Protein AF-A0A556V1G5-F1 (afdb_monomer_lite)

Foldseek 3Di:
DDDDDDDDDDQDQDWDKDWDFPDDDDDDDDPVDDQPDWDWDDDDTTTITTTGDHDDPDDDDDDDPPPDPDAAAFAKEWADDQFKIKMKGFAAQWAPWDWADDQQKIWTWTFGDPVRHIHIDIAGFLGTFDRVPWDWDDDRGIIMTITTGPDGRDDDPDGHNDPDDDPRYYYDPVPYDPCNPDDPPPPDPVVVVVVVVVVPPDDDDDDDDDDPPVLLVVLLVVLVVDPLLVQLLLLLLQLLLQLLLQLLLQQWCPDPDRDLLSSLLSNLVSQLVSCVVCCVRHVSQLFLLLLLLCLLLLNAAPSSSVSSVVSSLNSNQNSLVVNCVPDDPVGCPLSLAWAFDPPADLVNLLQLLLQLLLQLNLLSCQLPPPPDDDDSDRSSSSSSVSSSVSSSPNCNGTNRLLGLSSNNNSCVVNVNCVSSVSSVNSSNNSSSNNSCCVCPPVPHDDDDPVSSVCSHSSNDPPPDPDDDDPPDDPDDDDDDDD

Sequence (482 aa):
MRHGAHTENHVETRVISWNFGSFKSKLEVDPDMQPSTAKWYDRWDSVFIEFCVEDSKDVKVKFDESNLQFRHPSTAKWYDRRDSVFIEFCVEDSKDVDVKFDKSKLQFSCVGGVDGIKYHNEVELFEGIDPNESKHKRTDRSIYCCLRKAEAGKSWPRLTKDKAKFNWLSVDFNNWKDWEDDSDEELSSYDRFSEMMNNMGGEDDLPDMDGADDLISTSAMWEFRSMSFWRAVFAEFYGTMFFVFFGLGSALRWTSAYNVLHVSFSFGLAAATFIQSIGHISGGHINPAVTFAYVVSSQISLFRAFFYICAQCLGALAGAAILYGVTPGNIRGNLALNTLQPGVSLGMATTIEVFLTLQLVVCVFAVTDERRNGRMGSAALAIGFSVLLGHLLGMYYTGAGMNPARSFAPAVLFRNFINHWVYWVGPFIGGALGSLLYDFILFPRMRSFSERIAALKGSQHAEAEGQQDPRGEPIELKTQAL

Secondary structure (DSSP, 8-state):
--------------EEEEEEES----PPPPTT---S-EEEEEETTEEEEEEE-SS-S---PPP-GGG----BPPEEEEEE-SSEEEEEEE-TT-EEEEEEEETTEEEEEEEETTTTEEEEEEEEBSS-EEEEEEEEEE-SS-EEEEEEESSTT---S-SBSSSPPPTTEEE-TTT---GGG--TT-TTHHHHHHHHHHTTS----PPP---TTHHHHHHHHHHHH-HHHHHHHHHHHHHHHHHHHHHHHHHS--SSS--HHHHHHHHHHHHHHHHHHHHHHH----SHHHHHHHHHTT-S-HHHHHHHHHHHHHHHHHH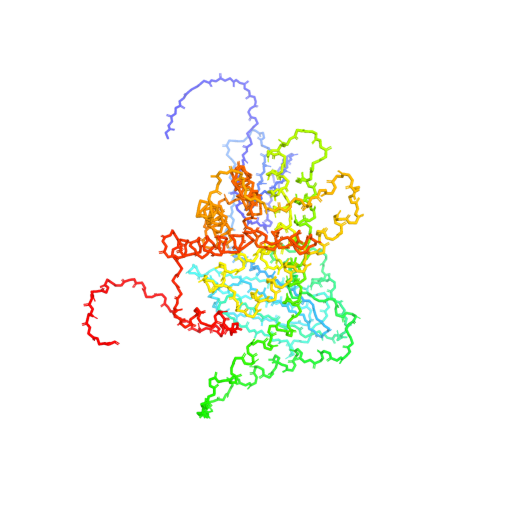HHHHHHHS-HHHHTTTT---PPTT--HHHHHHHHHHHHHHHHHHHHHHH-TT--S----HHHHHHHHHHHHHHHHTTTTS----HHHHHHHHHHTT--TTTTHHHHHHHHHHHHHHHIIIIIIS-----HHHHHHHHHT------------------------

Radius of gyration: 30.75 Å; chains: 1; bounding box: 73×93×72 Å

Organism: Bagarius yarrelli (NCBI:txid175774)

pLDDT: mean 76.0, std 25.27, range [25.33, 98.88]

Structure (mmCIF, N/CA/C/O backbone):
data_AF-A0A556V1G5-F1
#
_entry.id   AF-A0A556V1G5-F1
#
loop_
_atom_site.group_PDB
_atom_site.id
_atom_site.type_symbol
_atom_site.label_atom_id
_atom_site.label_alt_id
_atom_site.label_comp_id
_atom_site.label_asym_id
_atom_site.label_entity_id
_atom_site.label_seq_id
_atom_site.pdbx_PDB_ins_code
_atom_site.Cartn_x
_atom_site.Cartn_y
_atom_site.Cartn_z
_atom_site.occupancy
_atom_site.B_iso_or_equiv
_atom_site.auth_seq_id
_atom_site.auth_comp_id
_atom_site.auth_asym_id
_atom_site.auth_atom_id
_atom_site.pdbx_PDB_model_num
ATOM 1 N N . MET A 1 1 ? 2.181 41.955 38.109 1.00 29.75 1 MET A N 1
ATOM 2 C CA . MET A 1 1 ? 3.318 42.905 38.112 1.00 29.75 1 MET A CA 1
ATOM 3 C C . MET A 1 1 ? 2.880 44.175 37.390 1.00 29.75 1 MET A C 1
ATOM 5 O O . MET A 1 1 ? 2.262 44.049 36.344 1.00 29.75 1 MET A O 1
ATOM 9 N N . ARG A 1 2 ? 3.116 45.368 37.958 1.00 26.55 2 ARG A N 1
ATOM 10 C CA . ARG A 1 2 ? 2.852 46.676 37.316 1.00 26.55 2 ARG A CA 1
ATOM 11 C C . ARG A 1 2 ? 4.106 47.166 36.586 1.00 26.55 2 ARG A C 1
ATOM 13 O O . ARG A 1 2 ? 5.180 47.068 37.170 1.00 26.55 2 ARG A O 1
ATOM 20 N N . HIS A 1 3 ? 3.946 47.781 35.414 1.00 27.09 3 HIS A N 1
ATOM 21 C CA . HIS A 1 3 ? 4.858 48.773 34.817 1.00 27.09 3 HIS A CA 1
ATOM 22 C C . HIS A 1 3 ? 4.003 49.920 34.227 1.00 27.09 3 HIS A C 1
ATOM 24 O O . HIS A 1 3 ? 2.965 49.647 33.631 1.00 27.09 3 HIS A O 1
ATOM 30 N N . GLY A 1 4 ? 4.396 51.181 34.473 1.00 25.70 4 GLY A N 1
ATOM 31 C CA . GLY A 1 4 ? 3.840 52.404 33.845 1.00 25.70 4 GLY A CA 1
ATOM 32 C C . GLY A 1 4 ? 4.522 52.700 32.496 1.00 25.70 4 GLY A C 1
ATOM 33 O O . GLY A 1 4 ? 5.414 51.953 32.117 1.00 25.70 4 GLY A O 1
ATOM 34 N N . ALA A 1 5 ? 4.223 53.747 31.719 1.00 26.12 5 ALA A N 1
ATOM 35 C CA . ALA A 1 5 ? 3.450 54.978 31.904 1.00 26.12 5 ALA A CA 1
ATOM 36 C C . ALA A 1 5 ? 3.119 55.609 30.516 1.00 26.12 5 ALA A C 1
ATOM 38 O O . ALA A 1 5 ? 3.575 55.098 29.498 1.00 26.12 5 ALA A O 1
ATOM 39 N N . HIS A 1 6 ? 2.447 56.771 30.544 1.00 25.33 6 HIS A N 1
ATOM 40 C CA . HIS A 1 6 ? 2.207 57.799 29.504 1.00 25.33 6 HIS A CA 1
ATOM 41 C C . HIS A 1 6 ? 0.825 57.890 28.826 1.00 25.33 6 HIS A C 1
ATOM 43 O O . HIS A 1 6 ? 0.235 56.920 28.370 1.00 25.33 6 HIS A O 1
ATOM 49 N N . THR A 1 7 ? 0.333 59.132 28.841 1.00 36.38 7 THR A N 1
ATOM 50 C CA . THR A 1 7 ? -0.991 59.667 28.499 1.00 36.38 7 THR A CA 1
ATOM 51 C C . THR A 1 7 ? -1.051 60.203 27.069 1.00 36.38 7 THR A C 1
ATOM 53 O O . THR A 1 7 ? -0.241 61.065 26.735 1.00 36.38 7 THR A O 1
ATOM 56 N N . GLU A 1 8 ? -2.085 59.840 26.309 1.00 25.47 8 GLU A N 1
ATOM 57 C CA . GLU A 1 8 ? -2.628 60.631 25.193 1.00 25.47 8 GLU A CA 1
ATOM 58 C C . GLU A 1 8 ? -4.163 60.564 25.247 1.00 25.47 8 GLU A C 1
ATOM 60 O O . GLU A 1 8 ? -4.742 59.492 25.414 1.00 25.47 8 GLU A O 1
ATOM 65 N N . ASN A 1 9 ? -4.826 61.723 25.169 1.00 29.84 9 ASN A N 1
ATOM 66 C CA . ASN A 1 9 ? -6.285 61.836 25.149 1.00 29.84 9 ASN A CA 1
ATOM 67 C C . ASN A 1 9 ? -6.830 61.303 23.816 1.00 29.84 9 ASN A C 1
ATOM 69 O O . ASN A 1 9 ? -7.024 62.060 22.867 1.00 29.84 9 ASN A O 1
ATOM 73 N N . HIS A 1 10 ? -7.111 60.007 23.769 1.00 27.09 10 HIS A N 1
ATOM 74 C CA . HIS A 1 10 ? -8.029 59.409 22.810 1.00 27.09 10 HIS A CA 1
ATOM 75 C C . HIS A 1 10 ? -9.304 59.006 23.553 1.00 27.09 10 HIS A C 1
ATOM 77 O O . HIS A 1 10 ? -9.232 58.461 24.653 1.00 27.09 10 HIS A O 1
ATOM 83 N N . VAL A 1 11 ? -10.471 59.295 22.968 1.00 31.27 11 VAL A N 1
ATOM 84 C CA . VAL A 1 11 ? -11.757 58.734 23.408 1.00 31.27 11 VAL A CA 1
ATOM 85 C C . VAL A 1 11 ? -11.616 57.215 23.330 1.00 31.27 11 VAL A C 1
ATOM 87 O O . VAL A 1 11 ? -11.609 56.631 22.249 1.00 31.27 11 VAL A O 1
ATOM 90 N N . GLU A 1 12 ? -11.363 56.591 24.476 1.00 29.66 12 GLU A N 1
ATOM 91 C CA . GLU A 1 12 ? -11.013 55.181 24.572 1.00 29.66 12 GLU A CA 1
ATOM 92 C C . GLU A 1 12 ? -12.320 54.381 24.560 1.00 29.66 12 GLU A C 1
ATOM 94 O O . GLU A 1 12 ? -12.944 54.166 25.598 1.00 29.66 12 GLU A O 1
ATOM 99 N N . THR A 1 13 ? -12.779 53.964 23.376 1.00 33.91 13 THR A N 1
ATOM 100 C CA . THR A 1 13 ? -13.850 52.967 23.268 1.00 33.91 13 THR A CA 1
ATOM 101 C C . THR A 1 13 ? -13.346 51.677 23.912 1.00 33.91 13 THR A C 1
ATOM 103 O O . THR A 1 13 ? -12.539 50.949 23.332 1.00 33.91 13 THR A O 1
ATOM 106 N N . ARG A 1 14 ? -13.776 51.393 25.143 1.00 35.84 14 ARG A N 1
ATOM 107 C CA . ARG A 1 14 ? -13.380 50.169 25.843 1.00 35.84 14 ARG A CA 1
ATOM 108 C C . ARG A 1 14 ? -14.261 49.018 25.397 1.00 35.84 14 ARG A C 1
ATOM 110 O O . ARG A 1 14 ? -15.422 48.923 25.778 1.00 35.84 14 ARG A O 1
ATOM 117 N N . VAL A 1 15 ? -13.681 48.122 24.611 1.00 37.31 15 VAL A N 1
ATOM 118 C CA . VAL A 1 15 ? -14.271 46.814 24.339 1.00 37.31 15 VAL A CA 1
ATOM 119 C C . VAL A 1 15 ? -13.996 45.926 25.548 1.00 37.31 15 VAL A C 1
ATOM 121 O O . VAL A 1 15 ? -12.847 45.588 25.830 1.00 37.31 15 VAL A O 1
ATOM 124 N N . ILE A 1 16 ? -15.044 45.576 26.291 1.00 40.28 16 ILE A N 1
ATOM 125 C CA . ILE A 1 16 ? -14.941 44.638 27.410 1.00 40.28 16 ILE A CA 1
ATOM 126 C C . ILE A 1 16 ? -15.424 43.275 26.915 1.00 40.28 16 ILE A C 1
ATOM 128 O O . ILE A 1 16 ? -16.623 43.042 26.782 1.00 40.28 16 ILE A O 1
ATOM 132 N N . SER A 1 17 ? -14.481 42.379 26.624 1.00 36.53 17 SER A N 1
ATOM 133 C CA . SER A 1 17 ? -14.766 41.006 26.206 1.00 36.53 17 SER A CA 1
ATOM 134 C C . SER A 1 17 ? -14.776 40.071 27.415 1.00 36.53 17 SER A C 1
ATOM 136 O O . SER A 1 17 ? -13.755 39.923 28.090 1.00 36.53 17 SER A O 1
ATOM 138 N N . TRP A 1 18 ? -15.897 39.396 27.654 1.00 43.28 18 TRP A N 1
ATOM 139 C CA . TRP A 1 18 ? -15.992 38.320 28.641 1.00 43.28 18 TRP A CA 1
ATOM 140 C C . TRP A 1 18 ? -16.058 36.975 27.918 1.00 43.28 18 TRP A C 1
ATOM 142 O O . TRP A 1 18 ? -16.853 36.800 26.996 1.00 43.28 18 TRP A O 1
ATOM 152 N N . ASN A 1 19 ? -15.196 36.038 28.317 1.00 37.34 19 ASN A N 1
ATOM 153 C CA . ASN A 1 19 ? -15.224 34.667 27.821 1.00 37.34 19 ASN A CA 1
ATOM 154 C C . ASN A 1 19 ? -16.165 33.854 28.712 1.00 37.34 19 ASN A C 1
ATOM 156 O O . ASN A 1 19 ? -15.793 33.474 29.822 1.00 37.34 19 ASN A O 1
ATOM 160 N N . PHE A 1 20 ? -17.375 33.605 28.225 1.00 41.84 20 PHE A N 1
ATOM 161 C CA . PHE A 1 20 ? -18.262 32.618 28.814 1.00 41.84 20 PHE A CA 1
ATOM 162 C C . PHE A 1 20 ? -18.092 31.347 27.981 1.00 41.84 20 PHE A C 1
ATOM 164 O O . PHE A 1 20 ? -18.421 31.341 26.794 1.00 41.84 20 PHE A O 1
ATOM 171 N N . GLY A 1 21 ? -17.527 30.284 28.562 1.00 38.91 21 GLY A N 1
ATOM 172 C CA . GLY A 1 21 ? -17.505 28.966 27.912 1.00 38.91 21 GLY A CA 1
ATOM 173 C C . GLY A 1 21 ? -18.917 28.516 27.502 1.00 38.91 21 GLY A C 1
ATOM 174 O O . GLY A 1 21 ? -19.891 29.185 27.827 1.00 38.91 21 GLY A O 1
ATOM 175 N N . SER A 1 22 ? -19.034 27.405 26.771 1.00 36.16 22 SER A N 1
ATOM 176 C CA . SER A 1 22 ? -20.282 26.863 26.197 1.00 36.16 22 SER A CA 1
ATOM 177 C C . SER A 1 22 ? -21.533 26.958 27.102 1.00 36.16 22 SER A C 1
ATOM 179 O O . SER A 1 22 ? -21.911 25.997 27.772 1.00 36.16 22 SER A O 1
ATOM 181 N N . PHE A 1 23 ? -22.234 28.093 27.057 1.00 38.69 23 PHE A N 1
ATOM 182 C CA . PHE A 1 23 ? -23.469 28.345 27.792 1.00 38.69 23 PHE A CA 1
ATOM 183 C C . PHE A 1 23 ? -24.398 29.213 26.942 1.00 38.69 23 PHE A C 1
ATOM 185 O O . PHE A 1 23 ? -24.063 30.333 26.562 1.00 38.69 23 PHE A O 1
ATOM 192 N N . LYS A 1 24 ? -25.591 28.692 26.641 1.00 34.44 24 LYS A N 1
ATOM 193 C CA . LYS A 1 24 ? -26.668 29.443 25.989 1.00 34.44 24 LYS A CA 1
ATOM 194 C C . LYS A 1 24 ? -27.941 29.276 26.813 1.00 34.44 24 LYS A C 1
ATOM 196 O O . LYS A 1 24 ? -28.720 28.356 26.594 1.00 34.44 24 LYS A O 1
ATOM 201 N N . SER A 1 25 ? -28.164 30.181 27.758 1.00 35.97 25 SER A N 1
ATOM 202 C CA . SER A 1 25 ? -29.498 30.427 28.311 1.00 35.97 25 SER A CA 1
ATOM 203 C C . SER A 1 25 ? -29.659 31.908 28.648 1.00 35.97 25 SER A C 1
ATOM 205 O O . SER A 1 25 ? -28.713 32.547 29.098 1.00 35.97 25 SER A O 1
ATOM 207 N N . LYS A 1 26 ? -30.854 32.432 28.339 1.00 35.03 26 LYS A N 1
ATOM 208 C CA . LYS A 1 26 ? -31.285 33.842 28.338 1.00 35.03 26 LYS A CA 1
ATOM 209 C C . LYS A 1 26 ? -30.613 34.722 29.406 1.00 35.03 26 LYS A C 1
ATOM 211 O O . LYS A 1 26 ? -30.884 34.556 30.589 1.00 35.03 26 LYS A O 1
ATOM 216 N N . LEU A 1 27 ? -29.837 35.713 28.962 1.00 34.50 27 LEU A N 1
ATOM 217 C CA . LEU A 1 27 ? -29.585 36.933 29.733 1.00 34.50 27 LEU A CA 1
ATOM 218 C C . LEU A 1 27 ? -30.745 37.904 29.480 1.00 34.50 27 LEU A C 1
ATOM 220 O O . LEU A 1 27 ? -30.987 38.273 28.330 1.00 34.50 27 LEU A O 1
ATOM 224 N N . GLU A 1 28 ? -31.444 38.322 30.532 1.00 35.69 28 GLU A N 1
ATOM 225 C CA . GLU A 1 28 ? -32.285 39.521 30.492 1.00 35.69 28 GLU A CA 1
ATOM 226 C C . GLU A 1 28 ? -31.430 40.735 30.866 1.00 35.69 28 GLU A C 1
ATOM 228 O O . GLU A 1 28 ? -30.692 40.714 31.851 1.00 35.69 28 GLU A O 1
ATOM 233 N N . VAL A 1 29 ? -31.488 41.772 30.030 1.00 37.16 29 VAL A N 1
ATOM 234 C CA . VAL A 1 29 ? -30.816 43.055 30.262 1.00 37.16 29 VAL A CA 1
ATOM 235 C C . VAL A 1 29 ? -31.778 43.951 31.036 1.00 37.16 29 VAL A C 1
ATOM 237 O O . VAL A 1 29 ? -32.957 44.027 30.693 1.00 37.16 29 VAL A O 1
ATOM 240 N N . ASP A 1 30 ? -31.268 44.608 32.076 1.00 34.88 30 ASP A N 1
ATOM 241 C CA . ASP A 1 30 ? -32.003 45.583 32.884 1.00 34.88 30 ASP A CA 1
ATOM 242 C C . ASP A 1 30 ? -32.606 46.679 31.973 1.00 34.88 30 ASP A C 1
ATOM 244 O O . ASP A 1 30 ? -31.857 47.280 31.194 1.00 34.88 30 ASP A O 1
ATOM 248 N N . PRO A 1 31 ? -33.929 46.931 32.002 1.00 35.59 31 PRO A N 1
ATOM 249 C CA . PRO A 1 31 ? -34.599 47.843 31.070 1.00 35.59 31 PRO A CA 1
ATOM 250 C C . PRO A 1 31 ? -34.098 49.298 31.102 1.00 35.59 31 PRO A C 1
ATOM 252 O O . PRO A 1 31 ? -34.352 50.032 30.146 1.00 35.59 31 PRO A O 1
ATOM 255 N N . ASP A 1 32 ? -33.359 49.707 32.138 1.00 35.34 32 ASP A N 1
ATOM 256 C CA . ASP A 1 32 ? -32.773 51.051 32.245 1.00 35.34 32 ASP A CA 1
ATOM 257 C C . ASP A 1 32 ? -31.431 51.213 31.496 1.00 35.34 32 ASP A C 1
ATOM 259 O O . ASP A 1 32 ? -30.930 52.330 31.346 1.00 35.34 32 ASP A O 1
ATOM 263 N N . MET A 1 33 ? -30.849 50.130 30.966 1.00 39.50 33 MET A N 1
ATOM 264 C CA . MET A 1 33 ? -29.702 50.190 30.055 1.00 39.50 33 MET A CA 1
ATOM 265 C C . MET A 1 33 ? -30.174 50.027 28.608 1.00 39.50 33 MET A C 1
ATOM 267 O O . MET A 1 33 ? -30.569 48.940 28.196 1.00 39.50 33 MET A O 1
ATOM 271 N N . GLN A 1 34 ? -30.076 51.083 27.796 1.00 35.19 34 GLN A N 1
ATOM 272 C CA . GLN A 1 34 ? -30.181 50.970 26.337 1.00 35.19 34 GLN A CA 1
ATOM 273 C C . GLN A 1 34 ? -28.788 50.725 25.729 1.00 35.19 34 GLN A C 1
ATOM 275 O O . GLN A 1 34 ? -28.042 51.686 25.529 1.00 35.19 34 GLN A O 1
ATOM 280 N N . PRO A 1 35 ? -28.385 49.479 25.412 1.00 40.28 35 PRO A N 1
ATOM 281 C CA . PRO A 1 35 ? -27.157 49.245 24.665 1.00 40.28 35 PRO A CA 1
ATOM 282 C C . PRO A 1 35 ? -27.363 49.660 23.203 1.00 40.28 35 PRO A C 1
ATOM 284 O O . PRO A 1 35 ? -28.228 49.126 22.510 1.00 40.28 35 PRO A O 1
ATOM 287 N N . SER A 1 36 ? -26.551 50.597 22.710 1.00 42.38 36 SER A N 1
ATOM 288 C CA . SER A 1 36 ? -26.666 51.101 21.335 1.00 42.38 36 SER A CA 1
ATOM 289 C C . SER A 1 36 ? -26.238 50.080 20.274 1.00 42.38 36 SER A C 1
ATOM 291 O O . SER A 1 36 ? -26.660 50.206 19.132 1.00 42.38 36 SER A O 1
ATOM 293 N N . THR A 1 37 ? -25.478 49.033 20.619 1.00 40.59 37 THR A N 1
ATOM 294 C CA . THR A 1 37 ? -25.330 47.800 19.815 1.00 40.59 37 THR A CA 1
ATOM 295 C C . THR A 1 37 ? -24.678 46.684 20.645 1.00 40.59 37 THR A C 1
ATOM 297 O O . THR A 1 37 ? -23.596 46.875 21.193 1.00 40.59 37 THR A O 1
ATOM 300 N N . ALA A 1 38 ? -25.297 45.500 20.706 1.00 40.44 38 ALA A N 1
ATOM 301 C CA . ALA A 1 38 ? -24.651 44.270 21.176 1.00 40.44 38 ALA A CA 1
ATOM 302 C C . ALA A 1 38 ? -24.363 43.370 19.966 1.00 40.44 38 ALA A C 1
ATOM 304 O O . ALA A 1 38 ? -25.262 43.110 19.161 1.00 40.44 38 ALA A O 1
ATOM 305 N N . LYS A 1 39 ? -23.116 42.910 19.813 1.00 37.41 39 LYS A N 1
ATOM 306 C CA . LYS A 1 39 ? -22.721 41.968 18.752 1.00 37.41 39 LYS A CA 1
ATOM 307 C C . LYS A 1 39 ? -22.369 40.613 19.357 1.00 37.41 39 LYS A C 1
ATOM 309 O O . LYS A 1 39 ? -21.656 40.538 20.353 1.00 37.41 39 LYS A O 1
ATOM 314 N N . TRP A 1 40 ? -22.878 39.557 18.729 1.00 40.47 40 TRP A N 1
ATOM 315 C CA . TRP A 1 40 ? -22.685 38.167 19.138 1.00 40.47 40 TRP A CA 1
ATOM 316 C C . TRP A 1 40 ? -21.661 37.499 18.224 1.00 40.47 40 TRP A C 1
ATOM 318 O O . TRP A 1 40 ? -21.790 37.583 17.000 1.00 40.47 40 TRP A O 1
ATOM 328 N N . TYR A 1 41 ? -20.681 36.806 18.805 1.00 36.72 41 TYR A N 1
ATOM 329 C CA . TYR A 1 41 ? -19.727 35.987 18.055 1.00 36.72 41 TYR A CA 1
ATOM 330 C C . TYR A 1 41 ? -19.654 34.576 18.646 1.00 36.72 41 TYR A C 1
ATOM 332 O O . TYR A 1 41 ? -19.380 34.421 19.836 1.00 36.72 41 TYR A O 1
ATOM 340 N N . ASP A 1 42 ? -19.837 33.562 17.794 1.00 32.41 42 ASP A N 1
ATOM 341 C CA . ASP A 1 42 ? -19.604 32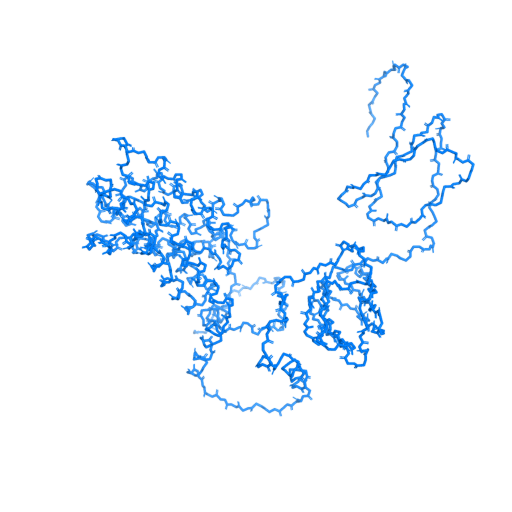.153 18.128 1.00 32.41 42 ASP A CA 1
ATOM 342 C C . ASP A 1 42 ? -18.212 31.744 17.617 1.00 32.41 42 ASP A C 1
ATOM 344 O O . ASP A 1 42 ? -17.916 31.855 16.421 1.00 32.41 42 ASP A O 1
ATOM 348 N N . ARG A 1 43 ? -17.332 31.272 18.509 1.00 31.89 43 ARG A N 1
ATOM 349 C CA . ARG A 1 43 ? -16.025 30.717 18.122 1.00 31.89 43 ARG A CA 1
ATOM 350 C C . ARG A 1 43 ? -15.676 29.519 19.016 1.00 31.89 43 ARG A C 1
ATOM 352 O O . ARG A 1 43 ? -15.393 29.718 20.189 1.00 31.89 43 ARG A O 1
ATOM 359 N N . TRP A 1 44 ? -15.715 28.313 18.430 1.00 32.50 44 TRP A N 1
ATOM 360 C CA . TRP A 1 44 ? -15.111 27.047 18.899 1.00 32.50 44 TRP A CA 1
ATOM 361 C C . TRP A 1 44 ? -14.977 26.891 20.431 1.00 32.50 44 TRP A C 1
ATOM 363 O O . TRP A 1 44 ? -13.864 26.736 20.910 1.00 32.50 44 TRP A O 1
ATOM 373 N N . ASP A 1 45 ? -16.106 26.939 21.156 1.00 29.25 45 ASP A N 1
ATOM 374 C CA . ASP A 1 45 ? -16.296 26.587 22.590 1.00 29.25 45 ASP A CA 1
ATOM 375 C C . ASP A 1 45 ? -16.636 27.742 23.561 1.00 29.25 45 ASP A C 1
ATOM 377 O O . ASP A 1 45 ? -16.893 27.488 24.742 1.00 29.25 45 ASP A O 1
ATOM 381 N N . SER A 1 46 ? -16.766 28.986 23.075 1.00 32.75 46 SER A N 1
ATOM 382 C CA . SER A 1 46 ? -17.152 30.148 23.901 1.00 32.75 46 SER A CA 1
ATOM 383 C C . SER A 1 46 ? -18.145 31.095 23.216 1.00 32.75 46 SER A C 1
ATOM 385 O O . SER A 1 46 ? -18.064 31.328 22.006 1.00 32.75 46 SER A O 1
ATOM 387 N N . VAL A 1 47 ? -19.041 31.693 24.012 1.00 35.81 47 VAL A N 1
ATOM 388 C CA . VAL A 1 47 ? -19.922 32.799 23.605 1.00 35.81 47 VAL A CA 1
ATOM 389 C C . VAL A 1 47 ? -19.332 34.109 24.123 1.00 35.81 47 VAL A C 1
ATOM 391 O O . VAL A 1 47 ? -19.138 34.286 25.327 1.00 35.81 47 VAL A O 1
ATOM 394 N N . PHE A 1 48 ? -19.060 35.043 23.212 1.00 37.50 48 PHE A N 1
ATOM 395 C CA . PHE A 1 48 ? -18.592 36.386 23.552 1.00 37.50 48 PHE A CA 1
ATOM 396 C C . PHE A 1 48 ? -19.743 37.379 23.416 1.00 37.50 48 PHE A C 1
ATOM 398 O O . PHE A 1 48 ? -20.411 37.422 22.380 1.00 37.50 48 PHE A O 1
ATOM 405 N N . ILE A 1 49 ? -19.949 38.194 24.450 1.00 43.00 49 ILE A N 1
ATOM 406 C CA . ILE A 1 49 ? -20.867 39.332 24.406 1.00 43.00 49 ILE A CA 1
ATOM 407 C C . ILE A 1 49 ? -20.025 40.596 24.542 1.00 43.00 49 ILE A C 1
ATOM 409 O O . ILE A 1 49 ? -19.390 40.813 25.574 1.00 43.00 49 ILE A O 1
ATOM 413 N N . GLU A 1 50 ? -20.001 41.410 23.490 1.00 41.88 50 GLU A N 1
ATOM 414 C CA . GLU A 1 50 ? -19.404 42.745 23.524 1.00 41.88 50 GLU A CA 1
ATOM 415 C C . GLU A 1 50 ? -20.497 43.786 23.758 1.00 41.88 50 GLU A C 1
ATOM 417 O O . GLU A 1 50 ? -21.454 43.888 22.984 1.00 41.88 50 GLU A O 1
ATOM 422 N N . PHE A 1 51 ? -20.320 44.586 24.806 1.00 43.69 51 PHE A N 1
ATOM 423 C CA . PHE A 1 51 ? -21.091 45.803 25.026 1.00 43.69 51 PHE A CA 1
ATOM 424 C C . PHE A 1 51 ? -20.217 47.006 24.682 1.00 43.69 51 PHE A C 1
ATOM 426 O O . PHE A 1 51 ? -19.096 47.125 25.176 1.00 43.69 51 PHE A O 1
ATOM 433 N N . CYS A 1 52 ? -20.735 47.908 23.852 1.00 39.50 52 CYS A N 1
ATOM 434 C CA . CYS A 1 52 ? -20.149 49.229 23.675 1.00 39.50 52 CYS A CA 1
ATOM 435 C C . CYS A 1 52 ? -20.796 50.160 24.707 1.00 39.50 52 CYS A C 1
ATOM 437 O O . CYS A 1 52 ? -22.002 50.395 24.642 1.00 39.50 52 CYS A O 1
ATOM 439 N N . VAL A 1 53 ? -20.025 50.624 25.692 1.00 47.47 53 VAL A N 1
ATOM 440 C CA . VAL A 1 53 ? -20.520 51.509 26.756 1.00 47.47 53 VAL A CA 1
ATOM 441 C C . VAL A 1 53 ? -19.737 52.815 26.696 1.00 47.47 53 VAL A C 1
ATOM 443 O O . VAL A 1 53 ? -18.519 52.808 26.873 1.00 47.47 53 VAL A O 1
ATOM 446 N N . GLU A 1 54 ? -20.424 53.927 26.444 1.00 40.78 54 GLU A N 1
ATOM 447 C CA . GLU A 1 54 ? -19.858 55.269 26.610 1.00 40.78 54 GLU A CA 1
ATOM 448 C C . GLU A 1 54 ? -20.033 55.712 28.071 1.00 40.78 54 GLU A C 1
ATOM 450 O O . GLU A 1 54 ? -21.122 55.620 28.631 1.00 40.78 54 GLU A O 1
ATOM 455 N N . ASP A 1 55 ? -18.932 56.142 28.694 1.00 45.38 55 ASP A N 1
ATOM 456 C CA . ASP A 1 55 ? -18.871 56.804 30.005 1.00 45.38 55 ASP A CA 1
ATOM 457 C C . ASP A 1 55 ? -19.648 56.156 31.172 1.00 45.38 55 ASP A C 1
ATOM 459 O O . ASP A 1 55 ? -20.515 56.765 31.800 1.00 45.38 55 ASP A O 1
ATOM 463 N N . SER A 1 56 ? -19.240 54.954 31.600 1.00 42.72 56 SER A N 1
ATOM 464 C CA . SER A 1 56 ? -19.540 54.503 32.969 1.00 42.72 56 SER A CA 1
ATOM 465 C C . SER A 1 56 ? -18.330 53.848 33.638 1.00 42.72 56 SER A C 1
ATOM 467 O O . SER A 1 56 ? -17.606 53.059 33.032 1.00 42.72 56 SER A O 1
ATOM 469 N N . LYS A 1 57 ? -18.072 54.220 34.899 1.00 43.03 57 LYS A N 1
ATOM 470 C CA . LYS A 1 57 ? -16.896 53.768 35.665 1.00 43.03 57 LYS A CA 1
ATOM 471 C C . LYS A 1 57 ? -17.087 52.449 36.418 1.00 43.03 57 LYS A C 1
ATOM 473 O O . LYS A 1 57 ? -16.107 51.960 36.958 1.00 43.03 57 LYS A O 1
ATOM 478 N N . ASP A 1 58 ? -18.275 51.848 36.416 1.00 41.50 58 ASP A N 1
ATOM 479 C CA . ASP A 1 58 ? -18.525 50.571 37.096 1.00 41.50 58 ASP A CA 1
ATOM 480 C C . ASP A 1 58 ? -19.706 49.827 36.453 1.00 41.50 58 ASP A C 1
ATOM 482 O O . ASP A 1 58 ? -20.867 50.077 36.774 1.00 41.50 58 ASP A O 1
ATOM 486 N N . VAL A 1 59 ? -19.416 48.878 35.558 1.00 42.66 59 VAL A N 1
ATOM 487 C CA . VAL A 1 59 ? -20.415 47.931 35.037 1.00 42.66 59 VAL A CA 1
ATOM 488 C C . VAL A 1 59 ? -20.410 46.696 35.939 1.00 42.66 59 VAL A C 1
ATOM 490 O O . VAL A 1 59 ? -19.444 45.934 35.948 1.00 42.66 59 VAL A O 1
ATOM 493 N N . LYS A 1 60 ? -21.480 46.487 36.714 1.00 38.09 60 LYS A N 1
ATOM 494 C CA . LYS A 1 60 ? -21.678 45.270 37.519 1.00 38.09 60 LYS A CA 1
ATOM 495 C C . LYS A 1 60 ? -22.728 44.382 36.865 1.00 38.09 60 LYS A C 1
ATOM 497 O O . LYS A 1 60 ? -23.913 44.689 36.914 1.00 38.09 60 LYS A O 1
ATOM 502 N N . VAL A 1 61 ? -22.291 43.260 36.302 1.00 42.34 61 VAL A N 1
ATOM 503 C CA . VAL A 1 61 ? -23.181 42.191 35.833 1.00 42.34 61 VAL A CA 1
ATOM 504 C C . VAL A 1 61 ? -23.487 41.282 37.024 1.00 42.34 61 VAL A C 1
ATOM 506 O O . VAL A 1 61 ? -22.568 40.728 37.625 1.00 42.34 61 VAL A O 1
ATOM 509 N N . LYS A 1 62 ? -24.762 41.153 37.406 1.00 32.84 62 LYS A N 1
ATOM 510 C CA . LYS A 1 62 ? -25.200 40.173 38.410 1.00 32.84 62 LYS A CA 1
ATOM 511 C C . LYS A 1 62 ? -25.639 38.896 37.701 1.00 32.84 62 LYS A C 1
ATOM 513 O O . LYS A 1 62 ? -26.538 38.943 36.870 1.00 32.84 62 LYS A O 1
ATOM 518 N N . PHE A 1 63 ? -25.022 37.777 38.061 1.00 35.97 63 PHE A N 1
ATOM 519 C CA . PHE A 1 63 ? -25.495 36.441 37.710 1.00 35.97 63 PHE A CA 1
ATOM 520 C C . PHE A 1 63 ? -26.262 35.861 38.898 1.00 35.97 63 PHE A C 1
ATOM 522 O O . PHE A 1 63 ? -25.763 35.878 40.023 1.00 35.97 63 PHE A O 1
ATOM 529 N N . ASP A 1 64 ? -27.472 35.368 38.648 1.00 33.31 64 ASP A N 1
ATOM 530 C CA . ASP A 1 64 ? -28.215 34.556 39.608 1.00 33.31 64 ASP A CA 1
ATOM 531 C C . ASP A 1 64 ? -27.914 33.076 39.327 1.00 33.31 64 ASP A C 1
ATOM 533 O O . ASP A 1 64 ? -28.434 32.482 38.382 1.00 33.31 64 ASP A O 1
ATOM 537 N N . GLU A 1 65 ? -27.006 32.494 40.112 1.00 35.09 65 GLU A N 1
ATOM 538 C CA . GLU A 1 65 ? -26.575 31.093 39.979 1.00 35.09 65 GLU A CA 1
ATOM 539 C C . GLU A 1 65 ? -27.624 30.089 40.487 1.00 35.09 65 GLU A C 1
ATOM 541 O O . GLU A 1 65 ? -27.504 28.889 40.238 1.00 35.09 65 GLU A O 1
ATOM 546 N N . SER A 1 66 ? -28.672 30.545 41.181 1.00 30.92 66 SER A N 1
ATOM 547 C CA . SER A 1 66 ? -29.558 29.662 41.951 1.00 30.92 66 SER A CA 1
ATOM 548 C C . SER A 1 66 ? -30.483 28.761 41.112 1.00 30.92 66 SER A C 1
ATOM 550 O O . SER A 1 66 ? -31.069 27.827 41.658 1.00 30.92 66 SER A O 1
ATOM 552 N N . ASN A 1 67 ? -30.574 28.972 39.790 1.00 31.22 67 ASN A N 1
ATOM 553 C CA . ASN A 1 67 ? -31.460 28.223 38.884 1.00 31.22 67 ASN A CA 1
ATOM 554 C C . ASN A 1 67 ? -30.753 27.423 37.766 1.00 31.22 67 ASN A C 1
ATOM 556 O O . ASN A 1 67 ? -31.421 26.826 36.918 1.00 31.22 67 ASN A O 1
ATOM 560 N N . LEU A 1 68 ? -29.418 27.358 37.742 1.00 36.00 68 LEU A N 1
ATOM 561 C CA . LEU A 1 68 ? -28.669 26.628 36.709 1.00 36.00 68 LEU A CA 1
ATOM 562 C C . LEU A 1 68 ? -28.408 25.170 37.126 1.00 36.00 68 LEU A C 1
ATOM 564 O O . LEU A 1 68 ? -27.353 24.825 37.650 1.00 36.00 68 LEU A O 1
ATOM 568 N N . GLN A 1 69 ? -29.356 24.268 36.847 1.00 40.12 69 GLN A N 1
ATOM 569 C CA . GLN A 1 69 ? -29.017 22.843 36.744 1.00 40.12 69 GLN A CA 1
ATOM 570 C C . GLN A 1 69 ? -28.215 22.628 35.453 1.00 40.12 69 GLN A C 1
ATOM 572 O O . GLN A 1 69 ? -28.787 22.507 34.371 1.00 40.12 69 GLN A O 1
ATOM 577 N N . PHE A 1 70 ? -26.889 22.598 35.569 1.00 41.66 70 PHE A N 1
ATOM 578 C CA . PHE A 1 70 ? -25.964 22.249 34.491 1.00 41.66 70 PHE A CA 1
ATOM 579 C C . PHE A 1 70 ? -26.338 20.880 33.898 1.00 41.66 70 PHE A C 1
ATOM 581 O O . PHE A 1 70 ? -26.255 19.857 34.578 1.00 41.66 70 PHE A O 1
ATOM 588 N N . ARG A 1 71 ? -26.787 20.854 32.638 1.00 56.34 71 ARG A N 1
ATOM 589 C CA . ARG A 1 71 ? -27.073 19.621 31.890 1.00 56.34 71 ARG A CA 1
ATOM 590 C C . ARG A 1 71 ? -26.184 19.592 30.656 1.00 56.34 71 ARG A C 1
ATOM 592 O O . ARG A 1 71 ? -26.409 20.352 29.718 1.00 56.34 71 ARG A O 1
ATOM 599 N N . HIS A 1 72 ? -25.160 18.745 30.672 1.00 73.19 72 HIS A N 1
ATOM 600 C CA . HIS A 1 72 ? -24.275 18.563 29.525 1.00 73.19 72 HIS A CA 1
ATOM 601 C C . HIS A 1 72 ? -24.910 17.553 28.555 1.00 73.19 72 HIS A C 1
ATOM 603 O O . HIS A 1 72 ? -25.253 16.452 28.979 1.00 73.19 72 HIS A O 1
ATOM 609 N N . PRO A 1 73 ? -25.114 17.868 27.266 1.00 81.69 73 PRO A N 1
ATOM 610 C CA . PRO A 1 73 ? -25.575 16.862 26.318 1.00 81.69 73 PRO A CA 1
ATOM 611 C C . PRO A 1 73 ? -24.445 15.872 26.017 1.00 81.69 73 PRO A C 1
ATOM 613 O O . PRO A 1 73 ? -23.307 16.275 25.777 1.00 81.69 73 PRO A O 1
ATOM 616 N N . SER A 1 74 ? -24.753 14.576 26.014 1.00 86.06 74 SER A N 1
ATOM 617 C CA . SER A 1 74 ? -23.828 13.553 25.517 1.00 86.06 74 SER A CA 1
ATOM 618 C C . SER A 1 74 ? -23.792 13.560 23.990 1.00 86.06 74 SER A C 1
ATOM 620 O O . SER A 1 74 ? -24.783 13.913 23.340 1.00 86.06 74 SER A O 1
ATOM 622 N N . THR A 1 75 ? -22.650 13.185 23.411 1.00 88.88 75 THR A N 1
ATOM 623 C CA . THR A 1 75 ? -22.566 12.990 21.959 1.00 88.88 75 THR A CA 1
ATOM 624 C C . THR A 1 75 ? -23.328 11.734 21.564 1.00 88.88 75 THR A C 1
ATOM 626 O O . THR A 1 75 ? -23.286 10.729 22.273 1.00 88.88 75 THR A O 1
ATOM 629 N N . ALA A 1 76 ? -24.050 11.803 20.450 1.00 90.75 76 ALA A N 1
ATOM 630 C CA . ALA A 1 76 ? -24.886 10.717 19.982 1.00 90.75 76 ALA A CA 1
ATOM 631 C C . ALA A 1 76 ? -24.751 10.495 18.477 1.00 90.75 76 ALA A C 1
ATOM 633 O O . ALA A 1 76 ? -24.605 11.439 17.687 1.00 90.75 76 ALA A O 1
ATOM 634 N N . LYS A 1 77 ? -24.846 9.230 18.083 1.00 91.69 77 LYS A N 1
ATOM 635 C CA . LYS A 1 77 ? -24.897 8.792 16.691 1.00 91.69 77 LYS A CA 1
ATOM 636 C C . LYS A 1 77 ? -26.194 8.044 16.435 1.00 91.69 77 LYS A C 1
ATOM 638 O O . LYS A 1 77 ? -26.667 7.340 17.318 1.00 91.69 77 LYS A O 1
ATOM 643 N N . TRP A 1 78 ? -26.783 8.188 15.255 1.00 92.81 78 TRP A N 1
ATOM 644 C CA . TRP A 1 78 ? -28.018 7.476 14.923 1.00 92.81 78 TRP A CA 1
ATOM 645 C C . TRP A 1 78 ? -28.027 6.963 13.486 1.00 92.81 78 TRP A C 1
ATOM 647 O O . TRP A 1 78 ? -27.384 7.544 12.610 1.00 92.81 78 TRP A O 1
ATOM 657 N N . TYR A 1 79 ? -28.781 5.898 13.234 1.00 87.56 79 TYR A N 1
ATOM 658 C CA . TYR A 1 79 ? -29.013 5.377 11.890 1.00 87.56 79 TYR A CA 1
ATOM 659 C C . TYR A 1 79 ? -30.393 4.736 11.757 1.00 87.56 79 TYR A C 1
ATOM 661 O O . TYR A 1 79 ? -30.995 4.292 12.739 1.00 87.56 79 TYR A O 1
ATOM 669 N N . ASP A 1 80 ? -30.881 4.691 10.519 1.00 86.94 80 ASP A N 1
ATOM 670 C CA . ASP A 1 80 ? -32.208 4.189 10.186 1.00 86.94 80 ASP A CA 1
ATOM 671 C C . ASP A 1 80 ? -32.203 2.732 9.685 1.00 86.94 80 ASP A C 1
ATOM 673 O O . ASP A 1 80 ? -31.244 2.257 9.059 1.00 86.94 80 ASP A O 1
ATOM 677 N N . ARG A 1 81 ? -33.302 2.021 9.955 1.00 82.69 81 ARG A N 1
ATOM 678 C CA . ARG A 1 81 ? -33.644 0.692 9.420 1.00 82.69 81 ARG A CA 1
ATOM 679 C C . ARG A 1 81 ? -35.135 0.627 9.093 1.00 82.69 81 ARG A C 1
ATOM 681 O O . ARG A 1 81 ? -35.908 1.466 9.548 1.00 82.69 81 ARG A O 1
ATOM 688 N N . ARG A 1 82 ? -35.554 -0.405 8.352 1.00 79.94 82 ARG A N 1
ATOM 689 C CA . ARG A 1 82 ? -36.950 -0.596 7.917 1.00 79.94 82 ARG A CA 1
ATOM 690 C C . ARG A 1 82 ? -37.966 -0.441 9.053 1.00 79.94 82 ARG A C 1
ATOM 692 O O . ARG A 1 82 ? -38.895 0.354 8.932 1.00 79.94 82 ARG A O 1
ATOM 699 N N . ASP A 1 83 ? -37.724 -1.119 10.175 1.00 83.31 83 ASP A N 1
ATOM 700 C CA . ASP A 1 83 ? -38.699 -1.225 11.275 1.00 83.31 83 ASP A CA 1
ATOM 701 C C . ASP A 1 83 ? -38.250 -0.539 12.572 1.00 83.31 83 ASP A C 1
ATOM 703 O O . ASP A 1 83 ? -39.036 -0.396 13.510 1.00 83.31 83 ASP A O 1
ATOM 707 N N . SER A 1 84 ? -36.994 -0.092 12.636 1.00 86.38 84 SER A N 1
ATOM 708 C CA . SER A 1 84 ? -36.407 0.478 13.848 1.00 86.38 84 SER A CA 1
ATOM 709 C C . SER A 1 84 ? -35.443 1.617 13.544 1.00 86.38 84 SER A C 1
ATOM 711 O O . SER A 1 84 ? -34.850 1.683 12.472 1.00 86.38 84 SER A O 1
ATOM 713 N N . VAL A 1 85 ? -35.243 2.489 14.526 1.00 88.94 85 VAL A N 1
ATOM 714 C CA . VAL A 1 85 ? -34.223 3.539 14.518 1.00 88.94 85 VAL A CA 1
ATOM 715 C C . VAL A 1 85 ? -33.262 3.279 15.666 1.00 88.94 85 VAL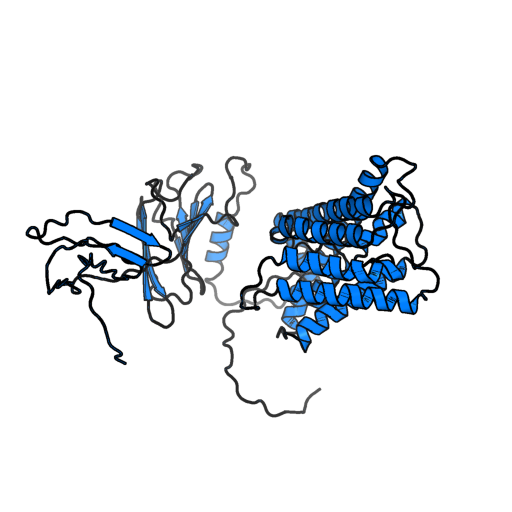 A C 1
ATOM 717 O O . VAL A 1 85 ? -33.690 3.033 16.792 1.00 88.94 85 VAL A O 1
ATOM 720 N N . PHE A 1 86 ? -31.964 3.343 15.396 1.00 90.06 86 PHE A N 1
ATOM 721 C CA . PHE A 1 86 ? -30.939 3.114 16.408 1.00 90.06 86 PHE A CA 1
ATOM 722 C C . PHE A 1 86 ? -30.261 4.421 16.779 1.00 90.06 86 PHE A C 1
ATOM 724 O O . PHE A 1 86 ? -29.951 5.231 15.905 1.00 90.06 86 PHE A O 1
ATOM 731 N N . ILE A 1 87 ? -30.023 4.615 18.074 1.00 92.81 87 ILE A N 1
ATOM 732 C CA . ILE A 1 87 ? -29.303 5.765 18.622 1.00 92.81 87 ILE A CA 1
ATOM 733 C C . ILE A 1 87 ? -28.291 5.253 19.642 1.00 92.81 87 ILE A C 1
ATOM 735 O O . ILE A 1 87 ? -28.649 4.520 20.558 1.00 92.81 87 ILE A O 1
ATOM 739 N N . GLU A 1 88 ? -27.040 5.658 19.504 1.00 91.75 88 GLU A N 1
ATOM 740 C CA . GLU A 1 88 ? -25.958 5.374 20.437 1.00 91.75 88 GLU A CA 1
ATOM 741 C C . GLU A 1 88 ? -25.546 6.672 21.136 1.00 91.75 88 GLU A C 1
ATOM 743 O O . GLU A 1 88 ? -25.144 7.624 20.469 1.00 91.75 88 GLU A O 1
ATOM 748 N N . PHE A 1 89 ? -25.623 6.711 22.467 1.00 91.12 89 PHE A N 1
ATOM 749 C CA . PHE A 1 89 ? -25.075 7.791 23.290 1.00 91.12 89 PHE A CA 1
ATOM 750 C C . PHE A 1 89 ? -23.667 7.409 23.761 1.00 91.12 89 PHE A C 1
ATOM 752 O O . PHE A 1 89 ? -23.505 6.446 24.512 1.00 91.12 89 PHE A O 1
ATOM 759 N N . CYS A 1 90 ? -22.646 8.150 23.330 1.00 87.44 90 CYS A N 1
ATOM 760 C CA . CYS A 1 90 ? -21.241 7.869 23.627 1.00 87.44 90 CYS A CA 1
ATOM 761 C C . CYS A 1 90 ? -20.861 8.445 25.001 1.00 87.44 90 CYS A C 1
ATOM 763 O O . CYS A 1 90 ? -20.351 9.565 25.097 1.00 87.44 90 CYS A O 1
ATOM 765 N N . VAL A 1 91 ? -21.157 7.690 26.062 1.00 85.06 91 VAL A N 1
ATOM 766 C CA . VAL A 1 91 ? -20.755 7.996 27.441 1.00 85.06 91 VAL A CA 1
ATOM 767 C C . VAL A 1 91 ? -20.054 6.777 28.029 1.00 85.06 91 VAL A C 1
ATOM 769 O O . VAL A 1 91 ? -20.697 5.769 28.318 1.00 85.06 91 VAL A O 1
ATOM 772 N N . GLU A 1 92 ? -18.743 6.892 28.218 1.00 81.69 92 GLU A N 1
ATOM 773 C CA . GLU A 1 92 ? -17.922 5.861 28.855 1.00 81.69 92 GLU A CA 1
ATOM 774 C C . GLU A 1 92 ? -18.185 5.810 30.370 1.00 81.69 92 GLU A C 1
ATOM 776 O O . GLU A 1 92 ? -18.449 6.837 31.008 1.00 81.69 92 GLU A O 1
ATOM 781 N N . ASP A 1 93 ? -18.136 4.607 30.946 1.00 80.62 93 ASP A N 1
ATOM 782 C CA . ASP A 1 93 ? -18.319 4.345 32.380 1.00 80.62 93 ASP A CA 1
ATOM 783 C C . ASP A 1 93 ? -19.626 4.915 32.973 1.00 80.62 93 ASP A C 1
ATOM 785 O O . ASP A 1 93 ? -19.693 5.308 34.141 1.00 80.62 93 ASP A O 1
ATOM 789 N N . SER A 1 94 ? -20.700 4.948 32.177 1.00 83.19 94 SER A N 1
ATOM 790 C CA . SER A 1 94 ? -21.969 5.578 32.562 1.00 83.19 94 SER A CA 1
ATOM 791 C C . SER A 1 94 ? -22.634 4.908 33.778 1.00 83.19 94 SER A C 1
ATOM 793 O O . SER A 1 94 ? -22.874 3.705 33.773 1.00 83.19 94 SER A O 1
ATOM 795 N N . LYS A 1 95 ? -23.044 5.674 34.784 1.00 82.44 95 LYS A N 1
ATOM 796 C CA . LYS A 1 95 ? -23.843 5.243 35.944 1.00 82.44 95 LYS A CA 1
ATOM 797 C C . LYS A 1 95 ? -25.223 5.900 35.907 1.00 82.44 95 LYS A C 1
ATOM 799 O O . LYS A 1 95 ? -25.414 6.886 35.200 1.00 82.44 95 LYS A O 1
ATOM 804 N N . ASP A 1 96 ? -26.181 5.345 36.648 1.00 86.12 96 ASP A N 1
ATOM 805 C CA . ASP A 1 96 ? -27.554 5.867 36.767 1.00 86.12 96 ASP A CA 1
ATOM 806 C C . ASP A 1 96 ? -28.217 6.170 35.410 1.00 86.12 96 ASP A C 1
ATOM 808 O O . ASP A 1 96 ? -28.778 7.244 35.191 1.00 86.12 96 ASP A O 1
ATOM 812 N N . VAL A 1 97 ? -28.097 5.229 34.467 1.00 86.69 97 VAL A N 1
ATOM 813 C CA . VAL A 1 97 ? -28.685 5.358 33.129 1.00 86.69 97 VAL A CA 1
ATOM 814 C C . VAL A 1 97 ? -30.208 5.271 33.233 1.00 86.69 97 VAL A C 1
ATOM 816 O O . VAL A 1 97 ? -30.748 4.245 33.636 1.00 86.69 97 VAL A O 1
ATOM 819 N N . ASP A 1 98 ? -30.888 6.341 32.828 1.00 89.44 98 ASP A N 1
ATOM 820 C CA . ASP A 1 98 ? -32.344 6.426 32.709 1.00 89.44 98 ASP A CA 1
ATOM 821 C C . ASP A 1 98 ? -32.700 6.796 31.266 1.00 89.44 98 ASP A C 1
ATOM 823 O O . ASP A 1 98 ? -32.284 7.842 30.752 1.00 89.44 98 ASP A O 1
ATOM 827 N N . VAL A 1 99 ? -33.456 5.918 30.604 1.00 90.31 99 VAL A N 1
ATOM 828 C CA . VAL A 1 99 ? -33.932 6.111 29.230 1.00 90.31 99 VAL A CA 1
ATOM 829 C C . VAL A 1 99 ? -35.444 5.989 29.216 1.00 90.31 99 VAL A C 1
ATOM 831 O O . VAL A 1 99 ? -35.997 4.941 29.547 1.00 90.31 99 VAL A O 1
ATOM 834 N N . LYS A 1 100 ? -36.114 7.060 28.797 1.00 90.62 100 LYS A N 1
ATOM 835 C CA . LYS A 1 100 ? -37.572 7.128 28.707 1.00 90.62 100 LYS A CA 1
ATOM 836 C C . LYS A 1 100 ? -37.998 7.242 27.256 1.00 90.62 100 LYS A C 1
ATOM 838 O O . LYS A 1 100 ? -37.651 8.205 26.568 1.00 90.62 100 LYS A O 1
ATOM 843 N N . PHE A 1 101 ? -38.771 6.252 26.827 1.00 91.81 101 PHE A N 1
ATOM 844 C CA . PHE A 1 101 ? -39.422 6.222 25.527 1.00 91.81 101 PHE A CA 1
ATOM 845 C C . PHE A 1 101 ? -40.851 6.742 25.673 1.00 91.81 101 PHE A C 1
ATOM 847 O O . PHE A 1 101 ? -41.635 6.223 26.464 1.00 91.81 101 PHE A O 1
ATOM 854 N N . ASP A 1 102 ? -41.189 7.758 24.896 1.00 91.19 102 ASP A N 1
ATOM 855 C CA . ASP A 1 102 ? -42.552 8.229 24.681 1.00 91.19 102 ASP A CA 1
ATOM 856 C C . ASP A 1 102 ? -42.847 8.156 23.176 1.00 91.19 102 ASP A C 1
ATOM 858 O O . ASP A 1 102 ? -41.931 8.112 22.351 1.00 91.19 102 ASP A O 1
ATOM 862 N N . LYS A 1 103 ? -44.124 8.156 22.793 1.00 89.44 103 LYS A N 1
ATOM 863 C CA . LYS A 1 103 ? -44.573 7.933 21.412 1.00 89.44 103 LYS A CA 1
ATOM 864 C C . LYS A 1 103 ? -43.887 8.841 20.399 1.00 89.44 103 LYS A C 1
ATOM 866 O O . LYS A 1 103 ? -43.680 8.418 19.274 1.00 89.44 103 LYS A O 1
ATOM 871 N N . SER A 1 104 ? -43.546 10.071 20.771 1.00 88.69 104 SER A N 1
ATOM 872 C CA . SER A 1 104 ? -42.898 11.044 19.881 1.00 88.69 104 SER A CA 1
ATOM 873 C C . SER A 1 104 ? -41.597 11.611 20.445 1.00 88.69 104 SER A C 1
ATOM 875 O O . SER A 1 104 ? -41.103 12.624 19.945 1.00 88.69 104 SER A O 1
ATOM 877 N N . LYS A 1 105 ? -41.065 11.035 21.528 1.00 91.31 105 LYS A N 1
ATOM 878 C CA . LYS A 1 105 ? -39.971 11.654 22.276 1.00 91.31 105 LYS A CA 1
ATOM 879 C C . LYS A 1 105 ? -39.079 10.616 22.942 1.00 91.31 105 LYS A C 1
ATOM 881 O O . LYS A 1 105 ? -39.556 9.648 23.522 1.00 91.31 105 LYS A O 1
ATOM 886 N N . LEU A 1 106 ? -37.778 10.872 22.903 1.00 91.94 106 LEU A N 1
ATOM 887 C CA . LEU A 1 106 ? -36.768 10.125 23.640 1.00 91.94 106 LEU A CA 1
ATOM 888 C C . LEU A 1 106 ? -36.096 11.053 24.650 1.00 91.94 106 LEU A C 1
ATOM 890 O O . LEU A 1 106 ? -35.601 12.121 24.283 1.00 91.94 106 LEU A O 1
ATOM 894 N N . GLN A 1 107 ? -36.047 10.628 25.910 1.00 91.31 107 GLN A N 1
ATOM 895 C CA . GLN A 1 107 ? -35.260 11.284 26.951 1.00 91.31 107 GLN A CA 1
ATOM 896 C C . GLN A 1 107 ? -34.196 10.329 27.478 1.00 91.31 107 GLN A C 1
ATOM 898 O O . GLN A 1 107 ? -34.485 9.184 27.814 1.00 91.31 107 GLN A O 1
ATOM 903 N N . PHE A 1 108 ? -32.971 10.829 27.563 1.00 91.88 108 PHE A N 1
ATOM 904 C CA . PHE A 1 108 ? -31.810 10.112 28.068 1.00 91.88 108 PHE A CA 1
ATOM 905 C C . PHE A 1 108 ? -31.152 10.928 29.178 1.00 91.88 108 PHE A C 1
ATOM 907 O O . PHE A 1 108 ? -30.973 12.144 29.049 1.00 91.88 108 PHE A O 1
ATOM 914 N N . SER A 1 109 ? -30.762 10.266 30.262 1.00 88.69 109 SER A N 1
ATOM 915 C CA . SER A 1 109 ? -29.875 10.836 31.272 1.00 88.69 109 SER A CA 1
ATOM 916 C C . SER A 1 109 ? -28.968 9.782 31.884 1.00 88.69 109 SER A C 1
ATOM 918 O O . SER A 1 109 ? -29.376 8.638 32.057 1.00 88.69 109 SER A O 1
ATOM 920 N N . CYS A 1 110 ? -27.746 10.176 32.225 1.00 87.06 110 CYS A N 1
ATOM 921 C CA . CYS A 1 110 ? -26.810 9.339 32.972 1.00 87.06 110 CYS A CA 1
ATOM 922 C C . CYS A 1 110 ? -25.743 10.196 33.664 1.00 87.06 110 CYS A C 1
ATOM 924 O O . CYS A 1 110 ? -25.684 11.414 33.482 1.00 87.06 110 CYS A O 1
ATOM 926 N N . VAL A 1 111 ? -24.883 9.554 34.446 1.00 83.81 111 VAL A N 1
ATOM 927 C CA . VAL A 1 111 ? -23.696 10.149 35.062 1.00 83.81 111 VAL A CA 1
ATOM 928 C C . VAL A 1 111 ? -22.457 9.505 34.442 1.00 83.81 111 VAL A C 1
ATOM 930 O O . VAL A 1 111 ? -22.324 8.292 34.517 1.00 83.81 111 VAL A O 1
ATOM 933 N N . GLY A 1 112 ? -21.557 10.271 33.825 1.00 79.25 112 GLY A N 1
ATOM 934 C CA . GLY A 1 112 ? -20.362 9.737 33.153 1.00 79.25 112 GLY A CA 1
ATOM 935 C C . GLY A 1 112 ? -19.045 10.282 33.708 1.00 79.25 112 GLY A C 1
ATOM 936 O O . GLY A 1 112 ? -18.998 11.389 34.255 1.00 79.25 112 GLY A O 1
ATOM 937 N N . GLY A 1 113 ? -17.971 9.504 33.533 1.00 66.88 113 GLY A N 1
ATOM 938 C CA . GLY A 1 113 ? -16.597 9.872 33.891 1.00 66.88 113 GLY A CA 1
ATOM 939 C C . GLY A 1 113 ? -16.263 9.852 35.392 1.00 66.88 113 GLY A C 1
ATOM 940 O O . GLY A 1 113 ? -17.122 9.667 36.256 1.00 66.88 113 GLY A O 1
ATOM 941 N N . VAL A 1 114 ? -14.979 10.068 35.706 1.00 57.78 114 VAL A N 1
ATOM 942 C CA . VAL A 1 114 ? -14.434 10.092 37.084 1.00 57.78 114 VAL A CA 1
ATOM 943 C C . VAL A 1 114 ? -14.977 11.278 37.896 1.00 57.78 114 VAL A C 1
ATOM 945 O O . VAL A 1 114 ? -15.154 11.168 39.107 1.00 57.78 114 VAL A O 1
ATOM 948 N N . ASP A 1 115 ? -15.318 12.375 37.214 1.00 62.97 115 ASP A N 1
ATOM 949 C CA . ASP A 1 115 ? -15.798 13.627 37.814 1.00 62.97 115 ASP A CA 1
ATOM 950 C C . ASP A 1 115 ? -17.322 13.653 38.060 1.00 62.97 115 ASP A C 1
ATOM 952 O O . ASP A 1 115 ? -17.853 14.637 38.575 1.00 62.97 115 ASP A O 1
ATOM 956 N N . GLY A 1 116 ? -18.048 12.583 37.706 1.00 73.06 116 GLY A N 1
ATOM 957 C CA . GLY A 1 116 ? -19.486 12.463 37.969 1.00 73.06 116 GLY A CA 1
ATOM 958 C C . GLY A 1 116 ? -20.354 13.448 37.176 1.00 73.06 116 GLY A C 1
ATOM 959 O O . GLY A 1 116 ? -21.338 13.979 37.701 1.00 73.06 116 GLY A O 1
ATOM 960 N N . ILE A 1 117 ? -20.004 13.708 35.914 1.00 78.38 117 ILE A N 1
ATOM 961 C CA . ILE A 1 117 ? -20.707 14.671 35.059 1.00 78.38 117 ILE A CA 1
ATOM 962 C C . ILE A 1 117 ? -22.098 14.135 34.713 1.00 78.38 117 ILE A C 1
ATOM 964 O O . ILE A 1 117 ? -22.244 13.010 34.239 1.00 78.38 117 ILE A O 1
ATOM 968 N N . LYS A 1 118 ? -23.134 14.957 34.917 1.00 83.12 118 LYS A N 1
ATOM 969 C CA . LYS A 1 118 ? -24.520 14.606 34.578 1.00 83.12 118 LYS A CA 1
ATOM 970 C C . LYS A 1 118 ? -24.819 14.933 33.121 1.00 83.12 118 LYS A C 1
ATOM 972 O O . LYS A 1 118 ? -24.837 16.106 32.731 1.00 83.12 118 LYS A O 1
ATOM 977 N N . TYR A 1 119 ? -25.111 13.894 32.349 1.00 85.50 119 TYR A N 1
ATOM 978 C CA . TYR A 1 119 ? -25.523 14.000 30.962 1.00 85.50 119 TYR A CA 1
ATOM 979 C C . TYR A 1 119 ? -27.038 13.964 30.823 1.00 85.50 119 TYR A C 1
ATOM 981 O O . TYR A 1 119 ? -27.722 13.204 31.512 1.00 85.50 119 TYR A O 1
ATOM 989 N N . HIS A 1 120 ? -27.564 14.778 29.911 1.00 87.75 120 HIS A N 1
ATOM 990 C CA . HIS A 1 120 ? -28.978 14.759 29.561 1.00 87.75 120 HIS A CA 1
ATOM 991 C C . HIS A 1 120 ? -29.191 15.122 28.095 1.00 87.75 120 HIS A C 1
ATOM 993 O O . HIS A 1 120 ? -28.722 16.160 27.627 1.00 87.75 120 HIS A O 1
ATOM 999 N N . ASN A 1 121 ? -29.951 14.288 27.393 1.00 90.12 121 ASN A N 1
ATOM 1000 C CA . ASN A 1 121 ? -30.333 14.500 26.007 1.00 90.12 121 ASN A CA 1
ATOM 1001 C C . ASN A 1 121 ? -31.841 14.322 25.863 1.00 90.12 121 ASN A C 1
ATOM 1003 O O . ASN A 1 121 ? -32.447 13.426 26.451 1.00 90.12 121 ASN A O 1
ATOM 1007 N N . GLU A 1 122 ? -32.433 15.168 25.035 1.00 90.38 122 GLU A N 1
ATOM 1008 C CA . GLU A 1 122 ? -33.849 15.126 24.717 1.00 90.38 122 GLU A CA 1
ATOM 1009 C C . GLU A 1 122 ? -34.015 15.257 23.205 1.00 90.38 122 GLU A C 1
ATOM 1011 O O . GLU A 1 122 ? -33.438 16.155 22.589 1.00 90.38 122 GLU A O 1
ATOM 1016 N N . VAL A 1 123 ? -34.773 14.336 22.611 1.00 88.75 123 VAL A N 1
ATOM 1017 C CA . VAL A 1 123 ? -35.021 14.283 21.168 1.00 88.75 123 VAL A CA 1
ATOM 1018 C C . VAL A 1 123 ? -36.518 14.188 20.923 1.00 88.75 123 VAL A C 1
ATOM 1020 O O . VAL A 1 123 ? -37.153 13.208 21.309 1.00 88.75 123 VAL A O 1
ATOM 1023 N N . GLU A 1 124 ? -37.074 15.181 20.234 1.00 91.25 124 GLU A N 1
ATOM 1024 C CA . GLU A 1 124 ? -38.384 15.051 19.596 1.00 91.25 124 GLU A CA 1
ATOM 1025 C C . GLU A 1 124 ? -38.223 14.313 18.269 1.00 91.25 124 GLU A C 1
ATOM 1027 O O . GLU A 1 124 ? -37.528 14.786 17.365 1.00 91.25 124 GLU A O 1
ATOM 1032 N N . LEU A 1 125 ? -38.839 13.140 18.172 1.00 92.50 125 LEU A N 1
ATOM 1033 C CA . LEU A 1 125 ? -38.625 12.198 17.080 1.00 92.50 125 LEU A CA 1
ATOM 1034 C C . LEU A 1 125 ? -39.372 12.624 15.813 1.00 92.50 125 LEU A C 1
ATOM 1036 O O . LEU A 1 125 ? -40.425 13.259 15.875 1.00 92.50 125 LEU A O 1
ATOM 1040 N N . PHE A 1 126 ? -38.805 12.279 14.657 1.00 90.81 126 PHE A N 1
ATOM 1041 C CA . PHE A 1 126 ? -39.360 12.604 13.344 1.00 90.81 126 PHE A CA 1
ATOM 1042 C C . PHE A 1 126 ? -40.772 12.045 13.155 1.00 90.81 126 PHE A C 1
ATOM 1044 O O . PHE A 1 126 ? -41.648 12.767 12.680 1.00 90.81 126 PHE A O 1
ATOM 1051 N N . GLU A 1 127 ? -40.988 10.801 13.577 1.00 90.94 127 GLU A N 1
ATOM 1052 C CA . GLU A 1 127 ? -42.279 10.115 13.563 1.00 90.94 127 GLU A CA 1
ATOM 1053 C C . GLU A 1 127 ? -42.491 9.312 14.852 1.00 90.94 127 GLU A C 1
ATOM 1055 O O . GLU A 1 127 ? -41.624 9.249 15.730 1.00 90.94 127 GLU A O 1
ATOM 1060 N N . GLY A 1 128 ? -43.676 8.713 14.973 1.00 89.31 128 GLY A N 1
ATOM 1061 C CA . GLY A 1 128 ? -44.051 7.913 16.131 1.00 89.31 128 GLY A CA 1
ATOM 1062 C C . GLY A 1 128 ? -43.229 6.628 16.296 1.00 89.31 128 GLY A C 1
ATOM 1063 O O . GLY A 1 128 ? -42.899 5.952 15.318 1.00 89.31 128 GLY A O 1
ATOM 1064 N N . ILE A 1 129 ? -42.967 6.256 17.547 1.00 93.00 129 ILE A N 1
ATOM 1065 C CA . ILE A 1 129 ? -42.377 4.971 17.949 1.00 93.00 129 ILE A CA 1
ATOM 1066 C C . ILE A 1 129 ? -43.341 4.189 18.846 1.00 93.00 129 ILE A C 1
ATOM 1068 O O . ILE A 1 129 ? -44.252 4.779 19.433 1.00 93.00 129 ILE A O 1
ATOM 1072 N N . ASP A 1 130 ? -43.131 2.879 18.976 1.00 89.94 130 ASP A N 1
ATOM 1073 C CA . ASP A 1 130 ? -43.770 2.057 20.008 1.00 89.94 130 ASP A CA 1
ATOM 1074 C C . ASP A 1 130 ? -42.880 2.017 21.267 1.00 89.94 130 ASP A C 1
ATOM 1076 O O . ASP A 1 130 ? -41.810 1.394 21.244 1.00 89.94 130 ASP A O 1
ATOM 1080 N N . PRO A 1 131 ? -43.282 2.662 22.380 1.00 88.38 131 PRO A N 1
ATOM 1081 C CA . PRO A 1 131 ? -42.495 2.667 23.608 1.00 88.38 131 PRO A CA 1
ATOM 1082 C C . PRO A 1 131 ? -42.333 1.286 24.252 1.00 88.38 131 PRO A C 1
ATOM 1084 O O . PRO A 1 131 ? -41.337 1.066 24.933 1.00 88.38 131 PRO A O 1
ATOM 1087 N N . ASN A 1 132 ? -43.284 0.364 24.053 1.00 85.12 132 ASN A N 1
ATOM 1088 C CA . ASN A 1 132 ? -43.262 -0.957 24.691 1.00 85.12 132 ASN A CA 1
ATOM 1089 C C . ASN A 1 132 ? -42.294 -1.917 23.990 1.00 85.12 132 ASN A C 1
ATOM 1091 O O . ASN A 1 132 ? -41.726 -2.804 24.625 1.00 85.12 132 ASN A O 1
ATOM 1095 N N . GLU A 1 133 ? -42.102 -1.742 22.681 1.00 82.94 133 GLU A N 1
ATOM 1096 C CA . GLU A 1 133 ? -41.156 -2.535 21.888 1.00 82.94 133 GLU A CA 1
ATOM 1097 C C . GLU A 1 133 ? -39.764 -1.891 21.792 1.00 82.94 133 GLU A C 1
ATOM 1099 O O . GLU A 1 133 ? -38.805 -2.546 21.373 1.00 82.94 133 GLU A O 1
ATOM 1104 N N . SER A 1 134 ? -39.633 -0.625 22.198 1.00 86.56 134 SER A N 1
ATOM 1105 C CA . SER A 1 134 ? -38.358 0.090 22.238 1.00 86.56 134 SER A CA 1
ATOM 1106 C C . SER A 1 134 ? -37.530 -0.325 23.456 1.00 86.56 134 SER A C 1
ATOM 1108 O O . SER A 1 134 ? -38.034 -0.439 24.572 1.00 86.56 134 SER A O 1
ATOM 1110 N N . LYS A 1 135 ? -36.234 -0.564 23.251 1.00 88.81 135 LYS A N 1
ATOM 1111 C CA . LYS A 1 135 ? -35.326 -1.098 24.279 1.00 88.81 135 LYS A CA 1
ATOM 1112 C C . LYS A 1 135 ? -34.026 -0.306 24.306 1.00 88.81 135 LYS A C 1
ATOM 1114 O O . LYS A 1 135 ? -33.613 0.258 23.295 1.00 88.81 135 LYS A O 1
ATOM 1119 N N . HIS A 1 136 ? -33.349 -0.305 25.448 1.00 88.25 136 HIS A N 1
ATOM 1120 C CA . HIS A 1 136 ? -31.981 0.193 25.552 1.00 88.25 136 HIS A CA 1
ATOM 1121 C C . HIS A 1 136 ? -31.063 -0.855 26.182 1.00 88.25 136 HIS A C 1
ATOM 1123 O O . HIS A 1 136 ? -31.512 -1.718 26.935 1.00 88.25 136 HIS A O 1
ATOM 1129 N N . LYS A 1 137 ? -29.772 -0.771 25.867 1.00 84.25 137 LYS A N 1
ATOM 1130 C CA . LYS A 1 137 ? -28.707 -1.576 26.460 1.00 84.25 137 LYS A CA 1
ATOM 1131 C C . LYS A 1 137 ? -27.520 -0.674 26.764 1.00 84.25 137 LYS A C 1
ATOM 1133 O O . LYS A 1 137 ? -27.050 0.063 25.900 1.00 84.25 137 LYS A O 1
ATOM 1138 N N . ARG A 1 138 ? -27.031 -0.751 27.997 1.00 83.19 138 ARG A N 1
ATOM 1139 C CA . ARG A 1 138 ? -25.784 -0.111 28.404 1.00 83.19 138 ARG A CA 1
ATOM 1140 C C . ARG A 1 138 ? -24.608 -1.033 28.074 1.00 83.19 138 ARG A C 1
ATOM 1142 O O . ARG A 1 138 ? -24.669 -2.227 28.357 1.00 83.19 138 ARG A O 1
ATOM 1149 N N . THR A 1 139 ? -23.552 -0.459 27.516 1.00 77.62 139 THR A N 1
ATOM 1150 C CA . THR A 1 139 ? -22.209 -1.046 27.419 1.00 77.62 139 THR A CA 1
ATOM 1151 C C . THR A 1 139 ? -21.234 -0.196 28.240 1.00 77.62 139 THR A C 1
ATOM 1153 O O . THR A 1 139 ? -21.619 0.853 28.763 1.00 77.62 139 THR A O 1
ATOM 1156 N N . ASP A 1 140 ? -19.975 -0.613 28.350 1.00 72.19 140 ASP A N 1
ATOM 1157 C CA . ASP A 1 140 ? -18.958 0.166 29.071 1.00 72.19 140 ASP A CA 1
ATOM 1158 C C . ASP A 1 140 ? -18.613 1.488 28.370 1.00 72.19 140 ASP A C 1
ATOM 1160 O O . ASP A 1 140 ? -18.219 2.453 29.023 1.00 72.19 140 ASP A O 1
ATOM 1164 N N . ARG A 1 141 ? -18.794 1.556 27.044 1.00 75.25 141 ARG A N 1
ATOM 1165 C CA . ARG A 1 141 ? -18.408 2.714 26.218 1.00 75.25 141 ARG A CA 1
ATOM 1166 C C . ARG A 1 141 ? -19.580 3.593 25.786 1.00 75.25 141 ARG A C 1
ATOM 1168 O O . ARG A 1 141 ? -19.387 4.760 25.445 1.00 75.25 141 ARG A O 1
ATOM 1175 N N . SER A 1 142 ? -20.784 3.034 25.737 1.00 87.62 142 SER A N 1
ATOM 1176 C CA . SER A 1 142 ? -21.955 3.733 25.212 1.00 87.62 142 SER A CA 1
ATOM 1177 C C . SER A 1 142 ? -23.280 3.103 25.633 1.00 87.62 142 SER A C 1
ATOM 1179 O O . SER A 1 142 ? -23.352 1.963 26.098 1.00 87.62 142 SER A O 1
ATOM 1181 N N . ILE A 1 143 ? -24.363 3.853 25.445 1.00 88.38 143 ILE A N 1
ATOM 1182 C CA . ILE A 1 143 ? -25.731 3.389 25.660 1.00 88.38 143 ILE A CA 1
ATOM 1183 C C . ILE A 1 143 ? -26.427 3.298 24.306 1.00 88.38 143 ILE A C 1
ATOM 1185 O O . ILE A 1 143 ? -26.653 4.312 23.645 1.00 88.38 143 ILE A O 1
ATOM 1189 N N . TYR A 1 144 ? -26.803 2.084 23.916 1.00 87.50 144 TYR A N 1
ATOM 1190 C CA . TYR A 1 144 ? -27.541 1.811 22.689 1.00 87.50 144 TYR A CA 1
ATOM 1191 C C . TYR A 1 144 ? -29.040 1.826 22.949 1.00 87.50 144 TYR A C 1
ATOM 1193 O O . TYR A 1 144 ? -29.535 1.123 23.825 1.00 87.50 144 TYR A O 1
ATOM 1201 N N . CYS A 1 145 ? -29.773 2.583 22.145 1.00 88.50 145 CYS A N 1
ATOM 1202 C CA . CYS A 1 145 ? -31.226 2.639 22.124 1.00 88.50 145 CYS A CA 1
ATOM 1203 C C . CYS A 1 145 ? -31.725 2.120 20.773 1.00 88.50 145 CYS A C 1
ATOM 1205 O O . CYS A 1 145 ? -31.309 2.605 19.722 1.00 88.50 145 CYS A O 1
ATOM 1207 N N . CYS A 1 146 ? -32.633 1.150 20.807 1.00 89.88 146 CYS A N 1
ATOM 1208 C CA . CYS A 1 146 ? -33.369 0.652 19.654 1.00 89.88 146 CYS A CA 1
ATOM 1209 C C . CYS A 1 146 ? -34.818 1.122 19.782 1.00 89.88 146 CYS A C 1
ATOM 1211 O O . CYS A 1 146 ? -35.541 0.683 20.678 1.00 89.88 146 CYS A O 1
ATOM 1213 N N . LEU A 1 147 ? -35.221 2.036 18.905 1.00 90.50 147 LEU A N 1
ATOM 1214 C CA . LEU A 1 147 ? -36.570 2.578 18.839 1.00 90.50 147 LEU A CA 1
ATOM 1215 C C . LEU A 1 147 ? -37.368 1.809 17.793 1.00 90.50 147 LEU A C 1
ATOM 1217 O O . LEU A 1 147 ? -37.002 1.812 16.619 1.00 90.50 147 LEU A O 1
ATOM 1221 N N . ARG A 1 148 ? -38.466 1.171 18.189 1.00 88.94 148 ARG A N 1
ATOM 1222 C CA . ARG A 1 148 ? -39.375 0.514 17.245 1.00 88.94 148 ARG A CA 1
ATOM 1223 C C . ARG A 1 148 ? -40.248 1.562 16.562 1.00 88.94 148 ARG A C 1
ATOM 1225 O O . ARG A 1 148 ? -40.937 2.306 17.254 1.00 88.94 148 ARG A O 1
ATOM 1232 N N . LYS A 1 149 ? -40.259 1.625 15.230 1.00 89.31 149 LYS A N 1
ATOM 1233 C CA . LYS A 1 149 ? -41.132 2.557 14.498 1.00 89.31 149 LYS A CA 1
ATOM 1234 C C . LYS A 1 149 ? -42.595 2.148 14.655 1.00 89.31 149 LYS A C 1
ATOM 1236 O O . LYS A 1 149 ? -42.915 0.968 14.562 1.00 89.31 149 LYS A O 1
ATOM 1241 N N . ALA A 1 150 ? -43.487 3.121 14.831 1.00 87.94 150 ALA A N 1
ATOM 1242 C CA . ALA A 1 150 ? -44.928 2.859 14.823 1.00 87.94 150 ALA A CA 1
ATOM 1243 C C . ALA A 1 150 ? -45.433 2.453 13.422 1.00 87.94 150 ALA A C 1
ATOM 1245 O O . ALA A 1 150 ? -46.362 1.660 13.303 1.00 87.94 150 ALA A O 1
ATOM 1246 N N . GLU A 1 151 ? -44.799 2.974 12.366 1.00 83.81 151 GLU A N 1
ATOM 1247 C CA . GLU A 1 151 ? -45.034 2.600 10.968 1.00 83.81 151 GLU A CA 1
ATOM 1248 C C . GLU A 1 151 ? -43.774 1.931 10.400 1.00 83.81 151 GLU A C 1
ATOM 1250 O O . GLU A 1 151 ? -42.774 2.595 10.111 1.00 83.81 151 GLU A O 1
ATOM 1255 N N . ALA A 1 152 ? -43.821 0.607 10.251 1.00 77.75 152 ALA A N 1
ATOM 1256 C CA . ALA A 1 152 ? -42.783 -0.175 9.585 1.00 77.75 152 ALA A CA 1
ATOM 1257 C C . ALA A 1 152 ? -42.654 0.212 8.099 1.00 77.75 152 ALA A C 1
ATOM 1259 O O . ALA A 1 152 ? -43.643 0.536 7.440 1.00 77.75 152 ALA A O 1
ATOM 1260 N N . GLY A 1 153 ? -41.435 0.175 7.556 1.00 75.56 153 GLY A N 1
ATOM 1261 C CA . GLY A 1 153 ? -41.181 0.424 6.132 1.00 75.56 153 GLY A CA 1
ATOM 1262 C C . GLY A 1 153 ? -41.192 1.894 5.701 1.00 75.56 153 GLY A C 1
ATOM 1263 O O . GLY A 1 153 ? -41.108 2.170 4.508 1.00 75.56 153 GLY A O 1
ATOM 1264 N N . LYS A 1 154 ? -41.245 2.848 6.640 1.00 81.75 154 LYS A N 1
ATOM 1265 C CA . LYS A 1 154 ? -41.148 4.289 6.353 1.00 81.75 154 LYS A CA 1
ATOM 1266 C C . LYS A 1 154 ? -39.754 4.836 6.659 1.00 81.75 154 LYS A C 1
ATOM 1268 O O . LYS A 1 154 ? -39.295 4.764 7.801 1.00 81.75 154 LYS A O 1
ATOM 1273 N N . SER A 1 155 ? -39.081 5.375 5.643 1.00 81.69 155 SER A N 1
ATOM 1274 C CA . SER A 1 155 ? -37.735 5.950 5.768 1.00 81.69 155 SER A CA 1
ATOM 1275 C C . SER A 1 155 ? -37.731 7.216 6.616 1.00 81.69 155 SER A C 1
ATOM 1277 O O . SER A 1 155 ? -38.601 8.082 6.473 1.00 81.69 155 SER A O 1
ATOM 1279 N N . TRP A 1 156 ? -36.771 7.310 7.540 1.00 87.19 156 TRP A N 1
ATOM 1280 C CA . TRP A 1 156 ? -36.572 8.499 8.366 1.00 87.19 156 TRP A CA 1
ATOM 1281 C C . TRP A 1 156 ? -35.411 9.322 7.795 1.00 87.19 156 TRP A C 1
ATOM 1283 O O . TRP A 1 156 ? -34.253 9.037 8.094 1.00 87.19 156 TRP A O 1
ATOM 1293 N N . PRO A 1 157 ? -35.672 10.398 7.025 1.00 85.44 157 PRO A N 1
ATOM 1294 C CA . PRO A 1 157 ? -34.610 11.235 6.459 1.00 85.44 157 PRO A CA 1
ATOM 1295 C C . PRO A 1 157 ? -33.844 12.036 7.526 1.00 85.44 157 PRO A C 1
ATOM 1297 O O . PRO A 1 157 ? -32.819 12.653 7.241 1.00 85.44 157 PRO A O 1
ATOM 1300 N N . ARG A 1 158 ? -34.375 12.096 8.751 1.00 88.00 158 ARG A N 1
ATOM 1301 C CA . ARG A 1 158 ? -33.759 12.708 9.929 1.00 88.00 158 ARG A CA 1
ATOM 1302 C C . ARG A 1 158 ? -34.328 12.067 11.191 1.00 88.00 158 ARG A C 1
ATOM 1304 O O . ARG A 1 158 ? -35.459 11.594 11.169 1.00 88.00 158 ARG A O 1
ATOM 1311 N N . LEU A 1 159 ? -33.579 12.120 12.291 1.00 88.31 159 LEU A N 1
ATOM 1312 C CA . LEU A 1 159 ? -34.062 11.636 13.584 1.00 88.31 159 LEU A CA 1
ATOM 1313 C C . LEU A 1 159 ? -35.088 12.579 14.215 1.00 88.31 159 LEU A C 1
ATOM 1315 O O . LEU A 1 159 ? -35.998 12.132 14.903 1.00 88.31 159 LEU A O 1
ATOM 1319 N N . THR A 1 160 ? -34.912 13.884 14.009 1.00 89.81 160 THR A N 1
ATOM 1320 C CA . THR A 1 160 ? -35.642 14.930 14.723 1.00 89.81 160 THR A CA 1
ATOM 1321 C C . THR A 1 160 ? -36.854 15.418 13.943 1.00 89.81 160 THR A C 1
ATOM 1323 O O . THR A 1 160 ? -36.807 15.565 12.717 1.00 89.81 160 THR A O 1
ATOM 1326 N N . LYS A 1 161 ? -37.934 15.758 14.648 1.00 87.56 161 LYS A N 1
ATOM 1327 C CA . LYS A 1 161 ? -39.116 16.392 14.046 1.00 87.56 161 LYS A CA 1
ATOM 1328 C C . LYS A 1 161 ? -38.750 17.683 13.319 1.00 87.56 161 LYS A C 1
ATOM 1330 O O . LYS A 1 161 ? -39.037 17.840 12.125 1.00 87.56 161 LYS A O 1
ATOM 1335 N N . ASP A 1 162 ? -38.022 18.553 14.009 1.00 81.50 162 ASP A N 1
ATOM 1336 C CA . ASP A 1 162 ? -37.540 19.816 13.469 1.00 81.50 162 ASP A CA 1
ATOM 1337 C C . ASP A 1 162 ? -36.284 19.646 12.612 1.00 81.50 162 ASP A C 1
ATOM 1339 O O . ASP A 1 162 ? -35.488 18.722 12.781 1.00 81.50 162 ASP A O 1
ATOM 1343 N N . LYS A 1 163 ? -36.086 20.587 11.682 1.00 77.06 163 LYS A N 1
ATOM 1344 C CA . LYS A 1 163 ? -34.893 20.651 10.819 1.00 77.06 163 LYS A CA 1
ATOM 1345 C C . LYS A 1 163 ? -33.671 21.268 11.516 1.00 77.06 163 LYS A C 1
ATOM 1347 O O . LYS A 1 163 ? -32.615 21.383 10.894 1.00 77.06 163 LYS A O 1
ATOM 1352 N N . ALA A 1 164 ? -33.818 21.712 12.765 1.00 75.25 164 ALA A N 1
ATOM 1353 C CA . ALA A 1 164 ? -32.725 22.268 13.547 1.00 75.25 164 ALA A CA 1
ATOM 1354 C C . ALA A 1 164 ? -31.674 21.183 13.819 1.00 75.25 164 ALA A C 1
ATOM 1356 O O . ALA A 1 164 ? -32.004 20.076 14.238 1.00 75.25 164 ALA A O 1
ATOM 1357 N N . LYS A 1 165 ? -30.401 21.493 13.559 1.00 71.75 165 LYS A N 1
ATOM 1358 C CA . LYS A 1 165 ? -29.300 20.562 13.817 1.00 71.75 165 LYS A CA 1
ATOM 1359 C C . LYS A 1 165 ? -28.842 20.695 15.265 1.00 71.75 165 LYS A C 1
ATOM 1361 O O . LYS A 1 165 ? -28.509 21.793 15.704 1.00 71.75 165 LYS A O 1
ATOM 1366 N N . PHE A 1 166 ? -28.781 19.574 15.977 1.00 79.88 166 PHE A N 1
ATOM 1367 C CA . PHE A 1 166 ? -28.113 19.495 17.271 1.00 79.88 166 PHE A CA 1
ATOM 1368 C C . PHE A 1 166 ? -26.618 19.254 17.060 1.00 79.88 166 PHE A C 1
ATOM 1370 O O . PHE A 1 166 ? -26.239 18.317 16.366 1.00 79.88 166 PHE A O 1
ATOM 1377 N N . ASN A 1 167 ? -25.764 20.063 17.688 1.00 80.25 167 ASN A N 1
ATOM 1378 C CA . ASN A 1 167 ? -24.306 19.926 17.557 1.00 80.25 167 ASN A CA 1
ATOM 1379 C C . ASN A 1 167 ? -23.764 18.617 18.159 1.00 80.25 167 ASN A C 1
ATOM 1381 O O . ASN A 1 167 ? -22.667 18.193 17.816 1.00 80.25 167 ASN A O 1
ATOM 1385 N N . TRP A 1 168 ? -24.528 17.987 19.053 1.00 87.50 168 TRP A N 1
ATOM 1386 C CA . TRP A 1 168 ? -24.167 16.740 19.723 1.00 87.50 168 TRP A CA 1
ATOM 1387 C C . TRP A 1 168 ? -24.700 15.485 19.015 1.00 87.50 168 TRP A C 1
ATOM 1389 O O . TRP A 1 168 ? -24.318 14.387 19.401 1.00 87.50 168 TRP A O 1
ATOM 1399 N N . LEU A 1 169 ? -25.558 15.617 17.994 1.00 88.62 169 LEU A N 1
ATOM 1400 C CA . LEU A 1 169 ? -26.179 14.490 17.289 1.00 88.62 169 LEU A CA 1
ATOM 1401 C C . LEU A 1 169 ? -25.645 14.385 15.856 1.00 88.62 169 LEU A C 1
ATOM 1403 O O . LEU A 1 169 ? -25.725 15.338 15.082 1.00 88.62 169 LEU A O 1
ATOM 1407 N N . SER A 1 170 ? -25.160 13.206 15.475 1.00 88.75 170 SER A N 1
ATOM 1408 C CA . SER A 1 170 ? -24.612 12.935 14.141 1.00 88.75 170 SER A CA 1
ATOM 1409 C C . SER A 1 170 ? -25.173 11.646 13.536 1.00 88.75 170 SER A C 1
ATOM 1411 O O . SER A 1 170 ? -25.697 10.794 14.246 1.00 88.75 170 SER A O 1
ATOM 1413 N N . VAL A 1 171 ? -25.115 11.518 12.210 1.00 86.31 171 VAL A N 1
ATOM 1414 C CA . VAL A 1 171 ? -25.523 10.287 11.514 1.00 86.31 171 VAL A CA 1
ATOM 1415 C C . VAL A 1 171 ? -24.384 9.273 11.594 1.00 86.31 171 VAL A C 1
ATOM 1417 O O . VAL A 1 171 ? -23.231 9.610 11.321 1.00 86.31 171 VAL A O 1
ATOM 1420 N N . ASP A 1 172 ? -24.707 8.033 11.943 1.00 83.88 172 ASP A N 1
ATOM 1421 C CA . ASP A 1 172 ? -23.773 6.915 11.895 1.00 83.88 172 ASP A CA 1
ATOM 1422 C C . ASP A 1 172 ? -23.682 6.347 10.475 1.00 83.88 172 ASP A C 1
ATOM 1424 O O . ASP A 1 172 ? -24.409 5.428 10.095 1.00 83.88 172 ASP A O 1
ATOM 1428 N N . PHE A 1 173 ? -22.770 6.892 9.675 1.00 79.94 173 PHE A N 1
ATOM 1429 C CA . PHE A 1 173 ? -22.552 6.437 8.300 1.00 79.94 173 PHE A CA 1
ATOM 1430 C C . PHE A 1 173 ? -21.976 5.020 8.196 1.00 79.94 173 PHE A C 1
ATOM 1432 O O . PHE A 1 173 ? -22.106 4.407 7.139 1.00 79.94 173 PHE A O 1
ATOM 1439 N N . ASN A 1 174 ? -21.362 4.486 9.258 1.00 70.00 174 ASN A N 1
ATOM 1440 C CA . ASN A 1 174 ? -20.843 3.117 9.235 1.00 70.00 174 ASN A CA 1
ATOM 1441 C C . ASN A 1 174 ? -21.987 2.103 9.260 1.00 70.00 174 ASN A C 1
ATOM 1443 O O . ASN A 1 174 ? -21.901 1.054 8.623 1.00 70.00 174 ASN A O 1
ATOM 1447 N N . ASN A 1 175 ? -23.060 2.440 9.979 1.00 70.94 175 ASN A N 1
ATOM 1448 C CA . ASN A 1 175 ? -24.244 1.608 10.094 1.00 70.94 175 ASN A CA 1
ATOM 1449 C C . ASN A 1 175 ? -25.382 2.041 9.161 1.00 70.94 175 ASN A C 1
ATOM 1451 O O . ASN A 1 175 ? -26.303 1.257 8.969 1.00 70.94 175 ASN A O 1
ATOM 1455 N N . TRP A 1 176 ? -25.363 3.225 8.547 1.00 72.56 176 TRP A N 1
ATOM 1456 C CA . TRP A 1 176 ? -26.407 3.650 7.606 1.00 72.56 176 TRP A CA 1
ATOM 1457 C C . TRP A 1 176 ? -26.505 2.722 6.380 1.00 72.56 176 TRP A C 1
ATOM 1459 O O . TRP A 1 176 ? -25.497 2.387 5.759 1.00 72.56 176 TRP A O 1
ATOM 1469 N N . LYS A 1 177 ? -27.727 2.316 6.017 1.00 61.88 177 LYS A N 1
ATOM 1470 C CA . LYS A 1 177 ? -28.033 1.561 4.791 1.00 61.88 177 LYS A CA 1
ATOM 1471 C C . LYS A 1 177 ? -29.295 2.143 4.156 1.00 61.88 177 LYS A C 1
ATOM 1473 O O . LYS A 1 177 ? -30.266 2.358 4.877 1.00 61.88 177 LYS A O 1
ATOM 1478 N N . ASP A 1 178 ? -29.290 2.344 2.841 1.00 61.81 178 ASP A N 1
ATOM 1479 C CA . ASP A 1 178 ? -30.497 2.690 2.083 1.00 61.81 178 ASP A CA 1
ATOM 1480 C C . ASP A 1 178 ? -31.298 1.402 1.863 1.00 61.81 178 ASP A C 1
ATOM 1482 O O . ASP A 1 178 ? -31.035 0.632 0.949 1.00 61.81 178 ASP A O 1
ATOM 1486 N N . TRP A 1 179 ? -32.221 1.124 2.782 1.00 59.06 179 TRP A N 1
ATOM 1487 C CA . TRP A 1 179 ? -32.973 -0.134 2.844 1.00 59.06 179 TRP A CA 1
ATOM 1488 C C . TRP A 1 179 ? -34.246 -0.134 1.972 1.00 59.06 179 TRP A C 1
ATOM 1490 O O . TRP A 1 179 ? -35.034 -1.073 2.046 1.00 59.06 179 TRP A O 1
ATOM 1500 N N . GLU A 1 180 ? -34.464 0.898 1.146 1.00 53.84 180 GLU A N 1
ATOM 1501 C CA . GLU A 1 180 ? -35.598 0.986 0.203 1.00 53.84 180 GLU A CA 1
ATOM 1502 C C . GLU A 1 180 ? -35.438 0.067 -1.029 1.00 53.84 180 GLU A C 1
ATOM 1504 O O . GLU A 1 180 ? -36.430 -0.212 -1.697 1.00 53.84 180 GLU A O 1
ATOM 1509 N N . ASP A 1 181 ? -34.225 -0.443 -1.290 1.00 48.19 181 ASP A N 1
ATOM 1510 C CA . ASP A 1 181 ? -33.887 -1.310 -2.437 1.00 48.19 181 ASP A CA 1
ATOM 1511 C C . ASP A 1 181 ? -33.605 -2.783 -2.050 1.00 48.19 181 ASP A C 1
ATOM 1513 O O . ASP A 1 181 ? -33.287 -3.603 -2.914 1.00 48.19 181 ASP A O 1
ATOM 1517 N N . ASP A 1 182 ? -33.732 -3.151 -0.768 1.00 45.22 182 ASP A N 1
ATOM 1518 C CA . ASP A 1 182 ? -33.435 -4.510 -0.294 1.00 45.22 182 ASP A CA 1
ATOM 1519 C C . ASP A 1 182 ? -34.687 -5.410 -0.354 1.00 45.22 182 ASP A C 1
ATOM 1521 O O . ASP A 1 182 ? -35.702 -5.167 0.303 1.00 45.22 182 ASP A O 1
ATOM 1525 N N . SER A 1 183 ? -34.606 -6.488 -1.142 1.00 44.56 183 SER A N 1
ATOM 1526 C CA . SER A 1 183 ? -35.608 -7.561 -1.198 1.00 44.56 183 SER A CA 1
ATOM 1527 C C . SER A 1 183 ? -35.811 -8.227 0.170 1.00 44.56 183 SER A C 1
ATOM 1529 O O . SER A 1 183 ? -34.857 -8.365 0.934 1.00 44.56 183 SER A O 1
ATOM 1531 N N . ASP A 1 184 ? -37.026 -8.723 0.435 1.00 47.25 184 ASP A N 1
ATOM 1532 C CA . ASP A 1 184 ? -37.496 -9.332 1.698 1.00 47.25 184 ASP A CA 1
ATOM 1533 C C . ASP A 1 184 ? -36.715 -10.590 2.195 1.00 47.25 184 ASP A C 1
ATOM 1535 O O . ASP A 1 184 ? -37.180 -11.299 3.082 1.00 47.25 184 ASP A O 1
ATOM 1539 N N . GLU A 1 185 ? -35.521 -10.890 1.672 1.00 45.22 185 GLU A N 1
ATOM 1540 C CA . GLU A 1 185 ? -34.695 -12.053 2.043 1.00 45.22 185 GLU A CA 1
ATOM 1541 C C . GLU A 1 185 ? -33.562 -11.752 3.056 1.00 45.22 185 GLU A C 1
ATOM 1543 O O . GLU A 1 185 ? -32.949 -12.688 3.568 1.00 45.22 185 GLU A O 1
ATOM 1548 N N . GLU A 1 186 ? -33.313 -10.492 3.452 1.00 42.50 186 GLU A N 1
ATOM 1549 C CA . GLU A 1 186 ? -32.405 -10.147 4.579 1.00 42.50 186 GLU A CA 1
ATOM 1550 C C . GLU A 1 186 ? -33.137 -10.023 5.941 1.00 42.50 186 GLU A C 1
ATOM 1552 O O . GLU A 1 186 ? -32.733 -9.293 6.854 1.00 42.50 186 GLU A O 1
ATOM 1557 N N . LEU A 1 187 ? -34.224 -10.777 6.119 1.00 45.22 187 LEU A N 1
ATOM 1558 C CA . LEU A 1 187 ? -34.971 -10.894 7.374 1.00 45.22 187 LEU A CA 1
ATOM 1559 C C . LEU A 1 187 ? -34.187 -11.726 8.410 1.00 45.22 187 LEU A C 1
ATOM 1561 O O . LEU A 1 187 ? -34.379 -12.928 8.542 1.00 45.22 187 LEU A O 1
ATOM 1565 N N . SER A 1 188 ? -33.264 -11.103 9.153 1.00 48.41 188 SER A N 1
ATOM 1566 C CA . SER A 1 188 ? -32.768 -11.692 10.419 1.00 48.41 188 SER A CA 1
ATOM 1567 C C . SER A 1 188 ? -32.124 -10.718 11.414 1.00 48.41 188 SER A C 1
ATOM 1569 O O . SER A 1 188 ? -31.598 -11.154 12.431 1.00 48.41 188 SER A O 1
ATOM 1571 N N . SER A 1 189 ? -32.126 -9.400 11.182 1.00 53.41 189 SER A N 1
ATOM 1572 C CA . SER A 1 189 ? -31.445 -8.459 12.093 1.00 53.41 189 SER A CA 1
ATOM 1573 C C . SER A 1 189 ? -32.156 -8.289 13.443 1.00 53.41 189 SER A C 1
ATOM 1575 O O . SER A 1 189 ? -31.481 -8.062 14.446 1.00 53.41 189 SER A O 1
ATOM 1577 N N . TYR A 1 190 ? -33.490 -8.368 13.475 1.00 47.16 190 TYR A N 1
ATOM 1578 C CA . TYR A 1 190 ? -34.269 -8.234 14.710 1.00 47.16 190 T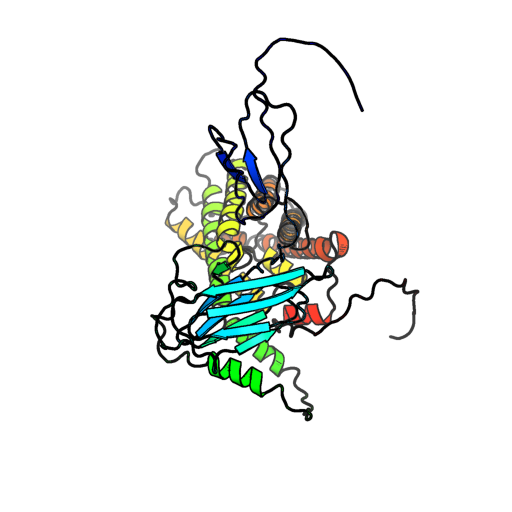YR A CA 1
ATOM 1579 C C . TYR A 1 190 ? -34.300 -9.550 15.489 1.00 47.16 190 TYR A C 1
ATOM 1581 O O . TYR A 1 190 ? -33.973 -9.555 16.673 1.00 47.16 190 TYR A O 1
ATOM 1589 N N . ASP A 1 191 ? -34.577 -10.667 14.810 1.00 51.41 191 ASP A N 1
ATOM 1590 C CA . ASP A 1 191 ? -34.593 -11.994 15.433 1.00 51.41 191 ASP A CA 1
ATOM 1591 C C . ASP A 1 191 ? -33.226 -12.358 16.011 1.00 51.41 191 ASP A C 1
ATOM 1593 O O . ASP A 1 191 ? -33.153 -12.802 17.147 1.00 51.41 191 ASP A O 1
ATOM 1597 N N . ARG A 1 192 ? -32.128 -12.034 15.317 1.00 53.22 192 ARG A N 1
ATOM 1598 C CA . ARG A 1 192 ? -30.763 -12.289 15.805 1.00 53.22 192 ARG A CA 1
ATOM 1599 C C . ARG A 1 192 ? -30.379 -11.411 17.003 1.00 53.22 192 ARG A C 1
ATOM 1601 O O . ARG A 1 192 ? -29.674 -11.870 17.898 1.00 53.22 192 ARG A O 1
ATOM 1608 N N . PHE A 1 193 ? -30.851 -10.161 17.051 1.00 47.94 193 PHE A N 1
ATOM 1609 C CA . PHE A 1 193 ? -30.669 -9.290 18.219 1.00 47.94 193 PHE A CA 1
ATOM 1610 C C . PHE A 1 193 ? -31.530 -9.759 19.402 1.00 47.94 193 PHE A C 1
ATOM 1612 O O . PHE A 1 193 ? -31.076 -9.738 20.543 1.00 47.94 193 PHE A O 1
ATOM 1619 N N . SER A 1 194 ? -32.751 -10.230 19.141 1.00 52.06 194 SER A N 1
ATOM 1620 C CA . SER A 1 194 ? -33.656 -10.747 20.168 1.00 52.06 194 SER A CA 1
ATOM 1621 C C . SER A 1 194 ? -33.226 -12.131 20.688 1.00 52.06 194 SER A C 1
ATOM 1623 O O . SER A 1 194 ? -33.333 -12.380 21.884 1.00 52.06 194 SER A O 1
ATOM 1625 N N . GLU A 1 195 ? -32.658 -12.995 19.841 1.00 49.66 195 GLU A N 1
ATOM 1626 C CA . GLU A 1 195 ? -32.028 -14.271 20.217 1.00 49.66 195 GLU A CA 1
ATOM 1627 C C . GLU A 1 195 ? -30.770 -14.058 21.065 1.00 49.66 195 GLU A C 1
ATOM 1629 O O . GLU A 1 195 ? -30.621 -14.707 22.100 1.00 49.66 195 GLU A O 1
ATOM 1634 N N . MET A 1 196 ? -29.904 -13.099 20.707 1.00 47.88 196 MET A N 1
ATOM 1635 C CA . MET A 1 196 ? -28.761 -12.720 21.554 1.00 47.88 196 MET A CA 1
ATOM 1636 C C . MET A 1 196 ? -29.194 -12.197 22.933 1.00 47.88 196 MET A C 1
ATOM 1638 O O . MET A 1 196 ? -28.460 -12.366 23.901 1.00 47.88 196 MET A O 1
ATOM 1642 N N . MET A 1 197 ? -30.375 -11.578 23.040 1.00 47.00 197 MET A N 1
ATOM 1643 C CA . MET A 1 197 ? -30.927 -11.096 24.314 1.00 47.00 197 MET A CA 1
ATOM 1644 C C . MET A 1 197 ? -31.600 -12.209 25.135 1.00 47.00 197 MET A C 1
ATOM 1646 O O . MET A 1 197 ? -31.591 -12.135 26.360 1.00 47.00 197 MET A O 1
ATOM 1650 N N . ASN A 1 198 ? -32.157 -13.239 24.487 1.00 48.41 198 ASN A N 1
ATOM 1651 C CA . ASN A 1 198 ? -32.814 -14.368 25.157 1.00 48.41 198 ASN A CA 1
ATOM 1652 C C . ASN A 1 198 ? -31.820 -15.437 25.653 1.00 48.41 198 ASN A C 1
ATOM 1654 O O . ASN A 1 198 ? -32.087 -16.090 26.657 1.00 48.41 198 ASN A O 1
ATOM 1658 N N . ASN A 1 199 ? -30.664 -15.590 25.000 1.00 46.88 199 ASN A N 1
ATOM 1659 C CA . ASN A 1 199 ? -29.669 -16.622 25.332 1.00 46.88 199 ASN A CA 1
ATOM 1660 C C . ASN A 1 199 ? -28.684 -16.247 26.457 1.00 46.88 199 ASN A C 1
ATOM 1662 O O . ASN A 1 199 ? -27.774 -17.017 26.741 1.00 46.88 199 ASN A O 1
ATOM 1666 N N . MET A 1 200 ? -28.845 -15.097 27.120 1.00 46.38 200 MET A N 1
ATOM 1667 C CA . MET A 1 200 ? -27.988 -14.680 28.248 1.00 46.38 200 MET A CA 1
ATOM 1668 C C . MET A 1 200 ? -28.658 -14.833 29.628 1.00 46.38 200 MET A C 1
ATOM 1670 O O . MET A 1 200 ? -28.201 -14.248 30.605 1.00 46.38 200 MET A O 1
ATOM 1674 N N . GLY A 1 201 ? -29.742 -15.611 29.719 1.00 42.56 201 GLY A N 1
ATOM 1675 C CA . GLY A 1 201 ? -30.526 -15.797 30.947 1.00 42.56 201 GLY A CA 1
ATOM 1676 C C . GLY A 1 201 ? -30.541 -17.211 31.539 1.00 42.56 201 GLY A C 1
ATOM 1677 O O . GLY A 1 201 ? -31.477 -17.511 32.274 1.00 42.56 201 GLY A O 1
ATOM 1678 N N . GLY A 1 202 ? -29.581 -18.086 31.224 1.00 31.88 202 GLY A N 1
ATOM 1679 C CA . GLY A 1 202 ? -29.564 -19.464 31.733 1.00 31.88 202 GLY A CA 1
ATOM 1680 C C . GLY A 1 202 ? -28.174 -19.920 32.167 1.00 31.88 202 GLY A C 1
ATOM 1681 O O . GLY A 1 202 ? -27.260 -19.955 31.348 1.00 31.88 202 GLY A O 1
ATOM 1682 N N . GLU A 1 203 ? -28.045 -20.240 33.455 1.00 35.47 203 GLU A N 1
ATOM 1683 C CA . GLU A 1 203 ? -26.939 -20.996 34.050 1.00 35.47 203 GLU A CA 1
ATOM 1684 C C . GLU A 1 203 ? -26.822 -22.409 33.444 1.00 35.47 203 GLU A C 1
ATOM 1686 O O . GLU A 1 203 ? -27.822 -23.000 33.040 1.00 35.47 203 GLU A O 1
ATOM 1691 N N . ASP A 1 204 ? -25.584 -22.911 33.462 1.00 41.00 204 ASP A N 1
ATOM 1692 C CA . ASP A 1 204 ? -25.157 -24.314 33.448 1.00 41.00 204 ASP A CA 1
ATOM 1693 C C . ASP A 1 204 ? -25.586 -25.207 32.268 1.00 41.00 204 ASP A C 1
ATOM 1695 O O . ASP A 1 204 ? -26.660 -25.796 32.258 1.00 41.00 204 ASP A O 1
ATOM 1699 N N . ASP A 1 205 ? -24.679 -25.366 31.294 1.00 32.25 205 ASP A N 1
ATOM 1700 C CA . ASP A 1 205 ? -24.147 -26.681 30.888 1.00 32.25 205 ASP A CA 1
ATOM 1701 C C . ASP A 1 205 ? -23.117 -26.515 29.751 1.00 32.25 205 ASP A C 1
ATOM 1703 O O . ASP A 1 205 ? -23.437 -26.180 28.609 1.00 32.25 205 ASP A O 1
ATOM 1707 N N . LEU A 1 206 ? -21.845 -26.760 30.072 1.00 30.33 206 LEU A N 1
ATOM 1708 C CA . LEU A 1 206 ? -20.750 -26.892 29.108 1.00 30.33 206 LEU A CA 1
ATOM 1709 C C . LEU A 1 206 ? -20.712 -28.334 28.583 1.00 30.33 206 LEU A C 1
ATOM 1711 O O . LEU A 1 206 ? -20.507 -29.246 29.388 1.00 30.33 206 LEU A O 1
ATOM 1715 N N . PRO A 1 207 ? -20.788 -28.582 27.265 1.00 30.55 207 PRO A N 1
ATOM 1716 C CA . PRO A 1 207 ? -20.226 -29.793 26.704 1.00 30.55 207 PRO A CA 1
ATOM 1717 C C . PRO A 1 207 ? -18.764 -29.544 26.314 1.00 30.55 207 PRO A C 1
ATOM 1719 O O . PRO A 1 207 ? -18.450 -28.644 25.531 1.00 30.55 207 PRO A O 1
ATOM 1722 N N . ASP A 1 208 ? -17.878 -30.380 26.852 1.00 38.41 208 ASP A N 1
ATOM 1723 C CA . ASP A 1 208 ? -16.524 -30.589 26.343 1.00 38.41 208 ASP A CA 1
ATOM 1724 C C . ASP A 1 208 ? -16.569 -30.880 24.834 1.00 38.41 208 ASP A C 1
ATOM 1726 O O . ASP A 1 208 ? -17.271 -31.792 24.393 1.00 38.41 208 ASP A O 1
ATOM 1730 N N . MET A 1 209 ? -15.803 -30.130 24.038 1.00 37.72 209 MET A N 1
ATOM 1731 C CA . MET A 1 209 ? -15.632 -30.383 22.604 1.00 37.72 209 MET A CA 1
ATOM 1732 C C . MET A 1 209 ? -14.181 -30.118 22.188 1.00 37.72 209 MET A C 1
ATOM 1734 O O . MET A 1 209 ? -13.774 -28.993 21.891 1.00 37.72 209 MET A O 1
ATOM 1738 N N . ASP A 1 210 ? -13.414 -31.208 22.159 1.00 34.31 210 ASP A N 1
ATOM 1739 C CA . ASP A 1 210 ? -12.233 -31.388 21.315 1.00 34.31 210 ASP A CA 1
ATOM 1740 C C . ASP A 1 210 ? -12.583 -31.022 19.862 1.00 34.31 210 ASP A C 1
ATOM 1742 O O . ASP A 1 210 ? -13.415 -31.674 19.233 1.00 34.31 210 ASP A O 1
ATOM 1746 N N . GLY A 1 211 ? -11.954 -29.980 19.312 1.00 34.50 211 GLY A N 1
ATOM 1747 C CA . GLY A 1 211 ? -12.275 -29.510 17.960 1.00 34.50 211 GLY A CA 1
ATOM 1748 C C . GLY A 1 211 ? -11.397 -28.366 17.462 1.00 34.50 211 GLY A C 1
ATOM 1749 O O . GLY A 1 211 ? -11.897 -27.362 16.960 1.00 34.50 211 GLY A O 1
ATOM 1750 N N . ALA A 1 212 ? -10.074 -28.483 17.604 1.00 37.34 212 ALA A N 1
ATOM 1751 C CA . ALA A 1 212 ? -9.133 -27.460 17.132 1.00 37.34 212 ALA A CA 1
ATOM 1752 C C . ALA A 1 212 ? -9.133 -27.268 15.596 1.00 37.34 212 ALA A C 1
ATOM 1754 O O . ALA A 1 212 ? -8.674 -26.227 15.115 1.00 37.34 212 ALA A O 1
ATOM 1755 N N . ASP A 1 213 ? -9.691 -28.220 14.841 1.00 36.41 213 ASP A N 1
ATOM 1756 C CA . ASP A 1 213 ? -9.667 -28.229 13.375 1.00 36.41 213 ASP A CA 1
ATOM 1757 C C . ASP A 1 213 ? -10.900 -27.553 12.731 1.00 36.41 213 ASP A C 1
ATOM 1759 O O . ASP A 1 213 ? -10.782 -26.956 11.658 1.00 36.41 213 ASP A O 1
ATOM 1763 N N . ASP A 1 214 ? -12.053 -27.504 13.411 1.00 36.41 214 ASP A N 1
ATOM 1764 C CA . ASP A 1 214 ? -13.283 -26.876 12.883 1.00 36.41 214 ASP A CA 1
ATOM 1765 C C . ASP A 1 214 ? -13.326 -25.344 13.070 1.00 36.41 214 ASP A C 1
ATOM 1767 O O . ASP A 1 214 ? -14.048 -24.616 12.374 1.00 36.41 214 ASP A O 1
ATOM 1771 N N . LEU A 1 215 ? -12.486 -24.813 13.961 1.00 40.81 215 LEU A N 1
ATOM 1772 C CA . LEU A 1 215 ? -12.374 -23.376 14.244 1.00 40.81 215 LEU A CA 1
ATOM 1773 C C . LEU A 1 215 ? -11.652 -22.591 13.134 1.00 40.81 215 LEU A C 1
ATOM 1775 O O . LEU A 1 215 ? -11.916 -21.405 12.939 1.00 40.81 215 LEU A O 1
ATOM 1779 N N . ILE A 1 216 ? -10.758 -23.239 12.378 1.00 40.78 216 ILE A N 1
ATOM 1780 C CA . ILE A 1 216 ? -10.026 -22.605 11.263 1.00 40.78 216 ILE A CA 1
ATOM 1781 C C . ILE A 1 216 ? -10.948 -22.403 10.052 1.00 40.78 216 ILE A C 1
ATOM 1783 O O . ILE A 1 216 ? -10.854 -21.398 9.347 1.00 40.78 216 ILE A O 1
ATOM 1787 N N . SER A 1 217 ? -11.868 -23.343 9.826 1.00 39.97 217 SER A N 1
ATOM 1788 C CA . SER A 1 217 ? -12.835 -23.274 8.727 1.00 39.97 217 SER A CA 1
ATOM 1789 C C . SER A 1 217 ? -13.877 -22.176 8.975 1.00 39.97 217 SER A C 1
ATOM 1791 O O . SER A 1 217 ? -14.183 -21.372 8.094 1.00 39.97 217 SER A O 1
ATOM 1793 N N . THR A 1 218 ? -14.372 -22.070 10.209 1.00 48.31 218 THR A N 1
ATOM 1794 C CA . THR A 1 218 ? -15.399 -21.093 10.603 1.00 48.31 218 THR A CA 1
ATOM 1795 C C . THR A 1 218 ? -14.887 -19.650 10.665 1.00 48.31 218 THR A C 1
ATOM 1797 O O . THR A 1 218 ? -15.619 -18.740 10.263 1.00 48.31 218 THR A O 1
ATOM 1800 N N . SER A 1 219 ? -13.628 -19.416 11.065 1.00 50.91 219 SER A N 1
ATOM 1801 C CA . SER A 1 219 ? -13.045 -18.065 11.101 1.00 50.91 219 SER A CA 1
ATOM 1802 C C . SER A 1 219 ? -12.773 -17.486 9.703 1.00 50.91 219 SER A C 1
ATOM 1804 O O . SER A 1 219 ? -13.071 -16.326 9.436 1.00 50.91 219 SER A O 1
ATOM 1806 N N . ALA A 1 220 ? -12.279 -18.291 8.759 1.00 53.34 220 ALA A N 1
ATOM 1807 C CA . ALA A 1 220 ? -12.103 -17.842 7.376 1.00 53.34 220 ALA A CA 1
ATOM 1808 C C . ALA A 1 220 ? -13.452 -17.605 6.665 1.00 53.34 220 ALA A C 1
ATOM 1810 O O . ALA A 1 220 ? -13.586 -16.693 5.844 1.00 53.34 220 ALA A O 1
ATOM 1811 N N . MET A 1 221 ? -14.474 -18.401 7.004 1.00 54.28 221 MET A N 1
ATOM 1812 C CA . MET A 1 221 ? -15.800 -18.314 6.389 1.00 54.28 221 MET A CA 1
ATOM 1813 C C . MET A 1 221 ? -16.535 -16.999 6.680 1.00 54.28 221 MET A C 1
ATOM 1815 O O . MET A 1 221 ? -17.282 -16.541 5.814 1.00 54.28 221 MET A O 1
ATOM 1819 N N . TRP A 1 222 ? -16.355 -16.365 7.844 1.00 64.69 222 TRP A N 1
ATOM 1820 C CA . TRP A 1 222 ? -17.078 -15.117 8.133 1.00 64.69 222 TRP A CA 1
ATOM 1821 C C . TRP A 1 222 ? -16.468 -13.904 7.417 1.00 64.69 222 TRP A C 1
ATOM 1823 O O . TRP A 1 222 ? -17.224 -13.090 6.885 1.00 64.69 222 TRP A O 1
ATOM 1833 N N . GLU A 1 223 ? -15.131 -13.795 7.335 1.00 71.75 223 GLU A N 1
ATOM 1834 C CA . GLU A 1 223 ? -14.478 -12.708 6.585 1.00 71.75 223 GLU A CA 1
ATOM 1835 C C . GLU A 1 223 ? -14.884 -12.767 5.113 1.00 71.75 223 GLU A C 1
ATOM 1837 O O . GLU A 1 223 ? -15.264 -11.753 4.531 1.00 71.75 223 GLU A O 1
ATOM 1842 N N . PHE A 1 224 ? -14.900 -13.972 4.539 1.00 74.75 224 PHE A N 1
ATOM 1843 C CA . PHE A 1 224 ? -15.337 -14.210 3.165 1.00 74.75 224 PHE A CA 1
ATOM 1844 C C . PHE A 1 224 ? -16.789 -13.782 2.903 1.00 74.75 224 PHE A C 1
ATOM 1846 O O . PHE A 1 224 ? -17.122 -13.363 1.798 1.00 74.75 224 PHE A O 1
ATOM 1853 N N . ARG A 1 225 ? -17.674 -13.869 3.900 1.00 76.12 225 ARG A N 1
ATOM 1854 C CA . ARG A 1 225 ? -19.082 -13.456 3.767 1.00 76.12 225 ARG A CA 1
ATOM 1855 C C . ARG A 1 225 ? -19.293 -11.961 4.004 1.00 76.12 225 ARG A C 1
ATOM 1857 O O . ARG A 1 225 ? -20.387 -11.460 3.760 1.00 76.12 225 ARG A O 1
ATOM 1864 N N . SER A 1 226 ? -18.273 -11.243 4.467 1.00 83.56 226 SER A N 1
ATOM 1865 C CA . SER A 1 226 ? -18.381 -9.821 4.764 1.00 83.56 226 SER A CA 1
ATOM 1866 C C . SER A 1 226 ? -18.261 -8.958 3.506 1.00 83.56 226 SER A C 1
ATOM 1868 O O . SER A 1 226 ? -17.264 -8.990 2.785 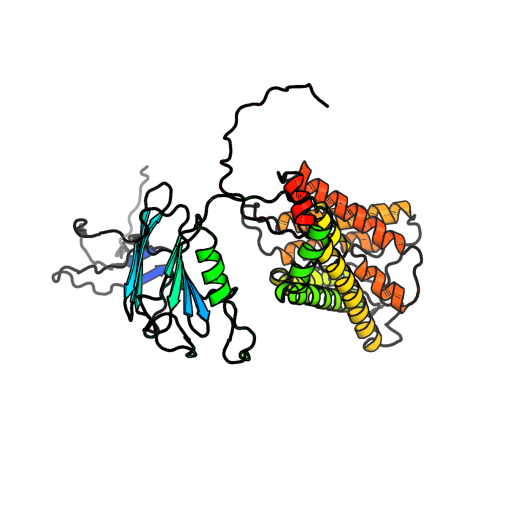1.00 83.56 226 SER A O 1
ATOM 1870 N N . MET A 1 227 ? -19.238 -8.079 3.279 1.00 86.50 227 MET A N 1
ATOM 1871 C CA . MET A 1 227 ? -19.166 -7.095 2.192 1.00 86.50 227 MET A CA 1
ATOM 1872 C C . MET A 1 227 ? -18.047 -6.066 2.391 1.00 86.50 227 MET A C 1
ATOM 1874 O O . MET A 1 227 ? -17.478 -5.578 1.413 1.00 86.50 227 MET A O 1
ATOM 1878 N N . SER A 1 228 ? -17.688 -5.738 3.639 1.00 88.06 228 SER A N 1
ATOM 1879 C CA . SER A 1 228 ? -16.568 -4.826 3.910 1.00 88.06 228 SER A CA 1
ATOM 1880 C C . SER A 1 228 ? -15.226 -5.448 3.522 1.00 88.06 228 SER A C 1
ATOM 1882 O O . SER A 1 228 ? -14.351 -4.747 3.018 1.00 88.06 228 SER A O 1
ATOM 1884 N N . PHE A 1 229 ? -15.087 -6.771 3.668 1.00 91.25 229 PHE A N 1
ATOM 1885 C CA . PHE A 1 229 ? -13.913 -7.509 3.209 1.00 91.25 229 PHE A CA 1
ATOM 1886 C C . PHE A 1 229 ? -13.745 -7.389 1.693 1.00 91.25 229 PHE A C 1
ATOM 1888 O O . PHE A 1 229 ? -12.694 -6.954 1.231 1.00 91.25 229 PHE A O 1
ATOM 1895 N N . TRP A 1 230 ? -14.787 -7.678 0.909 1.00 94.00 230 TRP A N 1
ATOM 1896 C CA . TRP A 1 230 ? -14.705 -7.583 -0.553 1.00 94.00 230 TRP A CA 1
ATOM 1897 C C . TRP A 1 230 ? -14.494 -6.160 -1.057 1.00 94.00 230 TRP A C 1
ATOM 1899 O O . TRP A 1 230 ? -13.735 -5.954 -2.004 1.00 94.00 230 TRP A O 1
ATOM 1909 N N . ARG A 1 231 ? -15.093 -5.166 -0.391 1.00 95.19 231 ARG A N 1
ATOM 1910 C CA . ARG A 1 231 ? -14.804 -3.748 -0.646 1.00 95.19 231 ARG A CA 1
ATOM 1911 C C . ARG A 1 231 ? -13.327 -3.432 -0.430 1.00 95.19 231 ARG A C 1
ATOM 1913 O O . ARG A 1 231 ? -12.728 -2.764 -1.267 1.00 95.19 231 ARG A O 1
ATOM 1920 N N . ALA A 1 232 ? -12.732 -3.942 0.645 1.00 95.62 232 ALA A N 1
ATOM 1921 C CA . ALA A 1 232 ? -11.318 -3.752 0.934 1.00 95.62 232 ALA A CA 1
ATOM 1922 C C . ALA A 1 232 ? -10.404 -4.468 -0.079 1.00 95.62 232 ALA A C 1
ATOM 1924 O O . ALA A 1 232 ? -9.437 -3.880 -0.556 1.00 95.62 232 ALA A O 1
ATOM 1925 N N . VAL A 1 233 ? -10.740 -5.699 -0.480 1.00 97.62 233 VAL A N 1
ATOM 1926 C CA . VAL A 1 233 ? -10.013 -6.444 -1.525 1.00 97.62 233 VAL A CA 1
ATOM 1927 C C . VAL A 1 233 ? -10.070 -5.708 -2.868 1.00 97.62 233 VAL A C 1
ATOM 1929 O O . VAL A 1 233 ? -9.046 -5.552 -3.535 1.00 97.62 233 VAL A O 1
ATOM 1932 N N . PHE A 1 234 ? -11.243 -5.203 -3.260 1.00 98.06 234 PHE A N 1
ATOM 1933 C CA . PHE A 1 234 ? -11.380 -4.401 -4.476 1.00 98.06 234 PHE A CA 1
ATOM 1934 C C . PHE A 1 234 ? -10.629 -3.069 -4.377 1.00 98.06 234 PHE A C 1
ATOM 1936 O O . PHE A 1 234 ? -10.005 -2.646 -5.348 1.00 98.06 234 PHE A O 1
ATOM 1943 N N . ALA A 1 235 ? -10.642 -2.425 -3.209 1.00 98.06 235 ALA A N 1
ATOM 1944 C CA . ALA A 1 235 ? -9.875 -1.213 -2.968 1.00 98.06 235 ALA A CA 1
ATOM 1945 C C . ALA A 1 235 ? -8.368 -1.456 -3.158 1.00 98.06 235 ALA A C 1
ATOM 1947 O O . ALA A 1 235 ? -7.729 -0.685 -3.866 1.00 98.06 235 ALA A O 1
ATOM 1948 N N . GLU A 1 236 ? -7.811 -2.555 -2.641 1.00 98.56 236 GLU A N 1
ATOM 1949 C CA . GLU A 1 236 ? -6.410 -2.934 -2.884 1.00 98.56 236 GLU A CA 1
ATOM 1950 C C . GLU A 1 236 ? -6.111 -3.171 -4.372 1.00 98.56 236 GLU A C 1
ATOM 1952 O O . GLU A 1 236 ? -5.112 -2.669 -4.887 1.00 98.56 236 GLU A O 1
ATOM 1957 N N . PHE A 1 237 ? -7.002 -3.861 -5.095 1.00 98.75 237 PHE A N 1
ATOM 1958 C CA . PHE A 1 237 ? -6.889 -4.018 -6.550 1.00 98.75 237 PHE A CA 1
ATOM 1959 C C . PHE A 1 237 ? -6.866 -2.658 -7.269 1.00 98.75 237 PHE A C 1
ATOM 1961 O O . PHE A 1 237 ? -5.955 -2.379 -8.052 1.00 98.75 237 PHE A O 1
ATOM 1968 N N . TYR A 1 238 ? -7.845 -1.798 -6.980 1.00 98.56 238 TYR A N 1
ATOM 1969 C CA . TYR A 1 238 ? -8.008 -0.474 -7.582 1.00 98.56 238 TYR A CA 1
ATOM 1970 C C . TYR A 1 238 ? -6.802 0.429 -7.292 1.00 98.56 238 TYR A C 1
ATOM 1972 O O . TYR A 1 238 ? -6.233 1.032 -8.205 1.00 98.56 238 TYR A O 1
ATOM 1980 N N . GLY A 1 239 ? -6.379 0.491 -6.028 1.00 98.44 239 GLY A N 1
ATOM 1981 C CA . GLY A 1 239 ? -5.250 1.300 -5.587 1.00 98.44 239 GLY A CA 1
ATOM 1982 C C . GLY A 1 239 ? -3.948 0.867 -6.248 1.00 98.44 239 GLY A C 1
ATOM 1983 O O . GLY A 1 239 ? -3.234 1.708 -6.796 1.00 98.44 239 GLY A O 1
ATOM 1984 N N . THR A 1 240 ? -3.653 -0.438 -6.273 1.00 98.81 240 THR A N 1
ATOM 1985 C CA . THR A 1 240 ? -2.434 -0.939 -6.921 1.00 98.81 240 THR A CA 1
ATOM 1986 C C . THR A 1 240 ? -2.477 -0.778 -8.440 1.00 98.81 240 THR A C 1
ATOM 1988 O O . THR A 1 240 ? -1.451 -0.445 -9.034 1.00 98.81 240 THR A O 1
ATOM 1991 N N . MET A 1 241 ? -3.643 -0.940 -9.076 1.00 98.75 241 MET A N 1
ATOM 1992 C CA . MET A 1 241 ? -3.814 -0.706 -10.512 1.00 98.75 241 MET A CA 1
ATOM 1993 C C . MET A 1 241 ? -3.399 0.706 -10.907 1.00 98.75 241 MET A C 1
ATOM 1995 O O . MET A 1 241 ? -2.554 0.876 -11.790 1.00 98.75 241 MET A O 1
ATOM 1999 N N . PHE A 1 242 ? -3.938 1.723 -10.237 1.00 98.62 242 PHE A N 1
ATOM 2000 C CA . PHE A 1 242 ? -3.582 3.096 -10.567 1.00 98.62 242 PHE A CA 1
ATOM 2001 C C . PHE A 1 242 ? -2.174 3.475 -10.106 1.00 98.62 242 PHE A C 1
ATOM 2003 O O . PHE A 1 242 ? -1.465 4.153 -10.850 1.00 98.62 242 PHE A O 1
ATOM 2010 N N . PHE A 1 243 ? -1.727 3.001 -8.939 1.00 98.62 243 PHE A N 1
ATOM 2011 C CA . PHE A 1 243 ? -0.346 3.191 -8.491 1.00 98.62 243 PHE A CA 1
ATOM 2012 C C . PHE A 1 243 ? 0.660 2.706 -9.546 1.00 98.62 243 PHE A C 1
ATOM 2014 O O . PHE A 1 243 ? 1.585 3.436 -9.903 1.00 98.62 243 PHE A O 1
ATOM 2021 N N . VAL A 1 244 ? 0.449 1.510 -10.104 1.00 98.69 244 VAL A N 1
ATOM 2022 C CA . VAL A 1 244 ? 1.310 0.951 -11.153 1.00 98.69 244 VAL A CA 1
ATOM 2023 C C . VAL A 1 244 ? 1.131 1.684 -12.480 1.00 98.69 244 VAL A C 1
ATOM 2025 O O . VAL A 1 244 ? 2.131 2.000 -13.118 1.00 98.69 244 VAL A O 1
ATOM 2028 N N . PHE A 1 245 ? -0.097 2.016 -12.884 1.00 98.62 245 PHE A N 1
ATOM 2029 C CA . PHE A 1 245 ? -0.353 2.765 -14.120 1.00 98.62 245 PHE A CA 1
ATOM 2030 C C . PHE A 1 245 ? 0.393 4.111 -14.147 1.00 98.62 245 PHE A C 1
ATOM 2032 O O . PHE A 1 245 ? 1.158 4.380 -15.075 1.00 98.62 245 PHE A O 1
ATOM 2039 N N . PHE A 1 246 ? 0.221 4.938 -13.109 1.00 98.19 246 PHE A N 1
ATOM 2040 C CA . PHE A 1 246 ? 0.867 6.250 -13.020 1.00 98.19 246 PHE A CA 1
ATOM 2041 C C . PHE A 1 246 ? 2.370 6.139 -12.745 1.00 98.19 246 PHE A C 1
ATOM 2043 O O . PHE A 1 246 ? 3.163 6.847 -13.368 1.00 98.19 246 PHE A O 1
ATOM 2050 N N . GLY A 1 247 ? 2.775 5.224 -11.860 1.00 97.25 247 GLY A N 1
ATOM 2051 C CA . GLY A 1 247 ? 4.178 4.993 -11.527 1.00 97.25 247 GLY A CA 1
ATOM 2052 C C . GLY A 1 247 ? 4.993 4.562 -12.747 1.00 97.25 247 GLY A C 1
ATOM 2053 O O . GLY A 1 247 ? 5.918 5.266 -13.155 1.00 97.25 247 GLY A O 1
ATOM 2054 N N . LEU A 1 248 ? 4.619 3.451 -13.393 1.00 97.12 248 LEU A N 1
ATOM 2055 C CA . LEU A 1 248 ? 5.326 2.959 -14.583 1.00 97.12 248 LEU A CA 1
ATOM 2056 C C . LEU A 1 248 ? 5.225 3.963 -15.732 1.00 97.12 248 LEU A C 1
ATOM 2058 O O . LEU A 1 248 ? 6.226 4.195 -16.404 1.00 97.12 248 LEU A O 1
ATOM 2062 N N . GLY A 1 249 ? 4.059 4.590 -15.925 1.00 96.12 249 GLY A N 1
ATOM 2063 C CA . GLY A 1 249 ? 3.830 5.568 -16.990 1.00 96.12 249 GLY A CA 1
ATOM 2064 C C . GLY A 1 249 ? 4.772 6.766 -16.901 1.00 96.12 249 GLY A C 1
ATOM 2065 O O . GLY A 1 249 ? 5.337 7.177 -17.915 1.00 96.12 249 GLY A O 1
ATOM 2066 N N . SER A 1 250 ? 5.010 7.274 -15.688 1.00 94.62 250 SER A N 1
ATOM 2067 C CA . SER A 1 250 ? 5.978 8.352 -15.436 1.00 94.62 250 SER A CA 1
ATOM 2068 C C . SER A 1 250 ? 7.437 7.926 -15.637 1.00 94.62 250 SER A C 1
ATOM 2070 O O . SER A 1 250 ? 8.279 8.744 -16.001 1.00 94.62 250 SER A O 1
ATOM 2072 N N . ALA A 1 251 ? 7.733 6.638 -15.439 1.00 94.12 251 ALA A N 1
ATOM 2073 C CA . ALA A 1 251 ? 9.072 6.068 -15.552 1.00 94.12 251 ALA A CA 1
ATOM 2074 C C . ALA A 1 251 ? 9.461 5.660 -16.984 1.00 94.12 251 ALA A C 1
ATOM 2076 O O . ALA A 1 251 ? 10.615 5.286 -17.224 1.00 94.12 251 ALA A O 1
ATOM 2077 N N . LEU A 1 252 ? 8.528 5.731 -17.939 1.00 93.50 252 LEU A N 1
ATOM 2078 C CA . LEU A 1 252 ? 8.833 5.522 -19.352 1.00 93.50 252 LEU A CA 1
ATOM 2079 C C . LEU A 1 252 ? 9.725 6.644 -19.897 1.00 93.50 252 LEU A C 1
ATOM 2081 O O . LEU A 1 252 ? 9.700 7.790 -19.445 1.00 93.50 252 LEU A O 1
ATOM 2085 N N . ARG A 1 253 ? 10.510 6.322 -20.927 1.00 87.44 253 ARG A N 1
ATOM 2086 C CA . ARG A 1 253 ? 11.434 7.270 -21.563 1.00 87.44 253 ARG A CA 1
ATOM 2087 C C . ARG A 1 253 ? 10.709 8.148 -22.584 1.00 87.44 253 ARG A C 1
ATOM 2089 O O . ARG A 1 253 ? 10.877 7.980 -23.786 1.00 87.44 253 ARG A O 1
ATOM 2096 N N . TRP A 1 254 ? 9.902 9.083 -22.087 1.00 86.56 254 TRP A N 1
ATOM 2097 C CA . TRP A 1 254 ? 9.215 10.088 -22.908 1.00 86.56 254 TRP A CA 1
ATOM 2098 C C . TRP A 1 254 ? 10.168 11.125 -23.509 1.00 86.56 254 TRP A C 1
ATOM 2100 O O . TRP A 1 254 ? 9.916 11.650 -24.590 1.00 86.56 254 TRP A O 1
ATOM 2110 N N . THR A 1 255 ? 11.263 11.422 -22.810 1.00 82.12 255 THR A N 1
ATOM 2111 C CA . THR A 1 255 ? 12.284 12.386 -23.229 1.00 82.12 255 THR A CA 1
ATOM 2112 C C . THR A 1 255 ? 13.669 11.739 -23.206 1.00 82.12 255 THR A C 1
ATOM 2114 O O . THR A 1 255 ? 13.878 10.688 -22.596 1.00 82.12 255 THR A O 1
ATOM 2117 N N . SER A 1 256 ? 14.641 12.370 -23.869 1.00 73.31 256 SER A N 1
ATOM 2118 C CA . SER A 1 256 ? 16.023 11.872 -23.935 1.00 73.31 256 SER A CA 1
ATOM 2119 C C . SER A 1 256 ? 16.751 11.905 -22.584 1.00 73.31 256 SER A C 1
ATOM 2121 O O . SER A 1 256 ? 17.717 11.168 -22.395 1.00 73.31 256 SER A O 1
ATOM 2123 N N . ALA A 1 257 ? 16.310 12.753 -21.649 1.00 76.00 257 ALA A N 1
ATOM 2124 C CA . ALA A 1 257 ? 16.927 12.916 -20.338 1.00 76.00 257 ALA A CA 1
ATOM 2125 C C . ALA A 1 257 ? 16.157 12.126 -19.275 1.00 76.00 257 ALA A C 1
ATOM 2127 O O . ALA A 1 257 ? 14.985 12.387 -19.008 1.00 76.00 257 ALA A O 1
ATOM 2128 N N . TYR A 1 258 ? 16.836 11.177 -18.633 1.00 76.75 258 TYR A N 1
ATOM 2129 C CA . TYR A 1 258 ? 16.259 10.421 -17.529 1.00 76.75 258 TYR A CA 1
ATOM 2130 C C . TYR A 1 258 ? 16.254 11.264 -16.250 1.00 76.75 258 TYR A C 1
ATOM 2132 O O . TYR A 1 258 ? 17.311 11.693 -15.791 1.00 76.75 258 TYR A O 1
ATOM 2140 N N . ASN A 1 259 ? 15.075 11.505 -15.674 1.00 88.00 259 ASN A N 1
ATOM 2141 C CA . ASN A 1 259 ? 14.920 12.367 -14.505 1.00 88.00 259 ASN A CA 1
ATOM 2142 C C . ASN A 1 259 ? 14.412 11.566 -13.299 1.00 88.00 259 ASN A C 1
ATOM 2144 O O . ASN A 1 259 ? 13.217 11.298 -13.180 1.00 88.00 259 ASN A O 1
ATOM 2148 N N . VAL A 1 260 ? 15.329 11.223 -12.389 1.00 93.69 260 VAL A N 1
ATOM 2149 C CA . VAL A 1 260 ? 15.005 10.493 -11.153 1.00 93.69 260 VAL A CA 1
ATOM 2150 C C . VAL A 1 260 ? 14.027 11.278 -10.283 1.00 93.69 260 VAL A C 1
ATOM 2152 O O . VAL A 1 260 ? 13.097 10.684 -9.758 1.00 93.69 260 VAL A O 1
ATOM 2155 N N . LEU A 1 261 ? 14.162 12.604 -10.187 1.00 95.62 261 LEU A N 1
ATOM 2156 C CA . LEU A 1 261 ? 13.267 13.435 -9.380 1.00 95.62 261 LEU A CA 1
ATOM 2157 C C . LEU A 1 261 ? 11.815 13.341 -9.866 1.00 95.62 261 LEU A C 1
ATOM 2159 O O . LEU A 1 261 ? 10.918 13.166 -9.049 1.00 95.62 261 LEU A O 1
ATOM 2163 N N . HIS A 1 262 ? 11.595 13.410 -11.183 1.00 94.69 262 HIS A N 1
ATOM 2164 C CA . HIS A 1 262 ? 10.265 13.262 -11.779 1.00 94.69 262 HIS A CA 1
ATOM 2165 C C . HIS A 1 262 ? 9.649 11.910 -11.404 1.00 94.69 262 HIS A C 1
ATOM 2167 O O . HIS A 1 262 ? 8.563 11.878 -10.835 1.00 94.69 262 HIS A O 1
ATOM 2173 N N . VAL A 1 263 ? 10.370 10.810 -11.641 1.00 95.75 263 VAL A N 1
ATOM 2174 C CA . VAL A 1 263 ? 9.870 9.462 -11.336 1.00 95.75 263 VAL A CA 1
ATOM 2175 C C . VAL A 1 263 ? 9.611 9.295 -9.836 1.00 95.75 263 VAL A C 1
ATOM 2177 O O . VAL A 1 263 ? 8.543 8.827 -9.447 1.00 95.75 263 VAL A O 1
ATOM 2180 N N . SER A 1 264 ? 10.537 9.734 -8.979 1.00 97.62 264 SER A N 1
ATOM 2181 C CA . SER A 1 264 ? 10.384 9.658 -7.523 1.00 97.62 264 SER A CA 1
ATOM 2182 C C . SER A 1 264 ? 9.158 10.421 -7.026 1.00 97.62 264 SER A C 1
ATOM 2184 O O . SER A 1 264 ? 8.407 9.900 -6.200 1.00 97.62 264 SER A O 1
ATOM 2186 N N . PHE A 1 265 ? 8.920 11.634 -7.538 1.00 97.75 265 PHE A N 1
ATOM 2187 C CA . PHE A 1 265 ? 7.719 12.399 -7.202 1.00 97.75 265 PHE A CA 1
ATOM 2188 C C . PHE A 1 265 ? 6.451 11.717 -7.701 1.00 97.75 265 PHE A C 1
ATOM 2190 O O . PHE A 1 265 ? 5.484 11.642 -6.951 1.00 97.75 265 PHE A O 1
ATOM 2197 N N . SER A 1 266 ? 6.441 11.185 -8.922 1.00 97.56 266 SER A N 1
ATOM 2198 C CA . SER A 1 266 ? 5.269 10.502 -9.466 1.00 97.56 266 SER A CA 1
ATOM 2199 C C . SER A 1 266 ? 4.886 9.263 -8.657 1.00 97.56 266 SER A C 1
ATOM 2201 O O . SER A 1 266 ? 3.715 9.112 -8.320 1.00 97.56 266 SER A O 1
ATOM 2203 N N . PHE A 1 267 ? 5.847 8.414 -8.274 1.00 98.31 267 PHE A N 1
ATOM 2204 C CA . PHE A 1 267 ? 5.571 7.260 -7.409 1.00 98.31 267 PHE A CA 1
ATOM 2205 C C . PHE A 1 267 ? 5.110 7.675 -6.010 1.00 98.31 267 PHE A C 1
ATOM 2207 O O . PHE A 1 267 ? 4.156 7.102 -5.483 1.00 98.31 267 PHE A O 1
ATOM 2214 N N . GLY A 1 268 ? 5.756 8.682 -5.415 1.00 98.31 268 GLY A N 1
ATOM 2215 C CA . GLY A 1 268 ? 5.384 9.172 -4.090 1.00 98.31 268 GLY A CA 1
ATOM 2216 C C . GLY A 1 268 ? 4.000 9.816 -4.049 1.00 98.31 268 GLY A C 1
ATOM 2217 O O . GLY A 1 268 ? 3.200 9.510 -3.168 1.00 98.31 268 GLY A O 1
ATOM 2218 N N . LEU A 1 269 ? 3.680 10.663 -5.029 1.00 98.50 269 LEU A N 1
ATOM 2219 C CA . LEU A 1 269 ? 2.365 11.290 -5.142 1.00 98.50 269 LEU A CA 1
ATOM 2220 C C . LEU A 1 269 ? 1.283 10.269 -5.492 1.00 98.50 269 LEU A C 1
ATOM 2222 O O . LEU A 1 269 ? 0.218 10.321 -4.893 1.00 98.50 269 LEU A O 1
ATOM 2226 N N . ALA A 1 270 ? 1.553 9.307 -6.381 1.00 98.38 270 ALA A N 1
ATOM 2227 C CA . ALA A 1 270 ? 0.607 8.227 -6.656 1.00 98.38 270 ALA A CA 1
ATOM 2228 C C . ALA A 1 270 ? 0.289 7.435 -5.378 1.00 98.38 270 ALA A C 1
ATOM 2230 O O . ALA A 1 270 ? -0.882 7.220 -5.069 1.00 98.38 270 ALA A O 1
ATOM 2231 N N . ALA A 1 271 ? 1.310 7.066 -4.595 1.00 98.19 271 ALA A N 1
ATOM 2232 C CA . ALA A 1 271 ? 1.105 6.415 -3.305 1.00 98.19 271 ALA A CA 1
ATOM 2233 C C . ALA A 1 271 ? 0.264 7.289 -2.359 1.00 98.19 271 ALA A C 1
ATOM 2235 O O . ALA A 1 271 ? -0.754 6.820 -1.859 1.00 98.19 271 ALA A O 1
ATOM 2236 N N . ALA A 1 272 ? 0.612 8.568 -2.176 1.00 98.31 272 ALA A N 1
ATOM 2237 C CA . ALA A 1 272 ? -0.155 9.477 -1.322 1.00 98.31 272 ALA A CA 1
ATOM 2238 C C . ALA A 1 272 ? -1.618 9.615 -1.770 1.00 98.31 272 ALA A C 1
ATOM 2240 O O . ALA A 1 272 ? -2.526 9.508 -0.953 1.00 98.31 272 ALA A O 1
ATOM 2241 N N . THR A 1 273 ? -1.870 9.821 -3.063 1.00 98.44 273 THR A N 1
ATOM 2242 C CA . THR A 1 273 ? -3.222 10.001 -3.600 1.00 98.44 273 THR A CA 1
ATOM 2243 C C . THR A 1 273 ? -4.084 8.766 -3.378 1.00 98.44 273 THR A C 1
ATOM 2245 O O . THR A 1 273 ? -5.205 8.888 -2.877 1.00 98.44 273 THR A O 1
ATOM 2248 N N . PHE A 1 274 ? -3.584 7.576 -3.718 1.00 97.81 274 PHE A N 1
ATOM 2249 C CA . PHE A 1 274 ? -4.394 6.368 -3.592 1.00 97.81 274 PHE A CA 1
ATOM 2250 C C . PHE A 1 274 ? -4.525 5.931 -2.138 1.00 97.81 274 PHE A C 1
ATOM 2252 O O . PHE A 1 274 ? -5.639 5.631 -1.728 1.00 97.81 274 PHE A O 1
ATOM 2259 N N . ILE A 1 275 ? -3.484 6.040 -1.309 1.00 97.44 275 ILE A N 1
ATOM 2260 C CA . ILE A 1 275 ? -3.615 5.802 0.138 1.00 97.44 275 ILE A CA 1
ATOM 2261 C C . ILE A 1 275 ? -4.638 6.763 0.756 1.00 97.44 275 ILE A C 1
ATOM 2263 O O . ILE A 1 275 ? -5.480 6.336 1.538 1.00 97.44 275 ILE A O 1
ATOM 2267 N N . GLN A 1 276 ? -4.646 8.040 0.368 1.00 97.31 276 GLN A N 1
ATOM 2268 C CA . GLN A 1 276 ? -5.650 8.988 0.859 1.00 97.31 276 GLN A CA 1
ATOM 2269 C C . GLN A 1 276 ? -7.070 8.618 0.394 1.00 97.31 276 GLN A C 1
ATOM 2271 O O . GLN A 1 276 ? -8.031 8.835 1.131 1.00 97.31 276 GLN A O 1
ATOM 2276 N N . SER A 1 277 ? -7.194 8.054 -0.811 1.00 95.81 277 SER A N 1
ATOM 2277 C CA . SER A 1 277 ? -8.474 7.688 -1.430 1.00 95.81 277 SER A CA 1
ATOM 2278 C C . SER A 1 277 ? -9.070 6.394 -0.875 1.00 95.81 277 SER A C 1
ATOM 2280 O O . SER A 1 277 ? -10.279 6.321 -0.701 1.00 95.81 277 SER A O 1
ATOM 2282 N N . ILE A 1 278 ? -8.247 5.376 -0.604 1.00 95.62 278 ILE A N 1
ATOM 2283 C CA . ILE A 1 278 ? -8.715 4.032 -0.217 1.00 95.62 278 ILE A CA 1
ATOM 2284 C C . ILE A 1 278 ? -8.264 3.576 1.176 1.00 95.62 278 ILE A C 1
ATOM 2286 O O . ILE A 1 278 ? -8.721 2.540 1.654 1.00 95.62 278 ILE A O 1
ATOM 2290 N N . GLY A 1 279 ? -7.398 4.333 1.854 1.00 92.31 279 GLY A N 1
ATOM 2291 C CA . GLY A 1 279 ? -6.824 3.950 3.147 1.00 92.31 279 GLY A CA 1
ATOM 2292 C C . GLY A 1 279 ? -7.874 3.709 4.230 1.00 92.31 279 GLY A C 1
ATOM 2293 O O . GLY A 1 279 ? -7.761 2.755 4.987 1.00 92.31 279 GLY A O 1
ATOM 2294 N N . HIS A 1 280 ? -8.949 4.497 4.240 1.00 90.12 280 HIS A N 1
ATOM 2295 C CA . HIS A 1 280 ? -10.075 4.318 5.163 1.00 90.12 280 HIS A CA 1
ATOM 2296 C C . HIS A 1 280 ? -10.951 3.087 4.851 1.00 90.12 280 HIS A C 1
ATOM 2298 O O . HIS A 1 280 ? -11.782 2.716 5.671 1.00 90.12 280 HIS A O 1
ATOM 2304 N N . ILE A 1 281 ? -10.787 2.466 3.676 1.00 92.69 281 ILE A N 1
ATOM 2305 C CA . ILE A 1 281 ? -11.562 1.298 3.232 1.00 92.69 281 ILE A CA 1
ATOM 2306 C C . ILE A 1 281 ? -10.781 0.006 3.496 1.00 92.69 281 ILE A C 1
ATOM 2308 O O . ILE A 1 281 ? -11.337 -0.946 4.038 1.00 92.69 281 ILE A O 1
ATOM 2312 N N . SER A 1 282 ? -9.504 -0.049 3.096 1.00 94.12 282 SER A N 1
ATOM 2313 C CA . SER A 1 282 ? -8.688 -1.274 3.157 1.00 94.12 282 SER A CA 1
ATOM 2314 C C . SER A 1 282 ? -7.461 -1.197 4.062 1.00 94.12 282 SER A C 1
ATOM 2316 O O . SER A 1 282 ? -6.836 -2.230 4.299 1.00 94.12 282 SER A O 1
ATOM 2318 N N . GLY A 1 283 ? -7.084 -0.006 4.528 1.00 92.94 283 GLY A N 1
ATOM 2319 C CA . GLY A 1 283 ? -5.747 0.289 5.055 1.00 92.94 283 GLY A CA 1
ATOM 2320 C C . GLY A 1 283 ? -4.772 0.790 3.981 1.00 92.94 283 GLY A C 1
ATOM 2321 O O . GLY A 1 283 ? -3.737 1.359 4.314 1.00 92.94 283 GLY A O 1
ATOM 2322 N N . GLY A 1 284 ? -5.108 0.646 2.692 1.00 95.62 284 GLY A N 1
ATOM 2323 C CA . GLY A 1 284 ? -4.329 1.179 1.572 1.00 95.62 284 GLY A CA 1
ATOM 2324 C C . GLY A 1 284 ? -2.913 0.607 1.489 1.00 95.62 284 GLY A C 1
ATOM 2325 O O . GLY A 1 284 ? -1.963 1.365 1.314 1.00 95.62 284 GLY A O 1
ATOM 2326 N N . HIS A 1 285 ? -2.751 -0.712 1.626 1.00 98.19 285 HIS A N 1
ATOM 2327 C CA . HIS A 1 285 ? -1.424 -1.336 1.636 1.00 98.19 285 HIS A CA 1
ATOM 2328 C C . HIS A 1 285 ? -0.736 -1.194 0.281 1.00 98.19 285 HIS A C 1
ATOM 2330 O O . HIS A 1 285 ? 0.459 -0.903 0.226 1.00 98.19 285 HIS A O 1
ATOM 2336 N N . ILE A 1 286 ? -1.489 -1.427 -0.802 1.00 97.94 286 ILE A N 1
ATOM 2337 C CA . ILE A 1 286 ? -1.105 -1.321 -2.219 1.00 97.94 286 ILE A CA 1
ATOM 2338 C C . ILE A 1 286 ? 0.234 -1.993 -2.583 1.00 97.94 286 ILE A C 1
ATOM 2340 O O . ILE A 1 286 ? 0.828 -1.700 -3.625 1.00 97.94 286 ILE A O 1
ATOM 2344 N N . ASN A 1 287 ? 0.722 -2.893 -1.727 1.00 98.62 287 ASN A N 1
ATOM 2345 C CA . ASN A 1 287 ? 2.066 -3.452 -1.749 1.00 98.62 287 ASN A CA 1
ATOM 2346 C C . ASN A 1 287 ? 2.109 -4.776 -0.956 1.00 98.62 287 ASN A C 1
ATOM 2348 O O . ASN A 1 287 ? 1.891 -4.755 0.261 1.00 98.62 287 ASN A O 1
ATOM 2352 N N . PRO A 1 288 ? 2.493 -5.902 -1.590 1.00 98.81 288 PRO A N 1
ATOM 2353 C CA . PRO A 1 288 ? 2.622 -7.182 -0.901 1.00 98.81 288 PRO A CA 1
ATOM 2354 C C . PRO A 1 288 ? 3.573 -7.158 0.298 1.00 98.81 288 PRO A C 1
ATOM 2356 O O . PRO A 1 288 ? 3.294 -7.808 1.301 1.00 98.81 288 PRO A O 1
ATOM 2359 N N . ALA A 1 289 ? 4.668 -6.393 0.236 1.00 98.69 289 ALA A N 1
ATOM 2360 C CA . ALA A 1 289 ? 5.627 -6.295 1.336 1.00 98.69 289 ALA A CA 1
ATOM 2361 C C . ALA A 1 289 ? 5.057 -5.555 2.555 1.00 98.69 289 ALA A C 1
ATOM 2363 O O . ALA A 1 289 ? 5.354 -5.926 3.689 1.00 98.69 289 ALA A O 1
ATOM 2364 N N . VAL A 1 290 ? 4.197 -4.556 2.328 1.00 98.62 290 VAL A N 1
ATOM 2365 C CA . VAL A 1 290 ? 3.479 -3.854 3.402 1.00 98.62 290 VAL A CA 1
ATOM 2366 C C . VAL A 1 290 ? 2.420 -4.777 4.000 1.00 98.62 290 VAL A C 1
ATOM 2368 O O . VAL A 1 290 ? 2.392 -4.948 5.213 1.00 98.62 290 VAL A O 1
ATOM 2371 N N . THR A 1 291 ? 1.620 -5.462 3.174 1.00 98.56 291 THR A N 1
ATOM 2372 C CA . THR A 1 291 ? 0.660 -6.471 3.657 1.00 98.56 291 THR A CA 1
ATOM 2373 C C . THR A 1 291 ? 1.344 -7.542 4.503 1.00 98.56 291 THR A C 1
ATOM 2375 O O . THR A 1 291 ? 0.868 -7.874 5.585 1.00 98.56 291 THR A O 1
ATOM 2378 N N . PHE A 1 292 ? 2.491 -8.047 4.051 1.00 98.38 292 PHE A N 1
ATOM 2379 C CA . PHE A 1 292 ? 3.277 -9.016 4.806 1.00 98.38 292 PHE A CA 1
ATOM 2380 C C . PHE A 1 292 ? 3.792 -8.447 6.136 1.00 98.38 292 PHE A C 1
ATOM 2382 O O . PHE A 1 292 ? 3.733 -9.135 7.151 1.00 98.38 292 PHE A O 1
ATOM 2389 N N . ALA A 1 293 ? 4.222 -7.184 6.176 1.00 98.06 293 ALA A N 1
ATOM 2390 C CA . ALA A 1 293 ? 4.604 -6.536 7.428 1.00 98.06 293 ALA A CA 1
ATOM 2391 C C . ALA A 1 293 ? 3.440 -6.485 8.437 1.00 98.06 293 ALA A C 1
ATOM 2393 O O . ALA A 1 293 ? 3.639 -6.783 9.614 1.00 98.06 293 ALA A O 1
ATOM 2394 N N . TYR A 1 294 ? 2.213 -6.195 7.989 1.00 97.06 294 TYR A N 1
ATOM 2395 C CA . TYR A 1 294 ? 1.023 -6.245 8.850 1.00 97.06 294 TYR A CA 1
ATOM 2396 C C . TYR A 1 294 ? 0.707 -7.665 9.357 1.00 97.06 294 TYR A C 1
ATOM 2398 O O . TYR A 1 294 ? 0.209 -7.808 10.477 1.00 97.06 294 TYR A O 1
ATOM 2406 N N . VAL A 1 295 ? 1.034 -8.716 8.593 1.00 96.25 295 VAL A N 1
ATOM 2407 C CA . VAL A 1 295 ? 0.973 -10.110 9.078 1.00 96.25 295 VAL A CA 1
ATOM 2408 C C . VAL A 1 295 ? 2.005 -10.344 10.179 1.00 96.25 295 VAL A C 1
ATOM 2410 O O . VAL A 1 295 ? 1.657 -10.855 11.239 1.00 96.25 295 VAL A O 1
ATOM 2413 N N . VAL A 1 296 ? 3.262 -9.937 9.973 1.00 95.25 296 VAL A N 1
ATOM 2414 C CA . VAL A 1 296 ? 4.336 -10.092 10.976 1.00 95.25 296 VAL A CA 1
ATOM 2415 C C . VAL A 1 296 ? 3.998 -9.343 12.274 1.00 95.25 296 VAL A C 1
ATOM 2417 O O . VAL A 1 296 ? 4.225 -9.856 13.369 1.00 95.25 296 VAL A O 1
ATOM 2420 N N . SER A 1 297 ? 3.357 -8.180 12.157 1.00 93.00 297 SER A N 1
ATOM 2421 C CA . SER A 1 297 ? 2.818 -7.388 13.274 1.00 93.00 297 SER A CA 1
ATOM 2422 C C . SER A 1 297 ? 1.569 -7.996 13.941 1.00 93.00 297 SER A C 1
ATOM 2424 O O . SER A 1 297 ? 1.103 -7.524 14.981 1.00 93.00 297 SER A O 1
ATOM 2426 N N . SER A 1 298 ? 1.003 -9.061 13.360 1.00 92.50 298 SER A N 1
ATOM 2427 C CA . SER A 1 298 ? -0.262 -9.677 13.787 1.00 92.50 298 SER A CA 1
ATOM 2428 C C . SER A 1 298 ? -1.424 -8.674 13.809 1.00 92.50 298 SER A C 1
ATOM 2430 O O . SER A 1 298 ? -2.229 -8.658 14.736 1.00 92.50 298 SER A O 1
ATOM 2432 N N . GLN A 1 299 ? -1.480 -7.769 12.831 1.00 88.94 299 GLN A N 1
ATOM 2433 C CA . GLN A 1 299 ? -2.526 -6.743 12.711 1.00 88.94 299 GLN A CA 1
ATOM 2434 C C . GLN A 1 299 ? -3.594 -7.083 11.664 1.00 88.94 299 GLN A C 1
ATOM 2436 O O . GLN A 1 299 ? -4.673 -6.502 11.696 1.00 88.94 299 GLN A O 1
ATOM 2441 N N . ILE A 1 300 ? -3.318 -8.033 10.769 1.00 92.06 300 ILE A N 1
ATOM 2442 C CA . ILE A 1 300 ? -4.291 -8.575 9.815 1.00 92.06 300 ILE A CA 1
ATOM 2443 C C . ILE A 1 300 ? -4.278 -10.102 9.859 1.00 92.06 300 ILE A C 1
ATOM 2445 O O . ILE A 1 300 ? -3.257 -10.709 10.194 1.00 92.06 300 ILE A O 1
ATOM 2449 N N . SER A 1 301 ? -5.392 -10.720 9.465 1.00 92.75 301 SER A N 1
ATOM 2450 C CA . SER A 1 301 ? -5.475 -12.170 9.315 1.00 92.75 301 SER A CA 1
ATOM 2451 C C . SER A 1 301 ? -4.672 -12.660 8.108 1.00 92.75 301 SER A C 1
ATOM 2453 O O . SER A 1 301 ? -4.505 -11.952 7.108 1.00 92.75 301 SER A O 1
ATOM 2455 N N . LEU A 1 302 ? -4.199 -13.908 8.173 1.00 92.69 302 LEU A N 1
ATOM 2456 C CA . LEU A 1 302 ? -3.528 -14.567 7.046 1.00 92.69 302 LEU A CA 1
ATOM 2457 C C . LEU A 1 302 ? -4.451 -14.675 5.828 1.00 92.69 302 LEU A C 1
ATOM 2459 O O . LEU A 1 302 ? -4.005 -14.527 4.690 1.00 92.69 302 LEU A O 1
ATOM 2463 N N . PHE A 1 303 ? -5.746 -14.878 6.077 1.00 91.00 303 PHE A N 1
ATOM 2464 C CA . PHE A 1 303 ? -6.772 -14.940 5.045 1.00 91.00 303 PHE A CA 1
ATOM 2465 C C . PHE A 1 303 ? -6.877 -13.615 4.281 1.00 91.00 303 PHE A C 1
ATOM 2467 O O . PHE A 1 303 ? -6.739 -13.586 3.057 1.00 91.00 303 PHE A O 1
ATOM 2474 N N . ARG A 1 304 ? -7.013 -12.492 4.996 1.00 93.69 304 ARG A N 1
ATOM 2475 C CA . ARG A 1 304 ? -7.016 -11.157 4.387 1.00 93.69 304 ARG A CA 1
ATOM 2476 C C . ARG A 1 304 ? -5.724 -10.855 3.650 1.00 93.69 304 ARG A C 1
ATOM 2478 O O . ARG A 1 304 ? -5.771 -10.342 2.534 1.00 93.69 304 ARG A O 1
ATOM 2485 N N . ALA A 1 305 ? -4.585 -11.196 4.245 1.00 96.44 305 ALA A N 1
ATOM 2486 C CA . ALA A 1 305 ? -3.284 -10.973 3.633 1.00 96.44 305 ALA A CA 1
ATOM 2487 C C . ALA A 1 305 ? -3.156 -11.676 2.275 1.00 96.44 305 ALA A C 1
ATOM 2489 O O . ALA A 1 305 ? -2.687 -11.067 1.313 1.00 96.44 305 ALA A O 1
ATOM 2490 N N . PHE A 1 306 ? -3.625 -12.923 2.175 1.00 96.69 306 PHE A N 1
ATOM 2491 C CA . PHE A 1 306 ? -3.639 -13.671 0.922 1.00 96.69 306 PHE A CA 1
ATOM 2492 C C . PHE A 1 306 ? -4.461 -12.957 -0.161 1.00 96.69 306 PHE A C 1
ATOM 2494 O O . PHE A 1 306 ? -3.938 -12.670 -1.240 1.00 96.69 306 PHE A O 1
ATOM 2501 N N . PHE A 1 307 ? -5.713 -12.591 0.138 1.00 97.25 307 PHE A N 1
ATOM 2502 C CA . PHE A 1 307 ? -6.575 -11.900 -0.828 1.00 97.25 307 PHE A CA 1
ATOM 2503 C C . PHE A 1 307 ? -6.045 -10.516 -1.211 1.00 97.25 307 PHE A C 1
ATOM 2505 O O . PHE A 1 307 ? -6.122 -10.144 -2.381 1.00 97.25 307 PHE A O 1
ATOM 2512 N N . TYR A 1 308 ? -5.453 -9.779 -0.268 1.00 98.44 308 TYR A N 1
ATOM 2513 C CA . TYR A 1 308 ? -4.803 -8.499 -0.547 1.00 98.44 308 TYR A CA 1
ATOM 2514 C C . TYR A 1 308 ? -3.636 -8.676 -1.518 1.00 98.44 308 TYR A C 1
ATOM 2516 O O . TYR A 1 308 ? -3.583 -7.979 -2.524 1.00 98.44 308 TYR A O 1
ATOM 2524 N N . ILE A 1 309 ? -2.729 -9.627 -1.274 1.00 98.69 309 ILE A N 1
ATOM 2525 C CA . ILE A 1 309 ? -1.577 -9.865 -2.159 1.00 98.69 309 ILE A CA 1
ATOM 2526 C C . ILE A 1 309 ? -2.043 -10.283 -3.560 1.00 98.69 309 ILE A C 1
ATOM 2528 O O . ILE A 1 309 ? -1.523 -9.777 -4.556 1.00 98.69 309 ILE A O 1
ATOM 2532 N N . CYS A 1 310 ? -3.054 -11.152 -3.663 1.00 98.44 310 CYS A N 1
ATOM 2533 C CA . CYS A 1 310 ? -3.647 -11.518 -4.950 1.00 98.44 310 CYS A CA 1
ATOM 2534 C C . CYS A 1 310 ? -4.251 -10.303 -5.667 1.00 98.44 310 CYS A C 1
ATOM 2536 O O . CYS A 1 310 ? -3.945 -10.072 -6.838 1.00 98.44 310 CYS A O 1
ATOM 2538 N N . ALA A 1 311 ? -5.058 -9.502 -4.969 1.00 98.56 311 ALA A N 1
ATOM 2539 C CA . ALA A 1 311 ? -5.672 -8.294 -5.512 1.00 98.56 311 ALA A CA 1
ATOM 2540 C C . ALA A 1 311 ? -4.628 -7.265 -5.960 1.00 98.56 311 ALA A C 1
ATOM 2542 O O . ALA A 1 311 ? -4.745 -6.719 -7.053 1.00 98.56 311 ALA A O 1
ATOM 2543 N N . GLN A 1 312 ? -3.570 -7.059 -5.177 1.00 98.88 312 GLN A N 1
ATOM 2544 C CA . GLN A 1 312 ? -2.458 -6.166 -5.503 1.00 98.88 312 GLN A CA 1
ATOM 2545 C C . GLN A 1 312 ? -1.720 -6.635 -6.763 1.00 98.88 312 GLN A C 1
ATOM 2547 O O . GLN A 1 312 ? -1.479 -5.841 -7.669 1.00 98.88 312 GLN A O 1
ATOM 2552 N N . CYS A 1 313 ? -1.395 -7.927 -6.873 1.00 98.75 313 CYS A N 1
ATOM 2553 C CA . CYS A 1 313 ? -0.737 -8.480 -8.060 1.00 98.75 313 CYS A CA 1
ATOM 2554 C C . CYS A 1 313 ? -1.620 -8.386 -9.316 1.00 98.75 313 CYS A C 1
ATOM 2556 O O . CYS A 1 313 ? -1.130 -8.004 -10.380 1.00 98.75 313 CYS A O 1
ATOM 2558 N N . LEU A 1 314 ? -2.917 -8.691 -9.203 1.00 98.69 314 LEU A N 1
ATOM 2559 C CA . LEU A 1 314 ? -3.874 -8.559 -10.307 1.00 98.69 314 LEU A CA 1
ATOM 2560 C C . LEU A 1 314 ? -4.096 -7.094 -10.698 1.00 98.69 314 LEU A C 1
ATOM 2562 O O . LEU A 1 314 ? -4.127 -6.778 -11.886 1.00 98.69 314 LEU A O 1
ATOM 2566 N N . GLY A 1 315 ? -4.188 -6.198 -9.716 1.00 98.75 315 GLY A N 1
ATOM 2567 C CA . GLY A 1 315 ? -4.301 -4.758 -9.922 1.00 98.75 315 GLY A CA 1
ATOM 2568 C C . GLY A 1 315 ? -3.077 -4.218 -10.646 1.00 98.75 315 GLY A C 1
ATOM 2569 O O . GLY A 1 315 ? -3.206 -3.572 -11.682 1.00 98.75 315 GLY A O 1
ATOM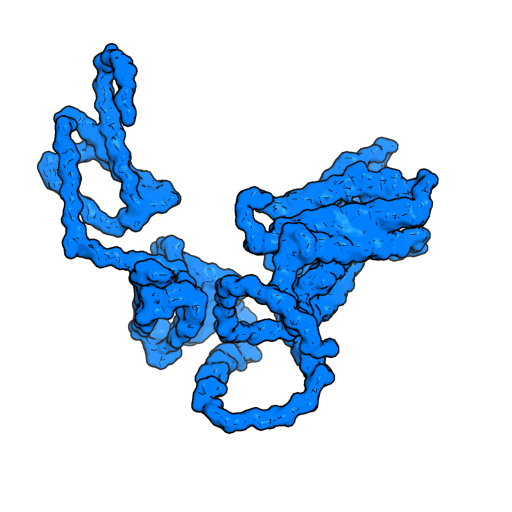 2570 N N . ALA A 1 316 ? -1.877 -4.568 -10.177 1.00 98.81 316 ALA A N 1
ATOM 2571 C CA . ALA A 1 316 ? -0.623 -4.208 -10.828 1.00 98.81 316 ALA A CA 1
ATOM 2572 C C . ALA A 1 316 ? -0.580 -4.674 -12.292 1.00 98.81 316 ALA A C 1
ATOM 2574 O O . ALA A 1 316 ? -0.235 -3.889 -13.177 1.00 98.81 316 ALA A O 1
ATOM 2575 N N . LEU A 1 317 ? -0.965 -5.927 -12.564 1.00 98.69 317 LEU A N 1
ATOM 2576 C CA . LEU A 1 317 ? -1.049 -6.459 -13.926 1.00 98.69 317 LEU A CA 1
ATOM 2577 C C . LEU A 1 317 ? -2.041 -5.679 -14.787 1.00 98.69 317 LEU A C 1
ATOM 2579 O O . LEU A 1 317 ? -1.700 -5.324 -15.913 1.00 98.69 317 LEU A O 1
ATOM 2583 N N . ALA A 1 318 ? -3.233 -5.377 -14.267 1.00 98.62 318 ALA A N 1
ATOM 2584 C CA . ALA A 1 318 ? -4.234 -4.585 -14.974 1.00 98.62 318 ALA A CA 1
ATOM 2585 C C . ALA A 1 318 ? -3.707 -3.177 -15.294 1.00 98.62 318 ALA A C 1
ATOM 2587 O O . ALA A 1 318 ? -3.781 -2.739 -16.440 1.00 98.62 318 ALA A O 1
ATOM 2588 N N . GLY A 1 319 ? -3.092 -2.500 -14.321 1.00 98.69 319 GLY A N 1
ATOM 2589 C CA . GLY A 1 319 ? -2.526 -1.161 -14.498 1.00 98.69 319 GLY A CA 1
ATOM 2590 C C . GLY A 1 319 ? -1.417 -1.138 -15.547 1.00 98.69 319 GLY A C 1
ATOM 2591 O O . GLY A 1 319 ? -1.410 -0.290 -16.440 1.00 98.69 319 GLY A O 1
ATOM 2592 N N . ALA A 1 320 ? -0.517 -2.120 -15.497 1.00 98.56 320 ALA A N 1
ATOM 2593 C CA . ALA A 1 320 ? 0.542 -2.278 -16.484 1.00 98.56 320 ALA A CA 1
ATOM 2594 C C . ALA A 1 320 ? -0.006 -2.651 -17.877 1.00 98.56 320 ALA A C 1
ATOM 2596 O O . ALA A 1 320 ? 0.474 -2.130 -18.882 1.00 98.56 320 ALA A O 1
ATOM 2597 N N . ALA A 1 321 ? -1.033 -3.502 -17.965 1.00 98.31 321 ALA A N 1
ATOM 2598 C CA . ALA A 1 321 ? -1.650 -3.896 -19.232 1.00 98.31 321 ALA A CA 1
ATOM 2599 C C . ALA A 1 321 ? -2.386 -2.725 -19.903 1.00 98.31 321 ALA A C 1
ATOM 2601 O O . ALA A 1 321 ? -2.235 -2.511 -21.107 1.00 98.31 321 ALA A O 1
ATOM 2602 N N . ILE A 1 322 ? -3.120 -1.923 -19.124 1.00 98.50 322 ILE A N 1
ATOM 2603 C CA . ILE A 1 322 ? -3.755 -0.691 -19.610 1.00 98.50 322 ILE A CA 1
ATOM 2604 C C . ILE A 1 322 ? -2.676 0.269 -20.116 1.00 98.50 322 ILE A C 1
ATOM 2606 O O . ILE A 1 322 ? -2.774 0.755 -21.243 1.00 98.50 322 ILE A O 1
ATOM 2610 N N . LEU A 1 323 ? -1.608 0.486 -19.336 1.00 98.31 323 LEU A N 1
ATOM 2611 C CA . LEU A 1 323 ? -0.487 1.336 -19.743 1.00 98.31 323 LEU A CA 1
ATOM 2612 C C . LEU A 1 323 ? 0.160 0.843 -21.045 1.00 98.31 323 LEU A C 1
ATOM 2614 O O . LEU A 1 323 ? 0.430 1.643 -21.942 1.00 98.31 323 LEU A O 1
ATOM 2618 N N . TYR A 1 324 ? 0.377 -0.466 -21.176 1.00 97.62 324 TYR A N 1
ATOM 2619 C CA . TYR A 1 324 ? 0.898 -1.079 -22.396 1.00 97.62 324 TYR A CA 1
ATOM 2620 C C . TYR A 1 324 ? -0.004 -0.779 -23.601 1.00 97.62 324 TYR A C 1
ATOM 2622 O O . TYR A 1 324 ? 0.498 -0.413 -24.664 1.00 97.62 324 TYR A O 1
ATOM 2630 N N . GLY A 1 325 ? -1.325 -0.892 -23.436 1.00 97.31 325 GLY A N 1
ATOM 2631 C CA . GLY A 1 325 ? -2.304 -0.629 -24.490 1.00 97.31 325 GLY A CA 1
ATOM 2632 C C . GLY A 1 325 ? -2.318 0.826 -24.967 1.00 97.31 325 GLY A C 1
ATOM 2633 O O . GLY A 1 325 ? -2.347 1.066 -26.173 1.00 97.31 325 GLY A O 1
ATOM 2634 N N . VAL A 1 326 ? -2.245 1.791 -24.042 1.00 97.38 326 VAL A N 1
ATOM 2635 C CA . VAL A 1 326 ? -2.357 3.230 -24.363 1.00 97.38 326 VAL A CA 1
ATOM 2636 C C . VAL A 1 326 ? -1.036 3.886 -24.772 1.00 97.38 326 VAL A C 1
ATOM 2638 O O . VAL A 1 326 ? -1.037 4.949 -25.388 1.00 97.38 326 VAL A O 1
ATOM 2641 N N . THR A 1 327 ? 0.105 3.278 -24.446 1.00 96.50 327 THR A N 1
ATOM 2642 C CA . THR A 1 327 ? 1.421 3.866 -24.737 1.00 96.50 327 THR A CA 1
ATOM 2643 C C . THR A 1 327 ? 1.841 3.580 -26.186 1.00 96.50 327 THR A C 1
ATOM 2645 O O . THR A 1 327 ? 1.681 2.448 -26.640 1.00 96.50 327 THR A O 1
ATOM 2648 N N . PRO A 1 328 ? 2.438 4.527 -26.931 1.00 94.88 328 PRO A N 1
ATOM 2649 C CA . PRO A 1 328 ? 3.012 4.267 -28.256 1.00 94.88 328 PRO A CA 1
ATOM 2650 C C . PRO A 1 328 ? 4.181 3.267 -28.236 1.00 94.88 328 PRO A C 1
ATOM 2652 O O . PRO A 1 328 ? 5.019 3.291 -27.333 1.00 94.88 328 PRO A O 1
ATOM 2655 N N . GLY A 1 329 ? 4.288 2.407 -29.257 1.00 92.31 329 GLY A N 1
ATOM 2656 C CA . GLY A 1 329 ? 5.272 1.312 -29.302 1.00 92.31 329 GLY A CA 1
ATOM 2657 C C . GLY A 1 329 ? 6.739 1.744 -29.159 1.00 92.31 329 GLY A C 1
ATOM 2658 O O . GLY A 1 329 ? 7.524 1.040 -28.532 1.00 92.31 329 GLY A O 1
ATOM 2659 N N . ASN A 1 330 ? 7.094 2.928 -29.661 1.00 90.81 330 ASN A N 1
ATOM 2660 C CA . ASN A 1 330 ? 8.435 3.507 -29.547 1.00 90.81 330 ASN A CA 1
ATOM 2661 C C . ASN A 1 330 ? 8.788 3.986 -28.126 1.00 90.81 330 ASN A C 1
ATOM 2663 O O . ASN A 1 330 ? 9.968 4.113 -27.814 1.00 90.81 330 ASN A O 1
ATOM 2667 N N . ILE A 1 331 ? 7.791 4.246 -27.274 1.00 93.12 331 ILE A N 1
ATOM 2668 C CA . ILE A 1 331 ? 7.981 4.718 -25.892 1.00 93.12 331 ILE A CA 1
ATOM 2669 C C . ILE A 1 331 ? 7.876 3.571 -24.880 1.00 93.12 331 ILE A C 1
ATOM 2671 O O . ILE A 1 331 ? 8.528 3.616 -23.837 1.00 93.12 331 ILE A O 1
ATOM 2675 N N . ARG A 1 332 ? 7.090 2.525 -25.189 1.00 91.62 332 ARG A N 1
ATOM 2676 C CA . ARG A 1 332 ? 6.794 1.398 -24.279 1.00 91.62 332 ARG A CA 1
ATOM 2677 C C . ARG A 1 332 ? 8.033 0.808 -23.612 1.00 91.62 332 ARG A C 1
ATOM 2679 O O . ARG A 1 332 ? 7.978 0.490 -22.426 1.00 91.62 332 ARG A O 1
ATOM 2686 N N . GLY A 1 333 ? 9.127 0.642 -24.358 1.00 91.81 333 GLY A N 1
ATOM 2687 C CA . GLY A 1 333 ? 10.335 -0.016 -23.857 1.00 91.81 333 GLY A CA 1
ATOM 2688 C C . GLY A 1 333 ? 10.009 -1.366 -23.203 1.00 91.81 333 GLY A C 1
ATOM 2689 O O . GLY A 1 333 ? 9.238 -2.150 -23.750 1.00 91.81 333 GLY A O 1
ATOM 2690 N N . ASN A 1 334 ? 10.559 -1.605 -22.012 1.00 92.94 334 ASN A N 1
ATOM 2691 C CA . ASN A 1 334 ? 10.238 -2.743 -21.137 1.00 92.94 334 ASN A CA 1
ATOM 2692 C C . ASN A 1 334 ? 9.209 -2.385 -20.043 1.00 92.94 334 ASN A C 1
ATOM 2694 O O . ASN A 1 334 ? 9.182 -3.018 -18.990 1.00 92.94 334 ASN A O 1
ATOM 2698 N N . LEU A 1 335 ? 8.420 -1.329 -20.264 1.00 94.19 335 LEU A N 1
ATOM 2699 C CA . LEU A 1 335 ? 7.389 -0.828 -19.355 1.00 94.19 335 LEU A CA 1
ATOM 2700 C C . LEU A 1 335 ? 7.910 -0.509 -17.945 1.00 94.19 335 LEU A C 1
ATOM 2702 O O . LEU A 1 335 ? 7.269 -0.814 -16.942 1.00 94.19 335 LEU A O 1
ATOM 2706 N N . ALA A 1 336 ? 9.104 0.090 -17.887 1.00 94.88 336 ALA A N 1
ATOM 2707 C CA . ALA A 1 336 ? 9.786 0.454 -16.647 1.00 94.88 336 ALA A CA 1
ATOM 2708 C C . ALA A 1 336 ? 9.956 -0.729 -15.669 1.00 94.88 336 ALA A C 1
ATOM 2710 O O . ALA A 1 336 ? 9.829 -0.569 -14.448 1.00 94.88 336 ALA A O 1
ATOM 2711 N N . LEU A 1 337 ? 10.252 -1.913 -16.221 1.00 96.69 337 LEU A N 1
ATOM 2712 C CA . LEU A 1 337 ? 10.683 -3.089 -15.468 1.00 96.69 337 LEU A CA 1
ATOM 2713 C C . LEU A 1 337 ? 11.871 -2.732 -14.568 1.00 96.69 337 LEU A C 1
ATOM 2715 O O . LEU A 1 337 ? 12.851 -2.142 -15.028 1.00 96.69 337 LEU A O 1
ATOM 2719 N N . ASN A 1 338 ? 11.794 -3.124 -13.298 1.00 97.19 338 ASN A N 1
ATOM 2720 C CA . ASN A 1 338 ? 12.904 -2.975 -12.371 1.00 97.19 338 ASN A CA 1
ATOM 2721 C C . ASN A 1 338 ? 14.093 -3.838 -12.814 1.00 97.19 338 ASN A C 1
ATOM 2723 O O . ASN A 1 338 ? 13.959 -5.043 -13.031 1.00 97.19 338 ASN A O 1
ATOM 2727 N N . THR A 1 339 ? 15.258 -3.209 -12.942 1.00 96.06 339 THR A N 1
ATOM 2728 C CA . THR A 1 339 ? 16.506 -3.866 -13.337 1.00 96.06 339 THR A CA 1
ATOM 2729 C C . THR A 1 339 ? 17.659 -3.360 -12.487 1.00 96.06 339 THR A C 1
ATOM 2731 O O . THR A 1 339 ? 17.736 -2.169 -12.181 1.00 96.06 339 THR A O 1
ATOM 2734 N N . LEU A 1 340 ? 18.585 -4.253 -12.147 1.00 96.75 340 LEU A N 1
ATOM 2735 C CA . LEU A 1 340 ? 19.817 -3.898 -11.448 1.00 96.75 340 LEU A CA 1
ATOM 2736 C C . LEU A 1 340 ? 20.709 -3.058 -12.367 1.00 96.75 340 LEU A C 1
ATOM 2738 O O . LEU A 1 340 ? 20.847 -3.367 -13.553 1.00 96.75 340 LEU A O 1
ATOM 2742 N N . GLN A 1 341 ? 21.330 -2.018 -11.816 1.00 94.19 341 GLN A N 1
ATOM 2743 C CA . GLN A 1 341 ? 22.300 -1.218 -12.554 1.00 94.19 341 GLN A CA 1
ATOM 2744 C C . GLN A 1 341 ? 23.615 -1.986 -12.768 1.00 94.19 341 GLN A C 1
ATOM 2746 O O . GLN A 1 341 ? 23.991 -2.819 -11.933 1.00 94.19 341 GLN A O 1
ATOM 2751 N N . PRO A 1 342 ? 24.350 -1.708 -13.862 1.00 93.81 342 PRO A N 1
ATOM 2752 C CA . PRO A 1 342 ? 25.661 -2.304 -14.093 1.00 93.81 342 PRO A CA 1
ATOM 2753 C C . PRO A 1 342 ? 26.605 -2.078 -12.904 1.00 93.81 342 PRO A C 1
ATOM 2755 O O . PRO A 1 342 ? 26.727 -0.964 -12.402 1.00 93.81 342 PRO A O 1
ATOM 2758 N N . GLY A 1 343 ? 27.278 -3.139 -12.454 1.00 94.19 343 GLY A N 1
ATOM 2759 C CA . GLY A 1 343 ? 28.199 -3.091 -11.312 1.00 94.19 343 GLY A CA 1
ATOM 2760 C C . GLY A 1 343 ? 27.551 -3.312 -9.940 1.00 94.19 343 GLY A C 1
ATOM 2761 O O . GLY A 1 343 ? 28.273 -3.487 -8.961 1.00 94.19 343 GLY A O 1
ATOM 2762 N N . VAL A 1 344 ? 26.218 -3.381 -9.849 1.00 96.88 344 VAL A N 1
ATOM 2763 C CA . VAL A 1 344 ? 25.519 -3.732 -8.604 1.00 96.88 344 VAL A CA 1
ATOM 2764 C C . VAL A 1 344 ? 25.393 -5.252 -8.496 1.00 96.88 344 VAL A C 1
ATOM 2766 O O . VAL A 1 344 ? 24.753 -5.899 -9.326 1.00 96.88 344 VAL A O 1
ATOM 2769 N N . SER A 1 345 ? 26.000 -5.839 -7.462 1.00 97.38 345 SER A N 1
ATOM 2770 C CA . SER A 1 345 ? 25.867 -7.275 -7.189 1.00 97.38 345 SER A CA 1
ATOM 2771 C C . SER A 1 345 ? 24.476 -7.625 -6.644 1.00 97.38 345 SER A C 1
ATOM 2773 O O . SER A 1 345 ? 23.779 -6.776 -6.089 1.00 97.38 345 SER A O 1
ATOM 2775 N N . LEU A 1 346 ? 24.080 -8.900 -6.737 1.00 97.50 346 LEU A N 1
ATOM 2776 C CA . LEU A 1 346 ? 22.798 -9.381 -6.199 1.00 97.50 346 LEU A CA 1
ATOM 2777 C C . LEU A 1 346 ? 22.653 -9.113 -4.693 1.00 97.50 346 LEU A C 1
ATOM 2779 O O . LEU A 1 346 ? 21.577 -8.730 -4.236 1.00 97.50 346 LEU A O 1
ATOM 2783 N N . GLY A 1 347 ? 23.743 -9.274 -3.934 1.00 97.56 347 GLY A N 1
ATOM 2784 C CA . GLY A 1 347 ? 23.772 -8.969 -2.503 1.00 97.56 347 GLY A CA 1
ATOM 2785 C C . GLY A 1 347 ? 23.529 -7.485 -2.239 1.00 97.56 347 GLY A C 1
ATOM 2786 O O . GLY A 1 347 ? 22.632 -7.146 -1.476 1.00 97.56 347 GLY A O 1
ATOM 2787 N N . MET A 1 348 ? 24.245 -6.602 -2.946 1.00 97.94 348 MET A N 1
ATOM 2788 C CA . MET A 1 348 ? 24.061 -5.148 -2.836 1.00 97.94 348 MET A CA 1
ATOM 2789 C C . MET A 1 348 ? 22.633 -4.724 -3.196 1.00 97.94 348 MET A C 1
ATOM 2791 O O . MET A 1 348 ? 22.017 -3.961 -2.459 1.00 97.94 348 MET A O 1
ATOM 2795 N N . ALA A 1 349 ? 22.092 -5.246 -4.299 1.00 98.06 349 ALA A N 1
ATOM 2796 C CA . ALA A 1 349 ? 20.729 -4.965 -4.743 1.00 98.06 349 ALA A CA 1
ATOM 2797 C C . ALA A 1 349 ? 19.688 -5.387 -3.695 1.00 98.06 349 ALA A C 1
ATOM 2799 O O . ALA A 1 349 ? 18.800 -4.608 -3.356 1.00 98.06 349 ALA A O 1
ATOM 2800 N N . THR A 1 350 ? 19.837 -6.593 -3.139 1.00 98.44 350 THR A N 1
ATOM 2801 C CA . THR A 1 350 ? 18.945 -7.104 -2.090 1.00 98.44 350 THR A CA 1
ATOM 2802 C C . THR A 1 350 ? 19.036 -6.250 -0.831 1.00 98.44 350 THR A C 1
ATOM 2804 O O . THR A 1 350 ? 18.006 -5.860 -0.295 1.00 98.44 350 THR A O 1
ATOM 2807 N N . THR A 1 351 ? 20.245 -5.891 -0.386 1.00 98.31 351 THR A N 1
ATOM 2808 C CA . THR A 1 351 ? 20.439 -5.009 0.773 1.00 98.31 351 THR A CA 1
ATOM 2809 C C . THR A 1 351 ? 19.785 -3.646 0.562 1.00 98.31 351 THR A C 1
ATOM 2811 O O . THR A 1 351 ? 19.097 -3.167 1.459 1.00 98.31 351 THR A O 1
ATOM 2814 N N . ILE A 1 352 ? 19.939 -3.035 -0.615 1.00 98.44 352 ILE A N 1
ATOM 2815 C CA . ILE A 1 352 ? 19.267 -1.769 -0.924 1.00 98.44 352 ILE A CA 1
ATOM 2816 C C . ILE A 1 352 ? 17.748 -1.937 -0.811 1.00 98.44 352 ILE A C 1
ATOM 2818 O O . ILE A 1 352 ? 17.128 -1.218 -0.037 1.00 98.44 352 ILE A O 1
ATOM 2822 N N . GLU A 1 353 ? 17.148 -2.923 -1.481 1.00 98.69 353 GLU A N 1
ATOM 2823 C CA . GLU A 1 353 ? 15.698 -3.169 -1.408 1.00 98.69 353 GLU A CA 1
ATOM 2824 C C . GLU A 1 353 ? 15.188 -3.433 0.023 1.00 98.69 353 GLU A C 1
ATOM 2826 O O . GLU A 1 353 ? 14.096 -2.976 0.377 1.00 98.69 353 GLU A O 1
ATOM 2831 N N . VAL A 1 354 ? 15.990 -4.096 0.869 1.00 98.81 354 VAL A N 1
ATOM 2832 C CA . VAL A 1 354 ? 15.708 -4.254 2.306 1.00 98.81 354 VAL A CA 1
ATOM 2833 C C . VAL A 1 354 ? 15.603 -2.892 2.988 1.00 98.81 354 VAL A C 1
ATOM 2835 O O . VAL A 1 354 ? 14.585 -2.613 3.614 1.00 98.81 354 VAL A O 1
ATOM 2838 N N . PHE A 1 355 ? 16.609 -2.022 2.857 1.00 98.69 355 PHE A N 1
ATOM 2839 C CA . PHE A 1 355 ? 16.612 -0.715 3.529 1.00 98.69 355 PHE A CA 1
ATOM 2840 C C . PHE A 1 355 ? 15.530 0.229 2.999 1.00 98.69 355 PHE A C 1
ATOM 2842 O O . PHE A 1 355 ? 14.892 0.932 3.786 1.00 98.69 355 PHE A O 1
ATOM 2849 N N . LEU A 1 356 ? 15.286 0.224 1.685 1.00 98.69 356 LEU A N 1
ATOM 2850 C CA . LEU A 1 356 ? 14.229 1.031 1.077 1.00 98.69 356 LEU A CA 1
ATOM 2851 C C . LEU A 1 356 ? 12.847 0.636 1.612 1.00 98.69 356 LEU A C 1
ATOM 2853 O O . LEU A 1 356 ? 12.026 1.504 1.908 1.00 98.69 356 LEU A O 1
ATOM 2857 N N . THR A 1 357 ? 12.593 -0.664 1.763 1.00 98.75 357 THR A N 1
ATOM 2858 C CA . THR A 1 357 ? 11.297 -1.158 2.244 1.00 98.75 357 THR A CA 1
ATOM 2859 C C . THR A 1 357 ? 11.177 -1.066 3.763 1.00 98.75 357 THR A C 1
ATOM 2861 O O . THR A 1 357 ? 10.101 -0.762 4.268 1.00 98.75 357 THR A O 1
ATOM 2864 N N . LEU A 1 358 ? 12.279 -1.237 4.499 1.00 98.62 358 LEU A N 1
ATOM 2865 C CA . LEU A 1 358 ? 12.327 -1.057 5.950 1.00 98.62 358 LEU A CA 1
ATOM 2866 C C . LEU A 1 358 ? 11.890 0.353 6.340 1.00 98.62 358 LEU A C 1
ATOM 2868 O O . LEU A 1 358 ? 10.975 0.498 7.147 1.00 98.62 358 LEU A O 1
ATOM 2872 N N . GLN A 1 359 ? 12.487 1.394 5.747 1.00 98.62 359 GLN A N 1
ATOM 2873 C CA . GLN A 1 359 ? 12.102 2.773 6.077 1.00 98.62 359 GLN A CA 1
ATOM 2874 C C . GLN A 1 359 ? 10.650 3.082 5.683 1.00 98.62 359 GLN A C 1
ATOM 2876 O O . GLN A 1 359 ? 9.971 3.816 6.398 1.00 98.62 359 GLN A O 1
ATOM 2881 N N . LEU A 1 360 ? 10.156 2.469 4.598 1.00 98.62 360 LEU A N 1
ATOM 2882 C CA . LEU A 1 360 ? 8.763 2.591 4.174 1.00 98.62 360 LEU A CA 1
ATOM 2883 C C . LEU A 1 360 ? 7.820 1.991 5.210 1.00 98.62 360 LEU A C 1
ATOM 2885 O O . LEU A 1 360 ? 6.884 2.655 5.640 1.00 98.62 360 LEU A O 1
ATOM 2889 N N . VAL A 1 361 ? 8.074 0.757 5.639 1.00 98.62 361 VAL A N 1
ATOM 2890 C CA . VAL A 1 361 ? 7.210 0.062 6.596 1.00 98.62 361 VAL A CA 1
ATOM 2891 C C . VAL A 1 361 ? 7.260 0.711 7.975 1.00 98.62 361 VAL A C 1
ATOM 2893 O O . VAL A 1 361 ? 6.211 0.881 8.589 1.00 98.62 361 VAL A O 1
ATOM 2896 N N . VAL A 1 362 ? 8.431 1.160 8.437 1.00 98.38 362 VAL A N 1
ATOM 2897 C CA . VAL A 1 362 ? 8.529 1.941 9.682 1.00 98.38 362 VAL A CA 1
ATOM 2898 C C . VAL A 1 362 ? 7.710 3.228 9.575 1.00 98.38 362 VAL A C 1
ATOM 2900 O O . VAL A 1 362 ? 6.999 3.567 10.516 1.00 98.38 362 VAL A O 1
ATOM 2903 N N . CYS A 1 363 ? 7.769 3.934 8.439 1.00 98.12 363 CYS A N 1
ATOM 2904 C CA . CYS A 1 363 ? 6.952 5.125 8.215 1.00 98.12 363 CYS A CA 1
ATOM 2905 C C . CYS A 1 363 ? 5.458 4.793 8.260 1.00 98.12 363 CYS A C 1
ATOM 2907 O O . CYS A 1 363 ? 4.739 5.445 9.011 1.00 98.12 363 CYS A O 1
ATOM 2909 N N . VAL A 1 364 ? 5.017 3.767 7.522 1.00 97.62 364 VAL A N 1
ATOM 2910 C CA . VAL A 1 364 ? 3.623 3.295 7.492 1.00 97.62 364 VAL A CA 1
ATOM 2911 C C . VAL A 1 364 ? 3.137 3.019 8.910 1.00 97.62 364 VAL A C 1
ATOM 2913 O O . VAL A 1 364 ? 2.193 3.660 9.356 1.00 97.62 364 VAL A O 1
ATOM 2916 N N . PHE A 1 365 ? 3.840 2.170 9.659 1.00 96.31 365 PHE A N 1
ATOM 2917 C CA . PHE A 1 365 ? 3.444 1.801 11.016 1.00 96.31 365 PHE A CA 1
ATOM 2918 C C . PHE A 1 365 ? 3.409 3.020 11.936 1.00 96.31 365 PHE A C 1
ATOM 2920 O O . PHE A 1 365 ? 2.431 3.229 12.644 1.00 96.31 365 PHE A O 1
ATOM 2927 N N . ALA A 1 366 ? 4.425 3.883 11.866 1.00 95.00 366 ALA A N 1
ATOM 2928 C CA . ALA A 1 366 ? 4.486 5.088 12.681 1.00 95.00 366 ALA A CA 1
ATOM 2929 C C . ALA A 1 366 ? 3.383 6.107 12.377 1.00 95.00 366 ALA A C 1
ATOM 2931 O O . ALA A 1 366 ? 3.104 6.945 13.239 1.00 95.00 366 ALA A O 1
ATOM 2932 N N . VAL A 1 367 ? 2.812 6.111 11.166 1.00 94.00 367 VAL A N 1
ATOM 2933 C CA . VAL A 1 367 ? 1.726 7.035 10.805 1.00 94.00 367 VAL A CA 1
ATOM 2934 C C . VAL A 1 367 ? 0.332 6.426 10.885 1.00 94.00 367 VAL A C 1
ATOM 2936 O O . VAL A 1 367 ? -0.640 7.176 10.907 1.00 94.00 367 VAL A O 1
ATOM 2939 N N . THR A 1 368 ? 0.226 5.101 10.938 1.00 91.62 368 THR A N 1
ATOM 2940 C CA . THR A 1 368 ? -1.044 4.395 11.139 1.00 91.62 368 THR A CA 1
ATOM 2941 C C . THR A 1 368 ? -1.249 3.945 12.584 1.00 91.62 368 THR A C 1
ATOM 2943 O O . THR A 1 368 ? -2.298 3.393 12.893 1.00 91.62 368 THR A O 1
ATOM 2946 N N . ASP A 1 369 ? -0.268 4.125 13.473 1.00 90.75 369 ASP A N 1
ATOM 2947 C CA . ASP A 1 369 ? -0.427 3.779 14.886 1.00 90.75 369 ASP A CA 1
ATOM 2948 C C . ASP A 1 369 ? -1.294 4.811 15.617 1.00 90.75 369 ASP A C 1
ATOM 2950 O O . ASP A 1 369 ? -0.860 5.928 15.898 1.00 90.75 369 ASP A O 1
ATOM 2954 N N . GLU A 1 370 ? -2.513 4.409 15.968 1.00 86.12 370 GLU A N 1
ATOM 2955 C CA . GLU A 1 370 ? -3.493 5.216 16.707 1.00 86.12 370 GLU A CA 1
ATOM 2956 C C . GLU A 1 370 ? -3.009 5.632 18.102 1.00 86.12 370 GLU A C 1
ATOM 2958 O O . GLU A 1 370 ? -3.459 6.636 18.645 1.00 86.12 370 GLU A O 1
ATOM 2963 N N . ARG A 1 371 ? -2.049 4.895 18.676 1.00 86.00 371 ARG A N 1
ATOM 2964 C CA . ARG A 1 371 ? -1.439 5.213 19.978 1.00 86.00 371 ARG A CA 1
ATOM 2965 C C . ARG A 1 371 ? -0.534 6.445 19.917 1.00 86.00 371 ARG A C 1
ATOM 2967 O O . ARG A 1 371 ? -0.080 6.946 20.949 1.00 86.00 371 ARG A O 1
ATOM 2974 N N . ARG A 1 372 ? -0.182 6.893 18.711 1.00 81.50 372 ARG A N 1
ATOM 2975 C CA . ARG A 1 372 ? 0.680 8.048 18.519 1.00 81.50 372 ARG A CA 1
ATOM 2976 C C . ARG A 1 372 ? -0.113 9.331 18.747 1.00 81.50 372 ARG A C 1
ATOM 2978 O O . ARG A 1 372 ? -0.882 9.772 17.901 1.00 81.50 372 ARG A O 1
ATOM 2985 N N . ASN A 1 373 ? 0.185 10.004 19.850 1.00 69.38 373 ASN A N 1
ATOM 2986 C CA . ASN A 1 373 ? -0.425 11.289 20.179 1.00 69.38 373 ASN A CA 1
ATOM 2987 C C . ASN A 1 373 ? 0.346 12.440 19.503 1.00 69.38 373 ASN A C 1
ATOM 2989 O O . ASN A 1 373 ? 1.567 12.537 19.637 1.00 69.38 373 ASN A O 1
ATOM 2993 N N . GLY A 1 374 ? -0.340 13.339 18.785 1.00 68.50 374 GLY A N 1
ATOM 2994 C CA . GLY A 1 374 ? 0.264 14.572 18.256 1.00 68.50 374 GLY A CA 1
ATOM 2995 C C . GLY A 1 374 ? -0.245 15.029 16.885 1.00 68.50 374 GLY A C 1
ATOM 2996 O O . GLY A 1 374 ? -1.121 14.426 16.274 1.00 68.50 374 GLY A O 1
ATOM 2997 N N . ARG A 1 375 ? 0.323 16.131 16.377 1.00 70.50 375 ARG A N 1
ATOM 2998 C CA . ARG A 1 375 ? -0.015 16.711 15.062 1.00 70.50 375 ARG A CA 1
ATOM 2999 C C . ARG A 1 375 ? 0.724 15.980 13.935 1.00 70.50 375 ARG A C 1
ATOM 3001 O O . ARG A 1 375 ? 1.806 16.398 13.537 1.00 70.50 375 ARG A O 1
ATOM 3008 N N . MET A 1 376 ? 0.150 14.892 13.426 1.00 72.25 376 MET A N 1
ATOM 3009 C CA . MET A 1 376 ? 0.776 14.056 12.386 1.00 72.25 376 MET A CA 1
ATOM 3010 C C . MET A 1 376 ? 0.660 14.629 10.965 1.00 72.25 376 MET A C 1
ATOM 3012 O O . MET A 1 376 ? 1.445 14.268 10.091 1.00 72.25 376 MET A O 1
ATOM 3016 N N . GLY A 1 377 ? -0.290 15.538 10.727 1.00 86.88 377 GLY A N 1
ATOM 3017 C CA . GLY A 1 377 ? -0.612 15.996 9.375 1.00 86.88 377 GLY A CA 1
ATOM 3018 C C . GLY A 1 377 ? -1.287 14.886 8.561 1.00 86.88 377 GLY A C 1
ATOM 3019 O O . GLY A 1 377 ? -2.097 14.135 9.097 1.00 86.88 377 GLY A O 1
ATOM 3020 N N . SER A 1 378 ? -0.975 14.783 7.266 1.00 93.38 378 SER A N 1
ATOM 3021 C CA . SER A 1 378 ? -1.519 13.727 6.398 1.00 93.38 378 SER A CA 1
ATOM 3022 C C . SER A 1 378 ? -0.640 12.472 6.439 1.00 93.38 378 SER A C 1
ATOM 3024 O O . SER A 1 378 ? 0.489 12.484 5.941 1.00 93.38 378 SER A O 1
ATOM 3026 N N . ALA A 1 379 ? -1.182 11.374 6.978 1.00 93.50 379 ALA A N 1
ATOM 3027 C CA . ALA A 1 379 ? -0.538 10.057 6.961 1.00 93.50 379 ALA A CA 1
ATOM 3028 C C . ALA A 1 379 ? -0.249 9.582 5.527 1.00 93.50 379 ALA A C 1
ATOM 3030 O O . ALA A 1 379 ? 0.844 9.099 5.236 1.00 93.50 379 ALA A O 1
ATOM 3031 N N . ALA A 1 380 ? -1.192 9.801 4.606 1.00 95.81 380 ALA A N 1
ATOM 3032 C CA . ALA A 1 380 ? -1.027 9.437 3.205 1.00 95.81 380 ALA A CA 1
ATOM 3033 C C . ALA A 1 380 ? 0.143 10.185 2.548 1.00 95.81 380 ALA A C 1
ATOM 3035 O O . ALA A 1 380 ? 0.954 9.577 1.849 1.00 95.81 380 ALA A O 1
ATOM 3036 N N . LEU A 1 381 ? 0.283 11.490 2.816 1.00 97.25 381 LEU A N 1
ATOM 3037 C CA . LEU A 1 381 ? 1.396 12.281 2.295 1.00 97.25 381 LEU A CA 1
ATOM 3038 C C . LEU A 1 381 ? 2.742 11.836 2.883 1.00 97.25 381 LEU A C 1
ATOM 3040 O O . LEU A 1 381 ? 3.724 11.753 2.151 1.00 97.25 381 LEU A O 1
ATOM 3044 N N . ALA A 1 382 ? 2.788 11.510 4.178 1.00 97.69 382 ALA A N 1
ATOM 3045 C CA . ALA A 1 382 ? 3.993 10.989 4.818 1.00 97.69 382 ALA A CA 1
ATOM 3046 C C . ALA A 1 382 ? 4.452 9.662 4.186 1.00 97.69 382 ALA A C 1
ATOM 3048 O O . ALA A 1 382 ? 5.627 9.528 3.837 1.00 97.69 382 ALA A O 1
ATOM 3049 N N . ILE A 1 383 ? 3.526 8.724 3.950 1.00 98.19 383 ILE A N 1
ATOM 3050 C CA . ILE A 1 383 ? 3.836 7.455 3.271 1.00 98.19 383 ILE A CA 1
ATOM 3051 C C . ILE A 1 383 ? 4.283 7.714 1.828 1.00 98.19 383 ILE A C 1
ATOM 3053 O O . ILE A 1 383 ? 5.287 7.158 1.382 1.00 98.19 383 ILE A O 1
ATOM 3057 N N . GLY A 1 384 ? 3.603 8.608 1.106 1.00 98.31 384 GLY A N 1
ATOM 3058 C CA . GLY A 1 384 ? 4.003 8.995 -0.246 1.00 98.31 384 GLY A CA 1
ATOM 3059 C C . GLY A 1 384 ? 5.409 9.593 -0.310 1.00 98.31 384 GLY A C 1
ATOM 3060 O O . GLY A 1 384 ? 6.209 9.213 -1.165 1.00 98.31 384 GLY A O 1
ATOM 3061 N N . PHE A 1 385 ? 5.768 10.466 0.632 1.00 98.62 385 PHE A N 1
ATOM 3062 C CA . PHE A 1 385 ? 7.128 10.994 0.724 1.00 98.62 385 PHE A CA 1
ATOM 3063 C C . PHE A 1 385 ? 8.162 9.942 1.123 1.00 98.62 385 PHE A C 1
ATOM 3065 O O . PHE A 1 385 ? 9.298 10.019 0.662 1.00 98.62 385 PHE A O 1
ATOM 3072 N N . SER A 1 386 ? 7.788 8.923 1.896 1.00 98.62 386 SER A N 1
ATOM 3073 C CA . SER A 1 386 ? 8.669 7.782 2.159 1.00 98.62 386 SER A CA 1
ATOM 3074 C C . SER A 1 386 ? 8.919 6.934 0.900 1.00 98.62 386 SER A C 1
ATOM 3076 O O . SER A 1 386 ? 10.052 6.511 0.652 1.00 98.62 386 SER A O 1
ATOM 3078 N N . VAL A 1 387 ? 7.909 6.745 0.043 1.00 98.69 387 VAL A N 1
ATOM 3079 C CA . VAL A 1 387 ? 8.088 6.111 -1.278 1.00 98.69 387 VAL A CA 1
ATOM 3080 C C . VAL A 1 387 ? 8.986 6.965 -2.178 1.00 98.69 387 VAL A C 1
ATOM 3082 O O . VAL A 1 387 ? 9.903 6.430 -2.807 1.00 98.69 387 VAL A O 1
ATOM 3085 N N . LEU A 1 388 ? 8.766 8.285 -2.210 1.00 98.50 388 LEU A N 1
ATOM 3086 C CA . LEU A 1 388 ? 9.595 9.245 -2.948 1.00 98.50 388 LEU A CA 1
ATOM 3087 C C . LEU A 1 388 ? 11.058 9.162 -2.505 1.00 98.50 388 LEU A C 1
ATOM 3089 O O . LEU A 1 388 ? 11.945 9.032 -3.349 1.00 98.50 388 LEU A O 1
ATOM 3093 N N . LEU A 1 389 ? 11.309 9.208 -1.193 1.00 98.56 389 LEU A N 1
ATOM 3094 C CA . LEU A 1 389 ? 12.644 9.100 -0.603 1.00 98.56 389 LEU A CA 1
ATOM 3095 C C . LEU A 1 389 ? 13.338 7.815 -1.056 1.00 98.56 389 LEU A C 1
ATOM 3097 O O . LEU A 1 389 ? 14.491 7.849 -1.488 1.00 98.56 389 LEU A O 1
ATOM 3101 N N . GLY A 1 390 ? 12.616 6.694 -1.014 1.00 98.38 390 GLY A N 1
ATOM 3102 C CA . GLY A 1 390 ? 13.145 5.420 -1.473 1.00 98.38 390 GLY A CA 1
ATOM 3103 C C . GLY A 1 390 ? 13.518 5.433 -2.959 1.00 98.38 390 GLY A C 1
ATOM 3104 O O . GLY A 1 390 ? 14.583 4.941 -3.325 1.00 98.38 390 GLY A O 1
ATOM 3105 N N . HIS A 1 391 ? 12.716 6.072 -3.815 1.00 98.19 391 HIS A N 1
ATOM 3106 C CA . HIS A 1 391 ? 13.031 6.205 -5.240 1.00 98.19 391 HIS A CA 1
ATOM 3107 C C . HIS A 1 391 ? 14.218 7.140 -5.506 1.00 98.19 391 HIS A C 1
ATOM 3109 O O . HIS A 1 391 ? 15.037 6.841 -6.373 1.00 98.19 391 HIS A O 1
ATOM 3115 N N . LEU A 1 392 ? 14.376 8.234 -4.749 1.00 98.06 392 LEU A N 1
ATOM 3116 C CA . LEU A 1 392 ? 15.529 9.136 -4.897 1.00 98.06 392 LEU A CA 1
ATOM 3117 C C . LEU A 1 392 ? 16.873 8.412 -4.741 1.00 98.06 392 LEU A C 1
ATOM 3119 O O . LEU A 1 392 ? 17.845 8.806 -5.381 1.00 98.06 392 LEU A O 1
ATOM 3123 N N . LEU A 1 393 ? 16.920 7.353 -3.928 1.00 97.06 393 LEU A N 1
ATOM 3124 C CA . LEU A 1 393 ? 18.105 6.518 -3.752 1.00 97.06 393 LEU A CA 1
ATOM 3125 C C . LEU A 1 393 ? 18.080 5.273 -4.653 1.00 97.06 393 LEU A C 1
ATOM 3127 O O . LEU A 1 393 ? 18.998 5.040 -5.438 1.00 97.06 393 LEU A O 1
ATOM 3131 N N . GLY A 1 394 ? 17.027 4.462 -4.549 1.00 97.19 394 GLY A N 1
ATOM 3132 C CA . GLY A 1 394 ? 16.946 3.117 -5.122 1.00 97.19 394 GLY A CA 1
ATOM 3133 C C . GLY A 1 394 ? 16.984 3.060 -6.646 1.00 97.19 394 GLY A C 1
ATOM 3134 O O . GLY A 1 394 ? 17.405 2.050 -7.217 1.00 97.19 394 GLY A O 1
ATOM 3135 N N . MET A 1 395 ? 16.604 4.145 -7.324 1.00 95.38 395 MET A N 1
ATOM 3136 C CA . MET A 1 395 ? 16.606 4.212 -8.787 1.00 95.38 395 MET A CA 1
ATOM 3137 C C . MET A 1 395 ? 18.004 3.988 -9.386 1.00 95.38 395 MET A C 1
ATOM 3139 O O . MET A 1 395 ? 18.127 3.364 -10.440 1.00 95.38 395 MET A O 1
ATOM 3143 N N . TYR A 1 396 ? 19.059 4.407 -8.680 1.00 95.56 396 TYR A N 1
ATOM 3144 C CA . TYR A 1 396 ? 20.455 4.241 -9.101 1.00 95.56 396 TYR A CA 1
ATOM 3145 C C . TYR A 1 396 ? 21.041 2.849 -8.833 1.00 95.56 396 TYR A C 1
ATOM 3147 O O . TYR A 1 396 ? 22.171 2.585 -9.230 1.00 95.56 396 TYR A O 1
ATOM 3155 N N . TYR A 1 397 ? 20.301 1.957 -8.170 1.00 97.31 397 TYR A N 1
ATOM 3156 C CA . TYR A 1 397 ? 20.786 0.617 -7.826 1.00 97.31 397 TYR A CA 1
ATOM 3157 C C . TYR A 1 397 ? 19.931 -0.473 -8.464 1.00 97.31 397 TYR A C 1
ATOM 3159 O O . TYR A 1 397 ? 20.445 -1.350 -9.154 1.00 97.31 397 TYR A O 1
ATOM 3167 N N . THR A 1 398 ? 18.621 -0.413 -8.240 1.00 97.38 398 THR A N 1
ATOM 3168 C CA . THR A 1 398 ? 17.672 -1.495 -8.542 1.00 97.38 398 THR A CA 1
ATOM 3169 C C . THR A 1 398 ? 16.471 -1.019 -9.364 1.00 97.38 398 THR A C 1
ATOM 3171 O O . THR A 1 398 ? 15.597 -1.819 -9.708 1.00 97.38 398 THR A O 1
ATOM 3174 N N . GLY A 1 399 ? 16.390 0.286 -9.650 1.00 95.25 399 GLY A N 1
ATOM 3175 C CA . GLY A 1 399 ? 15.189 0.924 -10.190 1.00 95.25 399 GLY A CA 1
ATOM 3176 C C . GLY A 1 399 ? 14.101 1.173 -9.137 1.00 95.25 399 GLY A C 1
ATOM 3177 O O . GLY A 1 399 ? 12.968 1.430 -9.526 1.00 95.25 399 GLY A O 1
ATOM 3178 N N . ALA A 1 400 ? 14.433 1.054 -7.842 1.00 96.62 400 ALA A N 1
ATOM 3179 C CA . ALA A 1 400 ? 13.524 1.186 -6.698 1.00 96.62 400 ALA A CA 1
ATOM 3180 C C . ALA A 1 400 ? 12.270 0.301 -6.817 1.00 96.62 400 ALA A C 1
ATOM 3182 O O . ALA A 1 400 ? 11.191 0.750 -7.201 1.00 96.62 400 ALA A O 1
ATOM 3183 N N . GLY A 1 401 ? 12.421 -0.989 -6.514 1.00 94.50 401 GLY A N 1
ATOM 3184 C CA . GLY A 1 401 ? 11.308 -1.931 -6.492 1.00 94.50 401 GLY A CA 1
ATOM 3185 C C . GLY A 1 401 ? 10.340 -1.593 -5.368 1.00 94.50 401 GLY A C 1
ATOM 3186 O O . GLY A 1 401 ? 9.217 -1.172 -5.639 1.00 94.50 401 GLY A O 1
ATOM 3187 N N . MET A 1 402 ? 10.772 -1.798 -4.116 1.00 97.31 402 MET A N 1
ATOM 3188 C CA . MET A 1 402 ? 10.069 -1.561 -2.836 1.00 97.31 402 MET A CA 1
ATOM 3189 C C . MET A 1 402 ? 8.705 -2.255 -2.678 1.00 97.31 402 MET A C 1
ATOM 3191 O O . MET A 1 402 ? 8.122 -2.281 -1.596 1.00 97.31 402 MET A O 1
ATOM 3195 N N . ASN A 1 403 ? 8.174 -2.794 -3.768 1.00 98.50 403 ASN A N 1
ATOM 3196 C CA . ASN A 1 403 ? 6.844 -3.329 -3.920 1.00 98.50 403 ASN A CA 1
ATOM 3197 C C . ASN A 1 403 ? 6.911 -4.511 -4.902 1.00 98.50 403 ASN A C 1
ATOM 3199 O O . ASN A 1 403 ? 7.141 -4.306 -6.104 1.00 98.50 403 ASN A O 1
ATOM 3203 N N . PRO A 1 404 ? 6.699 -5.747 -4.419 1.00 98.75 404 PRO A N 1
ATOM 3204 C CA . PRO A 1 404 ? 6.732 -6.922 -5.275 1.00 98.75 404 PRO A CA 1
ATOM 3205 C C . PRO A 1 404 ? 5.705 -6.884 -6.414 1.00 98.75 404 PRO A C 1
ATOM 3207 O O . PRO A 1 404 ? 6.055 -7.226 -7.540 1.00 98.75 404 PRO A O 1
ATOM 3210 N N . ALA A 1 405 ? 4.482 -6.385 -6.187 1.00 98.62 405 ALA A N 1
ATOM 3211 C CA . ALA A 1 405 ? 3.445 -6.304 -7.223 1.00 98.62 405 ALA A CA 1
ATOM 3212 C C . ALA A 1 405 ? 3.833 -5.331 -8.355 1.00 98.62 405 ALA A C 1
ATOM 3214 O O . ALA A 1 405 ? 3.670 -5.646 -9.537 1.00 98.62 405 ALA A O 1
ATOM 3215 N N . ARG A 1 406 ? 4.432 -4.183 -8.007 1.00 98.44 406 ARG A N 1
ATOM 3216 C CA . ARG A 1 406 ? 4.962 -3.193 -8.967 1.00 98.44 406 ARG A CA 1
ATOM 3217 C C . ARG A 1 406 ? 6.071 -3.759 -9.846 1.00 98.44 406 ARG A C 1
ATOM 3219 O O . ARG A 1 406 ? 6.146 -3.414 -11.023 1.00 98.44 406 ARG A O 1
ATOM 3226 N N . SER A 1 407 ? 6.933 -4.602 -9.280 1.00 98.44 407 SER A N 1
ATOM 3227 C CA . SER A 1 407 ? 8.000 -5.280 -10.025 1.00 98.44 407 SER A CA 1
ATOM 3228 C C . SER A 1 407 ? 7.457 -6.454 -10.847 1.00 98.44 407 SER A C 1
ATOM 3230 O O . SER A 1 407 ? 7.944 -6.728 -11.943 1.00 98.44 407 SER A O 1
ATOM 3232 N N . PHE A 1 408 ? 6.455 -7.163 -10.321 1.00 98.50 408 PHE A N 1
ATOM 3233 C CA . PHE A 1 408 ? 5.851 -8.361 -10.908 1.00 98.50 408 PHE A CA 1
ATOM 3234 C C . PHE A 1 408 ? 5.096 -8.066 -12.202 1.00 98.50 408 PHE A C 1
ATOM 3236 O O . PHE A 1 408 ? 5.276 -8.771 -13.193 1.00 98.50 408 PHE A O 1
ATOM 3243 N N . ALA A 1 409 ? 4.295 -7.003 -12.227 1.00 98.19 409 ALA A N 1
ATOM 3244 C CA . ALA A 1 409 ? 3.453 -6.695 -13.376 1.00 98.19 409 ALA A CA 1
ATOM 3245 C C . ALA A 1 409 ? 4.211 -6.528 -14.713 1.00 98.19 409 ALA A C 1
ATOM 3247 O O . ALA A 1 409 ? 3.879 -7.235 -15.671 1.00 98.19 409 ALA A O 1
ATOM 3248 N N . PRO A 1 410 ? 5.249 -5.672 -14.821 1.00 97.44 410 PRO A N 1
ATOM 3249 C CA . PRO A 1 410 ? 6.030 -5.576 -16.052 1.00 97.44 410 PRO A CA 1
ATOM 3250 C C . PRO A 1 410 ? 6.837 -6.856 -16.328 1.00 97.44 410 PRO A C 1
ATOM 3252 O O . PRO A 1 410 ? 7.016 -7.214 -17.492 1.00 97.44 410 PRO A O 1
ATOM 3255 N N . ALA A 1 411 ? 7.276 -7.591 -15.297 1.00 97.94 411 ALA A N 1
ATOM 3256 C CA . ALA A 1 411 ? 8.016 -8.846 -15.470 1.00 97.94 411 ALA A CA 1
ATOM 3257 C C . ALA A 1 411 ? 7.167 -9.917 -16.172 1.00 97.94 411 ALA A C 1
ATOM 3259 O O . ALA A 1 411 ? 7.636 -10.569 -17.105 1.00 97.94 411 ALA A O 1
ATOM 3260 N N . VAL A 1 412 ? 5.896 -10.044 -15.783 1.00 97.94 412 VAL A N 1
ATOM 3261 C CA . VAL A 1 412 ? 4.932 -10.959 -16.410 1.00 97.94 412 VAL A CA 1
ATOM 3262 C C . VAL A 1 412 ? 4.625 -10.546 -17.846 1.00 97.94 412 VAL A C 1
ATOM 3264 O O . VAL A 1 412 ? 4.706 -11.385 -18.744 1.00 97.94 412 VAL A O 1
ATOM 3267 N N . LEU A 1 413 ? 4.313 -9.265 -18.085 1.00 96.19 413 LEU A N 1
ATOM 3268 C CA . LEU A 1 413 ? 3.951 -8.780 -19.424 1.00 96.19 413 LEU A CA 1
ATOM 3269 C C . LEU A 1 413 ? 5.078 -8.972 -20.446 1.00 96.19 413 LEU A C 1
ATOM 3271 O O . LEU A 1 413 ? 4.810 -9.307 -21.598 1.00 96.19 413 LEU A O 1
ATOM 3275 N N . PHE A 1 414 ? 6.333 -8.809 -20.024 1.00 95.19 414 PHE A N 1
ATOM 3276 C CA . PHE A 1 414 ? 7.509 -8.960 -20.888 1.00 95.19 414 PHE A CA 1
ATOM 3277 C C . PHE A 1 414 ? 8.201 -10.321 -20.751 1.00 95.19 414 PHE A C 1
ATOM 3279 O O . PHE A 1 414 ? 9.232 -10.542 -21.385 1.00 95.19 414 PHE A O 1
ATOM 3286 N N . ARG A 1 415 ? 7.649 -11.236 -19.939 1.00 96.88 415 ARG A N 1
ATOM 3287 C CA . ARG A 1 415 ? 8.221 -12.559 -19.622 1.00 96.88 415 ARG A CA 1
ATOM 3288 C C . ARG A 1 415 ? 9.697 -12.493 -19.212 1.00 96.88 415 ARG A C 1
ATOM 3290 O O . ARG A 1 415 ? 10.483 -13.380 -19.541 1.00 96.88 415 ARG A O 1
ATOM 3297 N N . ASN A 1 416 ? 10.076 -11.436 -18.499 1.00 95.94 416 ASN A N 1
ATOM 3298 C CA . ASN A 1 416 ? 11.446 -11.197 -18.069 1.00 95.94 416 ASN A CA 1
ATOM 3299 C C . ASN A 1 416 ? 11.523 -11.191 -16.543 1.00 95.94 416 ASN A C 1
ATOM 3301 O O . ASN A 1 416 ? 11.128 -10.227 -15.892 1.00 95.94 416 ASN A O 1
ATOM 3305 N N . PHE A 1 417 ? 12.076 -12.273 -15.999 1.00 97.12 417 PHE A N 1
ATOM 3306 C CA . PHE A 1 417 ? 12.234 -12.492 -14.563 1.00 97.12 417 PHE A CA 1
ATOM 3307 C C . PHE A 1 417 ? 13.705 -12.492 -14.118 1.00 97.12 417 PHE A C 1
ATOM 3309 O O . PHE A 1 417 ? 14.039 -13.018 -13.053 1.00 97.12 417 PHE A O 1
ATOM 3316 N N . ILE A 1 418 ? 14.607 -11.913 -14.918 1.00 96.81 418 ILE A N 1
ATOM 3317 C CA . ILE A 1 418 ? 16.030 -11.825 -14.570 1.00 96.81 418 ILE A CA 1
ATOM 3318 C C . ILE A 1 418 ? 16.178 -11.063 -13.249 1.00 96.81 418 ILE A C 1
ATOM 3320 O O . ILE A 1 418 ? 15.699 -9.941 -13.111 1.00 96.81 418 ILE A O 1
ATOM 3324 N N . ASN A 1 419 ? 16.839 -11.691 -12.271 1.00 97.19 419 ASN A N 1
ATOM 3325 C CA . ASN A 1 419 ? 17.048 -11.170 -10.913 1.00 97.19 419 ASN A CA 1
ATOM 3326 C C . ASN A 1 419 ? 15.753 -10.805 -10.159 1.00 97.19 419 ASN A C 1
ATOM 3328 O O . ASN A 1 419 ? 15.806 -10.132 -9.133 1.00 97.19 419 ASN A O 1
ATOM 3332 N N . HIS A 1 420 ? 14.592 -11.271 -10.629 1.00 97.94 420 HIS A N 1
ATOM 3333 C CA . HIS A 1 420 ? 13.295 -10.821 -10.128 1.00 97.94 420 HIS A CA 1
ATOM 3334 C C . HIS A 1 420 ? 13.058 -11.153 -8.651 1.00 97.94 420 HIS A C 1
ATOM 3336 O O . HIS A 1 420 ? 12.390 -10.407 -7.940 1.00 97.94 420 HIS A O 1
ATOM 3342 N N . TRP A 1 421 ? 13.653 -12.248 -8.173 1.00 98.12 421 TRP A N 1
ATOM 3343 C CA . TRP A 1 421 ? 13.568 -12.683 -6.780 1.00 98.12 421 TRP A CA 1
ATOM 3344 C C . TRP A 1 421 ? 14.046 -11.610 -5.787 1.00 98.12 421 TRP A C 1
ATOM 3346 O O . TRP A 1 421 ? 13.518 -11.539 -4.679 1.00 98.12 421 TRP A O 1
ATOM 3356 N N . VAL A 1 422 ? 14.981 -10.737 -6.190 1.00 98.38 422 VAL A N 1
ATOM 3357 C CA . VAL A 1 422 ? 15.483 -9.620 -5.370 1.00 98.38 422 VAL A CA 1
ATOM 3358 C C . VAL A 1 422 ? 14.338 -8.693 -4.955 1.00 98.38 422 VAL A C 1
ATOM 3360 O O . VAL A 1 422 ? 14.287 -8.247 -3.811 1.00 98.38 422 VAL A O 1
ATOM 3363 N N . TYR A 1 423 ? 13.375 -8.474 -5.852 1.00 98.50 423 TYR A N 1
ATOM 3364 C CA . TYR A 1 423 ? 12.222 -7.596 -5.641 1.00 98.50 423 TYR A CA 1
ATOM 3365 C C . TYR A 1 423 ? 11.085 -8.232 -4.834 1.00 98.50 423 TYR A C 1
ATOM 3367 O O . TYR A 1 423 ? 10.084 -7.571 -4.571 1.00 98.50 423 TYR A O 1
ATOM 3375 N N . TRP A 1 424 ? 11.238 -9.493 -4.427 1.00 98.56 424 TRP A N 1
ATOM 3376 C CA . TRP A 1 424 ? 10.363 -10.158 -3.461 1.00 98.56 424 TRP A CA 1
ATOM 3377 C C . TRP A 1 424 ? 11.077 -10.320 -2.124 1.00 98.56 424 TRP A C 1
ATOM 3379 O O . TRP A 1 424 ? 10.585 -9.863 -1.096 1.00 98.56 424 TRP A O 1
ATOM 3389 N N . VAL A 1 425 ? 12.271 -10.917 -2.146 1.00 98.50 425 VAL A N 1
ATOM 3390 C CA . VAL A 1 425 ? 13.054 -11.217 -0.942 1.00 98.50 425 VAL A CA 1
ATOM 3391 C C . VAL A 1 425 ? 13.501 -9.943 -0.233 1.00 98.50 425 VAL A C 1
ATOM 3393 O O . VAL A 1 425 ? 13.308 -9.830 0.974 1.00 98.50 425 VAL A O 1
ATOM 3396 N N . GLY A 1 426 ? 14.050 -8.969 -0.966 1.00 98.56 426 GLY A N 1
ATOM 3397 C CA . GLY A 1 426 ? 14.494 -7.702 -0.386 1.00 98.56 426 GLY A CA 1
ATOM 3398 C C . GLY A 1 426 ? 13.349 -6.969 0.320 1.00 98.56 426 GLY A C 1
ATOM 3399 O O . GLY A 1 426 ? 13.437 -6.741 1.528 1.00 98.56 426 GLY A O 1
ATOM 3400 N N . PRO A 1 427 ? 12.235 -6.678 -0.379 1.00 98.69 427 PRO A N 1
ATOM 3401 C CA . PRO A 1 427 ? 11.092 -6.020 0.237 1.00 98.69 427 PRO A CA 1
ATOM 3402 C C . PRO A 1 427 ? 10.433 -6.806 1.375 1.00 98.69 427 PRO A C 1
ATOM 3404 O O . PRO A 1 427 ? 10.090 -6.197 2.383 1.00 98.69 427 PRO A O 1
ATOM 3407 N N . PHE A 1 428 ? 10.295 -8.134 1.292 1.00 98.62 428 PHE A N 1
ATOM 3408 C CA . PHE A 1 428 ? 9.724 -8.908 2.404 1.00 98.62 428 PHE A CA 1
ATOM 3409 C C . PHE A 1 428 ? 10.605 -8.909 3.651 1.00 98.62 428 PHE A C 1
ATOM 3411 O O . PHE A 1 428 ? 10.084 -8.733 4.752 1.00 98.62 428 PHE A O 1
ATOM 3418 N N . ILE A 1 429 ? 11.925 -9.055 3.499 1.00 98.62 429 ILE A N 1
ATOM 3419 C CA . ILE A 1 429 ? 12.855 -8.948 4.630 1.00 98.62 429 ILE A CA 1
ATOM 3420 C C . ILE A 1 429 ? 12.810 -7.530 5.204 1.00 98.62 429 ILE A C 1
ATOM 3422 O O . ILE A 1 429 ? 12.692 -7.369 6.415 1.00 98.62 429 ILE A O 1
ATOM 3426 N N . GLY A 1 430 ? 12.848 -6.502 4.351 1.00 98.56 430 GLY A N 1
ATOM 3427 C CA . GLY A 1 430 ? 12.736 -5.107 4.778 1.00 98.56 430 GLY A CA 1
ATOM 3428 C C . GLY A 1 430 ? 11.434 -4.822 5.526 1.00 98.56 430 GLY A C 1
ATOM 3429 O O . GLY A 1 430 ? 11.463 -4.194 6.580 1.00 98.56 430 GLY A O 1
ATOM 3430 N N . GLY A 1 431 ? 10.307 -5.337 5.034 1.00 98.31 431 GLY A N 1
ATOM 3431 C CA . GLY A 1 431 ? 9.008 -5.187 5.681 1.00 98.31 431 GLY A CA 1
ATOM 3432 C C . GLY A 1 431 ? 8.915 -5.915 7.020 1.00 98.31 431 GLY A C 1
ATOM 3433 O O . GLY A 1 431 ? 8.481 -5.321 8.005 1.00 98.31 431 GLY A O 1
ATOM 3434 N N . ALA A 1 432 ? 9.401 -7.156 7.103 1.00 98.25 432 ALA A N 1
ATOM 3435 C CA . ALA A 1 432 ? 9.478 -7.877 8.371 1.00 98.25 432 ALA A CA 1
ATOM 3436 C C . ALA A 1 432 ? 10.362 -7.132 9.379 1.00 98.25 432 ALA A C 1
ATOM 3438 O O . ALA A 1 432 ? 9.909 -6.827 10.478 1.00 98.25 432 ALA A O 1
ATOM 3439 N N . LEU A 1 433 ? 11.584 -6.755 8.998 1.00 98.25 433 LEU A N 1
ATOM 3440 C CA . LEU A 1 433 ? 12.480 -5.998 9.873 1.00 98.25 433 LEU A CA 1
ATOM 3441 C C . LEU A 1 433 ? 11.879 -4.653 10.295 1.00 98.25 433 LEU A C 1
ATOM 3443 O O . LEU A 1 433 ? 12.009 -4.284 11.455 1.00 98.25 433 LEU A O 1
ATOM 3447 N N . GLY A 1 434 ? 11.193 -3.949 9.391 1.00 97.88 434 GLY A N 1
ATOM 3448 C CA . GLY A 1 434 ? 10.503 -2.697 9.696 1.00 97.88 434 GLY A CA 1
ATOM 3449 C C . GLY A 1 434 ? 9.392 -2.873 10.732 1.00 97.88 434 GLY A C 1
ATOM 3450 O O . GLY A 1 434 ? 9.357 -2.129 11.711 1.00 97.88 434 GLY A O 1
ATOM 3451 N N . SER A 1 435 ? 8.539 -3.891 10.565 1.00 96.38 435 SER A N 1
ATOM 3452 C CA . SER A 1 435 ? 7.496 -4.217 11.550 1.00 96.38 435 SER A CA 1
ATOM 3453 C C . SER A 1 435 ? 8.083 -4.606 12.907 1.00 96.38 435 SER A C 1
ATOM 3455 O O . SER A 1 435 ? 7.657 -4.076 13.929 1.00 96.38 435 SER A O 1
ATOM 3457 N N . LEU A 1 436 ? 9.118 -5.455 12.927 1.00 95.75 436 LEU A N 1
ATOM 3458 C CA . LEU A 1 436 ? 9.763 -5.899 14.162 1.00 95.75 436 LEU A CA 1
ATOM 3459 C C . LEU A 1 436 ? 10.453 -4.737 14.886 1.00 95.75 436 LEU A C 1
ATOM 3461 O O . LEU A 1 436 ? 10.318 -4.586 16.098 1.00 95.75 436 LEU A O 1
ATOM 3465 N N . LEU A 1 437 ? 11.162 -3.889 14.139 1.00 96.94 437 LEU A N 1
ATOM 3466 C CA . LEU A 1 437 ? 11.809 -2.695 14.670 1.00 96.94 437 LEU A CA 1
ATOM 3467 C C . LEU A 1 437 ? 10.782 -1.756 15.311 1.00 96.94 437 LEU A C 1
ATOM 3469 O O . LEU A 1 437 ? 11.017 -1.251 16.407 1.00 96.94 437 LEU A O 1
ATOM 3473 N N . TYR A 1 438 ? 9.639 -1.535 14.665 1.00 95.94 438 TYR A N 1
ATOM 3474 C CA . TYR A 1 438 ? 8.612 -0.663 15.220 1.00 95.94 438 TYR A CA 1
ATOM 3475 C C . TYR A 1 438 ? 7.927 -1.281 16.451 1.00 95.94 438 TYR A C 1
ATOM 3477 O O . TYR A 1 438 ? 7.927 -0.668 17.517 1.00 95.94 438 TYR A O 1
ATOM 3485 N N . ASP A 1 439 ? 7.421 -2.511 16.336 1.00 92.25 439 ASP A N 1
ATOM 3486 C CA . ASP A 1 439 ? 6.567 -3.140 17.352 1.00 92.25 439 ASP A CA 1
ATOM 3487 C C . ASP A 1 439 ? 7.304 -3.696 18.572 1.00 92.25 439 ASP A C 1
ATOM 3489 O O . ASP A 1 439 ? 6.650 -3.985 19.575 1.00 92.25 439 ASP A O 1
ATOM 3493 N N . PHE A 1 440 ? 8.623 -3.897 18.504 1.00 91.75 440 PHE A N 1
ATOM 3494 C CA . PHE A 1 440 ? 9.404 -4.440 19.624 1.00 91.75 440 PHE A CA 1
ATOM 3495 C C . PHE A 1 440 ? 10.468 -3.484 20.160 1.00 91.75 440 PHE A C 1
ATOM 3497 O O . PHE A 1 440 ? 10.882 -3.645 21.304 1.00 91.75 440 PHE A O 1
ATOM 3504 N N . ILE A 1 441 ? 10.918 -2.504 19.368 1.00 94.12 441 ILE A N 1
ATOM 3505 C CA . ILE A 1 441 ? 12.025 -1.620 19.762 1.00 94.12 441 ILE A CA 1
ATOM 3506 C C . ILE A 1 441 ? 11.559 -0.168 19.873 1.00 94.12 441 ILE A C 1
ATOM 3508 O O . ILE A 1 441 ? 11.719 0.436 20.928 1.00 94.12 441 ILE A O 1
ATOM 3512 N N . LEU A 1 442 ? 11.003 0.410 18.803 1.00 93.50 442 LEU A N 1
ATOM 3513 C CA . LEU A 1 442 ? 10.714 1.848 18.763 1.00 93.50 442 LEU A CA 1
ATOM 3514 C C . LEU A 1 442 ? 9.458 2.226 19.549 1.00 93.50 442 LEU A C 1
ATOM 3516 O O . LEU A 1 442 ? 9.478 3.199 20.299 1.00 93.50 442 LEU A O 1
ATOM 3520 N N . PHE A 1 443 ? 8.363 1.487 19.361 1.00 92.00 443 PHE A N 1
ATOM 3521 C CA . PHE A 1 443 ? 7.103 1.755 20.045 1.00 92.00 443 PHE A CA 1
ATOM 3522 C C . PHE A 1 443 ? 6.366 0.448 20.389 1.00 92.00 443 PHE A C 1
ATOM 3524 O O . PHE A 1 443 ? 5.403 0.059 19.711 1.00 92.00 443 PHE A O 1
ATOM 3531 N N . PRO A 1 444 ? 6.834 -0.255 21.444 1.00 90.19 444 PRO A N 1
ATOM 3532 C CA . PRO A 1 444 ? 6.453 -1.632 21.707 1.00 90.19 444 PRO A CA 1
ATOM 3533 C C . PRO A 1 444 ? 4.944 -1.864 21.788 1.00 90.19 444 PRO A C 1
ATOM 3535 O O . PRO A 1 444 ? 4.221 -1.125 22.461 1.00 90.19 444 PRO A O 1
ATOM 3538 N N . ARG A 1 445 ? 4.445 -2.899 21.107 1.00 83.69 445 ARG A N 1
ATOM 3539 C CA . ARG A 1 445 ? 3.045 -3.337 21.189 1.00 83.69 445 ARG A CA 1
ATOM 3540 C C . ARG A 1 445 ? 2.949 -4.584 22.066 1.00 83.69 445 ARG A C 1
ATOM 3542 O O . ARG A 1 445 ? 3.263 -5.696 21.636 1.00 83.69 445 ARG A O 1
ATOM 3549 N N . MET A 1 446 ? 2.491 -4.383 23.298 1.00 79.38 446 MET A N 1
ATOM 3550 C CA . MET A 1 446 ? 2.237 -5.455 24.260 1.00 79.38 446 MET A CA 1
ATOM 3551 C C . MET A 1 446 ? 0.953 -6.190 23.855 1.00 79.38 446 MET A C 1
ATOM 3553 O O . MET A 1 446 ? -0.142 -5.754 24.180 1.00 79.38 446 MET A O 1
ATOM 3557 N N . ARG A 1 447 ? 1.096 -7.266 23.076 1.00 80.62 447 ARG A N 1
ATOM 3558 C CA . ARG A 1 447 ? 0.025 -8.227 22.770 1.00 80.62 447 ARG A CA 1
ATOM 3559 C C . ARG A 1 447 ? 0.441 -9.599 23.262 1.00 80.62 447 ARG A C 1
ATOM 3561 O O . ARG A 1 447 ? 1.568 -10.022 22.974 1.00 80.62 447 ARG A O 1
ATOM 3568 N N . SER A 1 448 ? -0.468 -10.285 23.943 1.00 83.81 448 SER A N 1
ATOM 3569 C CA . SER A 1 448 ? -0.279 -11.676 24.351 1.00 83.81 448 SER A CA 1
ATOM 3570 C C . SER A 1 448 ? -0.105 -12.576 23.125 1.00 83.81 448 SER A C 1
ATOM 3572 O O . SER A 1 448 ? -0.582 -12.277 22.026 1.00 83.81 448 SER A O 1
ATOM 3574 N N . PHE A 1 449 ? 0.578 -13.708 23.304 1.00 82.00 449 PHE A N 1
ATOM 3575 C CA . PHE A 1 449 ? 0.734 -14.706 22.246 1.00 82.00 449 PHE A CA 1
ATOM 3576 C C . PHE A 1 449 ? -0.627 -15.172 21.711 1.00 82.00 449 PHE A C 1
ATOM 3578 O O . PHE A 1 449 ? -0.818 -15.250 20.498 1.00 82.00 449 PHE A O 1
ATOM 3585 N N . SER A 1 450 ? -1.600 -15.377 22.602 1.00 83.81 450 SER A N 1
ATOM 3586 C CA . SER A 1 450 ? -2.960 -15.780 22.231 1.00 83.81 450 SER A CA 1
ATOM 3587 C C . SER A 1 450 ? -3.654 -14.740 21.349 1.00 83.81 450 SER A C 1
ATOM 3589 O O . SER A 1 450 ? -4.257 -15.102 20.343 1.00 83.81 450 SER A O 1
ATOM 3591 N N . GLU A 1 451 ? -3.507 -13.448 21.658 1.00 82.69 451 GLU A N 1
ATOM 3592 C CA . GLU A 1 451 ? -4.089 -12.351 20.867 1.00 82.69 451 GLU A CA 1
ATOM 3593 C C . GLU A 1 451 ? -3.452 -12.250 19.479 1.00 82.69 451 GLU A C 1
ATOM 3595 O O . GLU A 1 451 ? -4.138 -12.026 18.483 1.00 82.69 451 GLU A O 1
ATOM 3600 N N . ARG A 1 452 ? -2.133 -12.463 19.387 1.00 84.00 452 ARG A N 1
ATOM 3601 C CA . ARG A 1 452 ? -1.419 -12.491 18.102 1.00 84.00 452 ARG A CA 1
ATOM 3602 C C . ARG A 1 452 ? -1.924 -13.629 17.216 1.00 84.00 452 ARG A C 1
ATOM 3604 O O . ARG A 1 452 ? -2.200 -13.409 16.039 1.00 84.00 452 ARG A O 1
ATOM 3611 N N . ILE A 1 453 ? -2.088 -14.827 17.779 1.00 85.31 453 ILE A N 1
ATOM 3612 C CA . ILE A 1 453 ? -2.629 -15.981 17.050 1.00 85.31 453 ILE A CA 1
ATOM 3613 C C . ILE A 1 453 ? -4.092 -15.748 16.653 1.00 85.31 453 ILE A C 1
ATOM 3615 O O . ILE A 1 453 ? -4.463 -16.062 15.522 1.00 85.31 453 ILE A O 1
ATOM 3619 N N . ALA A 1 454 ? -4.906 -15.161 17.533 1.00 82.06 454 ALA A N 1
ATOM 3620 C CA . ALA A 1 454 ? -6.297 -14.828 17.238 1.00 82.06 454 ALA A CA 1
ATOM 3621 C C . ALA A 1 454 ? -6.413 -13.842 16.062 1.00 82.06 454 ALA A C 1
ATOM 3623 O O . ALA A 1 454 ? -7.156 -14.091 15.110 1.00 82.06 454 ALA A O 1
ATOM 3624 N N . ALA A 1 455 ? -5.603 -12.777 16.068 1.00 82.00 455 ALA A N 1
ATOM 3625 C CA . ALA A 1 455 ? -5.555 -11.804 14.980 1.00 82.00 455 ALA A CA 1
ATOM 3626 C C . ALA A 1 455 ? -5.147 -12.447 13.642 1.00 82.00 455 ALA A C 1
ATOM 3628 O O . ALA A 1 455 ? -5.765 -12.182 12.612 1.00 82.00 455 ALA A O 1
ATOM 3629 N N . LEU A 1 456 ? -4.156 -13.348 13.651 1.00 86.50 456 LEU A N 1
ATOM 3630 C CA . LEU A 1 456 ? -3.716 -14.071 12.452 1.00 86.50 456 LEU A CA 1
ATOM 3631 C C . LEU A 1 456 ? -4.779 -15.034 11.905 1.00 86.50 456 LEU A C 1
ATOM 3633 O O . LEU A 1 456 ? -4.890 -15.187 10.686 1.00 86.50 456 LEU A O 1
ATOM 3637 N N . LYS A 1 457 ? -5.565 -15.664 12.785 1.00 82.00 457 LYS A N 1
ATOM 3638 C CA . LYS A 1 457 ? -6.677 -16.554 12.412 1.00 82.00 457 LYS A CA 1
ATOM 3639 C C . LYS A 1 457 ? -7.923 -15.803 11.936 1.00 82.00 457 LYS A C 1
ATOM 3641 O O . LYS A 1 457 ? -8.823 -16.437 11.386 1.00 82.00 457 LYS A O 1
ATOM 3646 N N . GLY A 1 458 ? -7.995 -14.490 12.159 1.00 73.88 458 GLY A N 1
ATOM 3647 C CA . GLY A 1 458 ? -9.211 -13.715 11.922 1.00 73.88 458 GLY A CA 1
ATOM 3648 C C . GLY A 1 458 ? -10.349 -14.120 12.863 1.00 73.88 458 GLY A C 1
ATOM 3649 O O . GLY A 1 458 ? -11.513 -13.940 12.532 1.00 73.88 458 GLY A O 1
ATOM 3650 N N . SER A 1 459 ? -10.058 -14.717 14.022 1.00 63.28 459 SER A N 1
ATOM 3651 C CA . SER A 1 459 ? -11.079 -14.930 15.049 1.00 63.28 459 SER A CA 1
ATOM 3652 C C . SER A 1 459 ? -11.343 -13.593 15.734 1.00 63.28 459 SER A C 1
ATOM 3654 O O . SER A 1 459 ? -10.389 -12.943 16.166 1.00 63.28 459 SER A O 1
ATOM 3656 N N . GLN A 1 460 ? -12.610 -13.173 15.822 1.00 50.47 460 GLN A N 1
ATOM 3657 C CA . GLN A 1 460 ? -12.983 -12.006 16.620 1.00 50.47 460 GLN A CA 1
ATOM 3658 C C . GLN A 1 460 ? -12.349 -12.113 18.010 1.00 50.47 460 GLN A C 1
ATOM 3660 O O . GLN A 1 460 ? -12.394 -13.168 18.643 1.00 50.47 460 GLN A O 1
ATOM 3665 N N . HIS A 1 461 ? -11.820 -10.997 18.507 1.00 38.88 461 HIS A N 1
ATOM 3666 C CA . HIS A 1 461 ? -11.890 -10.778 19.938 1.00 38.88 461 HIS A CA 1
ATOM 3667 C C . HIS A 1 461 ? -13.383 -10.793 20.284 1.00 38.88 461 HIS A C 1
ATOM 3669 O O . HIS A 1 461 ? -14.098 -9.847 19.961 1.00 38.88 461 HIS A O 1
ATOM 3675 N N . ALA A 1 462 ? -13.859 -11.864 20.925 1.00 29.47 462 ALA A N 1
ATOM 3676 C CA . ALA A 1 462 ? -14.826 -11.639 21.984 1.00 29.47 462 ALA A CA 1
ATOM 3677 C C . ALA A 1 462 ? -14.161 -10.593 22.883 1.00 29.47 462 ALA A C 1
ATOM 3679 O O . ALA A 1 462 ? -13.005 -10.784 23.277 1.00 29.47 462 ALA A O 1
ATOM 3680 N N . GLU A 1 463 ? -14.799 -9.440 23.066 1.00 28.28 463 GLU A N 1
ATOM 3681 C CA . GLU A 1 463 ? -14.344 -8.459 24.043 1.00 28.28 463 GLU A CA 1
ATOM 3682 C C . GLU A 1 463 ? -14.237 -9.207 25.373 1.00 28.28 463 GLU A C 1
ATOM 3684 O O . GLU A 1 463 ? -15.243 -9.567 25.978 1.00 28.28 463 GLU A O 1
ATOM 3689 N N . ALA A 1 464 ? -13.009 -9.560 25.756 1.00 26.52 464 ALA A N 1
ATOM 3690 C CA . ALA A 1 464 ? -12.745 -10.142 27.050 1.00 26.52 464 ALA A CA 1
ATOM 3691 C C . ALA A 1 464 ? -13.089 -9.050 28.057 1.00 26.52 464 ALA A C 1
ATOM 3693 O O . ALA A 1 464 ? -12.448 -7.997 28.088 1.00 26.52 464 ALA A O 1
ATOM 3694 N N . GLU A 1 465 ? -14.158 -9.291 28.805 1.00 28.03 465 GLU A N 1
ATOM 3695 C CA . GLU A 1 465 ? -14.568 -8.485 29.939 1.00 28.03 465 GLU A CA 1
ATOM 3696 C C . GLU A 1 465 ? -13.354 -8.175 30.827 1.00 28.03 465 GLU A C 1
ATOM 3698 O O . GLU A 1 465 ? -12.566 -9.056 31.170 1.00 28.03 465 GLU A O 1
ATOM 3703 N N . GLY A 1 466 ? -13.211 -6.890 31.156 1.00 35.59 466 GLY A N 1
ATOM 3704 C CA . GLY A 1 466 ? -12.405 -6.335 32.241 1.00 35.59 466 GLY A CA 1
ATOM 3705 C C . GLY A 1 466 ? -11.193 -7.134 32.726 1.00 35.59 466 GLY A C 1
ATOM 3706 O O . GLY A 1 466 ? -11.238 -7.730 33.801 1.00 35.59 466 GLY A O 1
ATOM 3707 N N . GLN A 1 467 ? -10.048 -6.995 32.057 1.00 26.19 467 GLN A N 1
ATOM 3708 C CA . GLN A 1 467 ? -8.767 -7.066 32.762 1.00 26.19 467 GLN A CA 1
ATOM 3709 C C . GLN A 1 467 ? -8.313 -5.650 33.108 1.00 26.19 467 GLN A C 1
ATOM 3711 O O . GLN A 1 467 ? -7.839 -4.893 32.264 1.00 26.19 467 GLN A O 1
ATOM 3716 N N . GLN A 1 468 ? -8.508 -5.296 34.381 1.00 28.59 468 GLN A N 1
ATOM 3717 C CA . GLN A 1 468 ? -7.862 -4.154 35.014 1.00 28.59 468 GLN A CA 1
ATOM 3718 C C . GLN A 1 468 ? -6.356 -4.219 34.752 1.00 28.59 468 GLN A C 1
ATOM 3720 O O . GLN A 1 468 ? -5.716 -5.220 35.067 1.00 28.59 468 GLN A O 1
ATOM 3725 N N . ASP A 1 469 ? -5.807 -3.134 34.215 1.00 29.22 469 ASP A N 1
ATOM 3726 C CA . ASP A 1 469 ? -4.375 -2.852 34.198 1.00 29.22 469 ASP A CA 1
ATOM 3727 C C . ASP A 1 469 ? -3.827 -2.942 35.639 1.00 29.22 469 ASP A C 1
ATOM 3729 O O . ASP A 1 469 ? -4.207 -2.117 36.488 1.00 29.22 469 ASP A O 1
ATOM 3733 N N . PRO A 1 470 ? -2.984 -3.938 35.981 1.00 31.98 470 PRO A N 1
ATOM 3734 C CA . PRO A 1 470 ? -2.329 -3.945 37.269 1.00 31.98 470 PRO A CA 1
ATOM 3735 C C . PRO A 1 470 ? -1.236 -2.880 37.217 1.00 31.98 470 PRO A C 1
ATOM 3737 O O . PRO A 1 470 ? -0.104 -3.115 36.793 1.00 31.98 470 PRO A O 1
ATOM 3740 N N . ARG A 1 471 ? -1.606 -1.681 37.679 1.00 31.64 471 ARG A N 1
ATOM 3741 C CA . ARG A 1 471 ? -0.671 -0.633 38.095 1.00 31.64 471 ARG A CA 1
ATOM 3742 C C . ARG A 1 471 ? 0.486 -1.279 38.858 1.00 31.64 471 ARG A C 1
ATOM 3744 O O . ARG A 1 471 ? 0.266 -2.062 39.777 1.00 31.64 471 ARG A O 1
ATOM 3751 N N . GLY A 1 472 ? 1.694 -0.960 38.405 1.00 39.03 472 GLY A N 1
ATOM 3752 C CA . GLY A 1 472 ? 2.876 -1.785 38.592 1.00 39.03 472 GLY A CA 1
ATOM 3753 C C . GLY A 1 472 ? 3.230 -2.160 40.028 1.00 39.03 472 GLY A C 1
ATOM 3754 O O . GLY A 1 472 ? 3.241 -1.329 40.932 1.00 39.03 472 GLY A O 1
ATOM 3755 N N . GLU A 1 473 ? 3.679 -3.403 40.161 1.00 28.69 473 GLU A N 1
ATOM 3756 C CA . GLU A 1 473 ? 4.696 -3.794 41.128 1.00 28.69 473 GLU A CA 1
ATOM 3757 C C . GLU A 1 473 ? 5.918 -4.335 40.364 1.00 28.69 473 GLU A C 1
ATOM 3759 O O . GLU A 1 473 ? 5.759 -4.978 39.321 1.00 28.69 473 GLU A O 1
ATOM 3764 N N . PRO A 1 474 ? 7.151 -4.063 40.826 1.00 30.12 474 PRO A N 1
ATOM 3765 C CA . PRO A 1 474 ? 8.351 -4.569 40.179 1.00 30.12 474 PRO A CA 1
ATOM 3766 C C . PRO A 1 474 ? 8.448 -6.080 40.417 1.00 30.12 474 PRO A C 1
ATOM 3768 O O . PRO A 1 474 ? 8.757 -6.527 41.519 1.00 30.12 474 PRO A O 1
ATOM 3771 N N . ILE A 1 475 ? 8.177 -6.876 39.382 1.00 33.25 475 ILE A N 1
ATOM 3772 C CA . ILE A 1 475 ? 8.300 -8.334 39.458 1.00 33.25 475 ILE A CA 1
ATOM 3773 C C . ILE A 1 475 ? 9.788 -8.695 39.408 1.00 33.25 475 ILE A C 1
ATOM 3775 O O . ILE A 1 475 ? 10.413 -8.718 38.346 1.00 33.25 475 ILE A O 1
ATOM 3779 N N . GLU A 1 476 ? 10.356 -8.970 40.584 1.00 30.61 476 GLU A N 1
ATOM 3780 C CA . GLU A 1 476 ? 11.594 -9.732 40.717 1.00 30.61 476 GLU A CA 1
ATOM 3781 C C . GLU A 1 476 ? 11.460 -11.093 40.016 1.00 30.61 476 GLU A C 1
ATOM 3783 O O . GLU A 1 476 ? 10.437 -11.776 40.103 1.00 30.61 476 GLU A O 1
ATOM 3788 N N . LEU A 1 477 ? 12.530 -11.486 39.322 1.00 31.38 477 LEU A N 1
ATOM 3789 C CA . LEU A 1 477 ? 12.676 -12.774 38.653 1.00 31.38 477 LEU A CA 1
ATOM 3790 C C . LEU A 1 477 ? 12.271 -13.949 39.557 1.00 31.38 477 LEU A C 1
ATOM 3792 O O . LEU A 1 477 ? 12.923 -14.221 40.565 1.00 31.38 477 LEU A O 1
ATOM 3796 N N . LYS A 1 478 ? 11.315 -14.760 39.094 1.00 26.66 478 LYS A N 1
ATOM 3797 C CA . LYS A 1 478 ? 11.281 -16.189 39.421 1.00 26.66 478 LYS A CA 1
ATOM 3798 C C . LYS A 1 478 ? 11.598 -17.016 38.186 1.00 26.66 478 LYS A C 1
ATOM 3800 O O . LYS A 1 478 ? 10.738 -17.397 37.402 1.00 26.66 478 LYS A O 1
ATOM 3805 N N . THR A 1 479 ? 12.884 -17.306 38.059 1.00 35.59 479 THR A N 1
ATOM 3806 C CA . THR A 1 479 ? 13.402 -18.517 37.430 1.00 35.59 479 THR A CA 1
ATOM 3807 C C . THR A 1 479 ? 12.784 -19.728 38.135 1.00 35.59 479 THR A C 1
ATOM 3809 O O . THR A 1 479 ? 12.903 -19.806 39.354 1.00 35.59 479 THR A O 1
ATOM 3812 N N . GLN A 1 480 ? 12.169 -20.640 37.371 1.00 28.19 480 GLN A N 1
ATOM 3813 C CA . GLN A 1 480 ? 11.918 -22.076 37.629 1.00 28.19 480 GLN A CA 1
ATOM 3814 C C . GLN A 1 480 ? 10.499 -22.499 37.214 1.00 28.19 480 GLN A C 1
ATOM 3816 O O . GLN A 1 480 ? 9.581 -22.468 38.025 1.00 28.19 480 GLN A O 1
ATOM 3821 N N . ALA A 1 481 ? 10.358 -22.933 35.958 1.00 28.97 481 ALA A N 1
ATOM 3822 C CA . ALA A 1 481 ? 9.762 -24.212 35.545 1.00 28.97 481 ALA A CA 1
ATOM 3823 C C . ALA A 1 481 ? 9.440 -24.145 34.040 1.00 28.97 481 ALA A C 1
ATOM 3825 O O . ALA A 1 481 ? 8.494 -23.471 33.659 1.00 28.97 481 ALA A O 1
ATOM 3826 N N . LEU A 1 482 ? 10.290 -24.831 33.261 1.00 28.98 482 LEU A N 1
ATOM 3827 C CA . LEU A 1 482 ? 10.134 -25.347 31.887 1.00 28.98 482 LEU A CA 1
ATOM 3828 C C . LEU A 1 482 ? 9.439 -24.479 30.827 1.00 28.98 482 LEU A C 1
ATOM 3830 O O . LEU A 1 482 ? 8.194 -24.392 30.829 1.00 28.98 482 LEU A O 1
#

InterPro domains:
  IPR000425 Major intrinsic protein [PF00230] (223-438)
  IPR000425 Major intrinsic protein [PR00783] (231-250)
  IPR000425 Major intrinsic protein [PR00783] (267-291)
  IPR000425 Major intrinsic protein [PR00783] (304-323)
  IPR000425 Major intrinsic protein [PR00783] (352-370)
  IPR000425 Major intrinsic protein [PR00783] (384-406)
  IPR000425 Major intrinsic protein [PR00783] (421-441)
  IPR000425 Major intrinsic protein [TIGR00861] (235-438)
  IPR000425 Major intrinsic protein [cd00333] (231-441)
  IPR007052 CS domain [PF04969] (38-72)
  IPR007052 CS domain [PF04969] (76-149)
  IPR007052 CS domain [PS51203] (71-160)
  IPR008978 HSP20-like chaperone [G3DSA:2.60.40.790] (71-195)
  IPR008978 HSP20-like chaperone [SSF49764] (35-74)
  IPR008978 HSP20-like chaperone [SSF49764] (75-180)
  IPR022357 Major intrinsic protein, conserved site [PS00221] (285-293)
  IPR023271 Aquaporin-like [G3DSA:1.20.1080.10] (221-458)
  IPR023271 Aquaporin-like [SSF81338] (221-448)
  IPR034294 Aquaporin transporter [PTHR19139] (194-468)